Protein AF-A0A5C2RZF0-F1 (afdb_monomer)

Organism: NCBI:txid1328759

Nearest PDB structures (foldseek):
  8hmd-assembly1_C  TM=2.269E-01  e=1.317E-03  Tetrahymena thermophila
  3sf4-assembly2_B  TM=2.265E-01  e=1.702E-01  Homo sapiens
  8fbj-assembly1_A  TM=2.595E-01  e=7.513E-01  synthetic construct
  8hmc-assembly1_C  TM=1.759E-01  e=1.523E-01  Tetrahymena thermophila
  8qpb-assembly1_N  TM=2.636E-01  e=1.972E+00  Homo sapiens

Sequence (614 aa):
MQRTLLTRQPSINCSYVSIEPVIGDVVRSSSIQDAERCIQTAFHWLGKNLRNDREFRRIEKQLENAFCGNRSPTTTIHRTTTDPEALKGGIFVTYCIMSPVSLLNERLHDDAWLTRLKTLLESPKSRSQTCEALLWVTRLDGCDTGHALNRMRSILSKLPDDDCGLRAIIQATSHLILSSPEGTLEHPLGSDGFRIAYETIEGALVRDPPRLSLLPDIFQCLRLTLWAARDGGEEYEGLMMEILPALLAFTRSRLVSIRSLAVTALLSLAPAHGPFDGCKIAQAERTVPSCSVNDELPRCLPASAKVWRNLVDSPFATFLAGVPTNEAYRGVMAQLYLGALTNWRSLAFALVELIDPVGVETQGMEMNDIYYNEDYPTLDEITNELVNALEKTRDPEAASILRLRAALAKGRIVDALAQAREAARKYPACAFAQCVLSLFPDHAEGLKAAQQGLASVKSPYLRQWLIGRFVVHAGARGLSLFSGIGINKCKDPAADLTLLESAVERAQALLRKIRDDGGCRRLREQSLFWYILLNVALHGSCFPSSATDFLVEYEPSLSPDGETPGDCWLRRTPYNEREILDTLKFAKVEWPRVVDRIDKSMVASEKMQKNDAR

Mean predicted aligned error: 12.53 Å

Secondary structure (DSSP, 8-state):
--------------TT--HHHHHHHHHT-SSHHHHHHHHHHHHGGG-S-GGG-HHHHHHHHHHHHHHT--S-S-TTGGGS---HHHHHHHHHHHHHHHS-HHHHHHHHT-HHHHHHHHHHHHSHHHHHHHHHHHHHHTTSTT---HHHHHHHHHHHTT---SHHHHHHHHHHHHHHHHHSPTT-SS-GGGSHHHHHHHHHHHHHHHHSPPPGGGHHHHHHHHHHHHHHHHHTGGGGHHHHHHHHHHHHHHTT-SSHHHHHHHHHHHGGGS---STTTHHHHHHHTTTS----TTSSTTTSSSTTTTS----S--THHHHTTS--S-HHHHHHHHHHTSTTS--HHHHHHHHHHHH--SS-------GGG----TTSPPHHHHHHHHHHHHHHTT-HHHHHHHHHHHHHHTT-HHHHHHHHHHHHHH-TT-HHHHHHHTTSS-HHHHHHHHHHHHHH---HHHHHHHHHHHHHHHHHHHHHHHHSS-TT--S-HHHHHHHHHHHHHHHHHHHHHHHHTT--HHHHHHHHHHHHHHHHHHHTT---HHHHHHHHHH-GGG--SS--TTTTTGGGSSS-HHHHHHHHHH----HHHHHHHHHHHHHHHHHHHHHHT-

Structure (mmCIF, N/CA/C/O backbone):
data_AF-A0A5C2RZF0-F1
#
_entry.id   AF-A0A5C2RZF0-F1
#
loop_
_atom_site.group_PDB
_atom_site.id
_atom_site.type_symbol
_atom_site.label_atom_id
_atom_site.label_alt_id
_atom_site.label_comp_id
_atom_site.label_asym_id
_atom_site.label_entity_id
_atom_site.label_seq_id
_atom_site.pdbx_PDB_ins_code
_atom_site.Cartn_x
_atom_site.Cartn_y
_atom_site.Cartn_z
_atom_site.occupancy
_atom_site.B_iso_or_equiv
_atom_site.auth_seq_id
_atom_site.auth_comp_id
_atom_site.auth_asym_id
_atom_site.auth_atom_id
_atom_site.pdbx_PDB_model_num
ATOM 1 N N . MET A 1 1 ? -32.475 6.350 -16.261 1.00 37.88 1 MET A N 1
ATOM 2 C CA . MET A 1 1 ? -31.842 5.522 -17.312 1.00 37.88 1 MET A CA 1
ATOM 3 C C . MET A 1 1 ? -32.439 5.895 -18.666 1.00 37.88 1 MET A C 1
ATOM 5 O O . MET A 1 1 ? -33.446 5.328 -19.060 1.00 37.88 1 MET A O 1
ATOM 9 N N . GLN A 1 2 ? -31.855 6.876 -19.356 1.00 30.86 2 GLN A N 1
ATOM 10 C CA . GLN A 1 2 ? -32.158 7.173 -20.759 1.00 30.86 2 GLN A CA 1
ATOM 11 C C . GLN A 1 2 ? -30.998 6.616 -21.592 1.00 30.86 2 GLN A C 1
ATOM 13 O O . GLN A 1 2 ? -29.877 7.102 -21.485 1.00 30.86 2 GLN A O 1
ATOM 18 N N . ARG A 1 3 ? -31.243 5.546 -22.359 1.00 34.53 3 ARG A N 1
ATOM 19 C CA . ARG A 1 3 ? -30.317 5.082 -23.400 1.00 34.53 3 ARG A CA 1
ATOM 20 C C . ARG A 1 3 ? -30.444 6.049 -24.569 1.00 34.53 3 ARG A C 1
ATOM 22 O O . ARG A 1 3 ? -31.407 5.975 -25.326 1.00 34.53 3 ARG A O 1
ATOM 29 N N . THR A 1 4 ? -29.497 6.969 -24.687 1.00 41.06 4 TH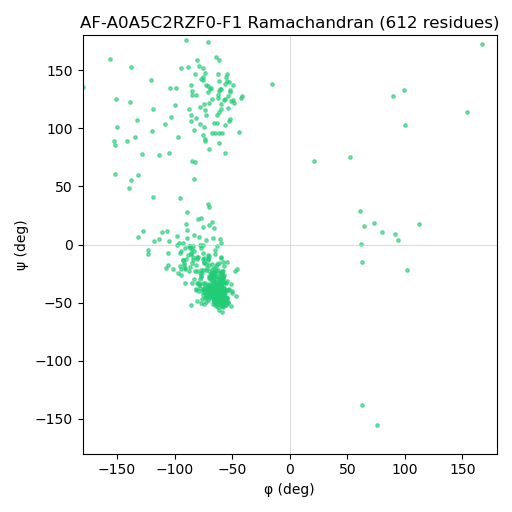R A N 1
ATOM 30 C CA . THR A 1 4 ? -29.345 7.819 -25.865 1.00 41.06 4 THR A CA 1
ATOM 31 C C . THR A 1 4 ? -29.099 6.909 -27.068 1.00 41.06 4 THR A C 1
ATOM 33 O O . THR A 1 4 ? -28.130 6.150 -27.094 1.00 41.06 4 THR A O 1
ATOM 36 N N . LEU A 1 5 ? -30.024 6.925 -28.029 1.00 39.88 5 LEU A N 1
ATOM 37 C CA . LEU A 1 5 ? -29.925 6.197 -29.291 1.00 39.88 5 LEU A CA 1
ATOM 38 C C . LEU A 1 5 ? -28.744 6.765 -30.089 1.00 39.88 5 LEU A C 1
ATOM 40 O O . LEU A 1 5 ? -28.883 7.774 -30.775 1.00 39.88 5 LEU A O 1
ATOM 44 N N . LEU A 1 6 ? -27.576 6.128 -29.979 1.00 38.38 6 LEU A N 1
ATOM 45 C CA . LEU A 1 6 ? -26.470 6.346 -30.906 1.00 38.38 6 LEU A CA 1
ATOM 46 C C . LEU A 1 6 ? -26.954 5.942 -32.303 1.00 38.38 6 LEU A C 1
ATOM 48 O O . LEU A 1 6 ? -27.273 4.780 -32.559 1.00 38.38 6 LEU A O 1
ATOM 52 N N . THR A 1 7 ? -27.057 6.928 -33.190 1.00 42.66 7 THR A N 1
ATOM 53 C CA . THR A 1 7 ? -27.338 6.752 -34.616 1.00 42.66 7 THR A CA 1
ATOM 54 C C . THR A 1 7 ? -26.403 5.696 -35.199 1.00 42.66 7 THR A C 1
ATOM 56 O O . THR A 1 7 ? -25.184 5.834 -35.091 1.00 42.66 7 THR A O 1
ATOM 59 N N . ARG A 1 8 ? -26.969 4.646 -35.816 1.00 40.91 8 ARG A N 1
ATOM 60 C CA . ARG A 1 8 ? -26.218 3.637 -36.579 1.00 40.91 8 ARG A CA 1
ATOM 61 C C . ARG A 1 8 ? -25.338 4.358 -37.603 1.00 40.91 8 ARG A C 1
ATOM 63 O O . ARG A 1 8 ? -25.860 4.914 -38.566 1.00 40.91 8 ARG A O 1
ATOM 70 N N . GLN A 1 9 ? -24.026 4.370 -37.374 1.00 44.44 9 GLN A N 1
ATOM 71 C CA . GLN A 1 9 ? -23.072 4.832 -38.375 1.00 44.44 9 GLN A CA 1
ATOM 72 C C . GLN A 1 9 ? -23.155 3.929 -39.619 1.00 44.44 9 GLN A C 1
ATOM 74 O O . GLN A 1 9 ? -23.457 2.737 -39.487 1.00 44.44 9 GLN A O 1
ATOM 79 N N . PRO A 1 10 ? -22.931 4.484 -40.825 1.00 44.97 10 PRO A N 1
ATOM 80 C CA . PRO A 1 10 ? -22.931 3.713 -42.063 1.00 44.97 10 PRO A CA 1
ATOM 81 C C . PRO A 1 10 ? -21.927 2.563 -41.963 1.00 44.97 10 PRO A C 1
ATOM 83 O O . PRO A 1 10 ? -20.873 2.708 -41.348 1.00 44.97 10 PRO A O 1
ATOM 86 N N . SER A 1 11 ? -22.261 1.418 -42.561 1.00 45.72 11 SER A N 1
ATOM 87 C CA . SER A 1 11 ? -21.392 0.244 -42.649 1.00 45.72 11 SER A CA 1
ATOM 88 C C . SER A 1 11 ? -20.119 0.595 -43.422 1.00 45.72 11 SER A C 1
ATOM 90 O O . SER A 1 11 ? -20.061 0.458 -44.645 1.00 45.72 11 SER A O 1
ATOM 92 N N . ILE A 1 12 ? -19.108 1.096 -42.715 1.00 50.56 12 ILE A N 1
ATOM 93 C CA . ILE A 1 12 ? -17.757 1.246 -43.241 1.00 50.56 12 ILE A CA 1
ATOM 94 C C . ILE A 1 12 ? -17.279 -0.168 -43.575 1.00 50.56 12 ILE A C 1
ATOM 96 O O . ILE A 1 12 ? -17.412 -1.092 -42.772 1.00 50.56 12 ILE A O 1
ATOM 100 N N . ASN A 1 13 ? -16.782 -0.352 -44.795 1.00 48.56 13 ASN A N 1
ATOM 101 C CA . ASN A 1 13 ? -16.206 -1.610 -45.248 1.00 48.56 13 ASN A CA 1
ATOM 102 C C . ASN A 1 13 ? -14.869 -1.810 -44.505 1.00 48.56 13 ASN A C 1
ATOM 104 O O . ASN A 1 13 ? -13.809 -1.414 -44.980 1.00 48.56 13 ASN A O 1
ATOM 108 N N . CYS A 1 14 ? -14.943 -2.317 -43.272 1.00 51.03 14 CYS A N 1
ATOM 109 C CA . CYS A 1 14 ? -13.859 -2.349 -42.283 1.00 51.03 14 CYS A CA 1
ATOM 110 C C . CYS A 1 14 ? -12.803 -3.441 -42.531 1.00 51.03 14 CYS A C 1
ATOM 112 O O . CYS A 1 14 ? -12.098 -3.831 -41.605 1.00 51.03 14 CYS A O 1
ATOM 114 N N . SER A 1 15 ? -12.648 -3.945 -43.758 1.00 54.34 15 SER A N 1
ATOM 115 C CA . SER A 1 15 ? -11.713 -5.040 -44.050 1.00 54.34 15 SER A CA 1
ATOM 116 C C . SER A 1 15 ? -10.226 -4.643 -44.017 1.00 54.34 15 SER A C 1
ATOM 118 O O . SER A 1 15 ? -9.387 -5.479 -44.340 1.00 54.34 15 SER A O 1
ATOM 120 N N . TYR A 1 16 ? -9.876 -3.398 -43.657 1.00 63.72 16 TYR A N 1
ATOM 121 C CA . TYR A 1 16 ? -8.496 -2.895 -43.686 1.00 63.72 16 TYR A CA 1
ATOM 122 C C . TYR A 1 16 ? -8.220 -1.792 -42.648 1.00 63.72 16 TYR A C 1
ATOM 124 O O . TYR A 1 16 ? -7.827 -0.682 -43.007 1.00 63.72 16 TYR A O 1
ATOM 132 N N . VAL A 1 17 ? -8.378 -2.066 -41.350 1.00 68.12 17 VAL A N 1
ATOM 133 C CA . VAL A 1 17 ? -7.649 -1.253 -40.359 1.00 68.12 17 VAL A CA 1
ATOM 134 C C . VAL A 1 17 ? -6.212 -1.767 -40.341 1.00 68.12 17 VAL A C 1
ATOM 136 O O . VAL A 1 17 ? -5.933 -2.851 -39.842 1.00 68.12 17 VAL A O 1
ATOM 139 N N . SER A 1 18 ? -5.304 -1.016 -40.964 1.00 80.38 18 SER A N 1
ATOM 140 C CA . SER A 1 18 ? -3.863 -1.267 -40.872 1.00 80.38 18 SER A CA 1
ATOM 141 C C . SER A 1 18 ? -3.440 -1.125 -39.409 1.00 80.38 18 SER A C 1
ATOM 143 O O . SER A 1 18 ? -3.824 -0.164 -38.742 1.00 80.38 18 SER A O 1
ATOM 145 N N . ILE A 1 19 ? -2.672 -2.089 -38.905 1.00 83.75 19 ILE A N 1
ATOM 146 C CA . ILE A 1 19 ? -2.194 -2.084 -37.519 1.00 83.75 19 ILE A CA 1
ATOM 147 C C . ILE A 1 19 ? -1.049 -1.094 -37.295 1.00 83.75 19 ILE A C 1
ATOM 149 O O . ILE A 1 19 ? -0.815 -0.628 -36.185 1.00 83.75 19 ILE A O 1
ATOM 153 N N . GLU A 1 20 ? -0.348 -0.731 -38.365 1.00 85.62 20 GLU A N 1
ATOM 154 C CA . GLU A 1 20 ? 0.811 0.150 -38.328 1.00 85.62 20 GLU A CA 1
ATOM 155 C C . GLU A 1 20 ? 0.512 1.544 -37.726 1.00 85.62 20 GLU A C 1
ATOM 157 O O . GLU A 1 20 ? 1.271 1.971 -36.853 1.00 85.62 20 GLU A O 1
ATOM 162 N N . PRO A 1 21 ? -0.584 2.245 -38.091 1.00 88.25 21 PRO A N 1
ATOM 163 C CA . PRO A 1 21 ? -1.024 3.455 -37.393 1.00 88.25 21 PRO A CA 1
ATOM 164 C C . PRO A 1 21 ? -1.261 3.257 -35.893 1.00 88.25 21 PRO A C 1
ATOM 166 O O . PRO A 1 21 ? -0.838 4.097 -35.104 1.00 88.25 21 PRO A O 1
ATOM 169 N N . VAL A 1 22 ? -1.877 2.136 -35.499 1.00 89.12 22 VAL A N 1
ATOM 170 C CA . VAL A 1 22 ? -2.188 1.835 -34.091 1.00 89.12 22 VAL A CA 1
ATOM 171 C C . VAL A 1 22 ? -0.904 1.666 -33.291 1.00 89.12 22 VAL A C 1
ATOM 173 O O . VAL A 1 22 ? -0.774 2.247 -32.221 1.00 89.12 22 VAL A O 1
ATOM 176 N N . ILE A 1 23 ? 0.079 0.942 -33.832 1.00 89.50 23 ILE A N 1
ATOM 177 C CA . ILE A 1 23 ? 1.397 0.810 -33.202 1.00 89.50 23 ILE A CA 1
ATOM 178 C C . ILE A 1 23 ? 2.054 2.192 -33.071 1.00 89.50 23 ILE A C 1
ATOM 180 O O . ILE A 1 23 ? 2.612 2.508 -32.026 1.00 89.50 23 ILE A O 1
ATOM 184 N N . GLY A 1 24 ? 1.957 3.049 -34.094 1.00 89.88 24 GLY A N 1
ATOM 185 C CA . GLY A 1 24 ? 2.444 4.429 -34.017 1.00 89.88 24 GLY A CA 1
ATOM 186 C C . GLY A 1 24 ? 1.785 5.245 -32.897 1.00 89.88 24 GLY A C 1
ATOM 187 O O . GLY A 1 24 ? 2.466 6.011 -32.216 1.00 89.88 24 GLY A O 1
ATOM 188 N N . ASP A 1 25 ? 0.484 5.063 -32.670 1.00 91.25 25 ASP A N 1
ATOM 189 C CA . ASP A 1 25 ? -0.253 5.696 -31.569 1.00 91.25 25 ASP A CA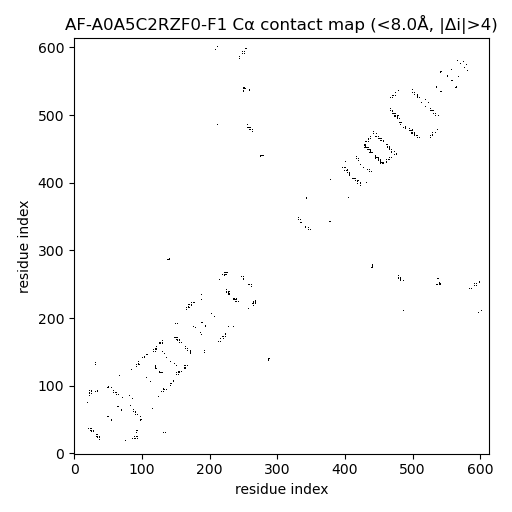 1
ATOM 190 C C . ASP A 1 25 ? 0.135 5.119 -30.202 1.00 91.25 25 ASP A C 1
ATOM 192 O O . ASP A 1 25 ? 0.327 5.872 -29.246 1.00 91.25 25 ASP A O 1
ATOM 196 N N . VAL A 1 26 ? 0.354 3.805 -30.118 1.00 91.81 26 VAL A N 1
ATOM 197 C CA . VAL A 1 26 ? 0.876 3.132 -28.921 1.00 91.81 26 VAL A CA 1
ATOM 198 C C . VAL A 1 26 ? 2.264 3.663 -28.563 1.00 91.81 26 VAL A C 1
ATOM 200 O O . VAL A 1 26 ? 2.503 3.999 -27.408 1.00 91.81 26 VAL A O 1
ATOM 203 N N . VAL A 1 27 ? 3.163 3.837 -29.539 1.00 92.81 27 VAL A N 1
ATOM 204 C CA . VAL A 1 27 ? 4.503 4.394 -29.278 1.00 92.81 27 VAL A CA 1
ATOM 205 C C . VAL A 1 27 ? 4.427 5.829 -28.747 1.00 92.81 27 VAL A C 1
ATOM 207 O O . VAL A 1 27 ? 5.256 6.227 -27.933 1.00 92.81 27 VAL A O 1
ATOM 210 N N . ARG A 1 28 ? 3.434 6.606 -29.197 1.00 93.00 28 ARG A N 1
ATOM 211 C CA . ARG A 1 28 ? 3.193 7.992 -28.762 1.00 93.00 28 ARG A CA 1
ATOM 212 C C . ARG A 1 28 ? 2.401 8.101 -27.458 1.00 93.00 28 ARG A C 1
ATOM 214 O O . ARG A 1 28 ? 2.218 9.212 -26.964 1.00 93.00 28 ARG A O 1
ATOM 221 N N . SER A 1 29 ? 1.915 6.987 -26.920 1.00 92.69 29 SER A N 1
ATOM 222 C CA . SER A 1 29 ? 1.108 6.979 -25.705 1.00 92.69 29 SER A CA 1
ATOM 223 C C . SER A 1 29 ? 1.963 7.303 -24.483 1.00 92.69 29 SER A C 1
ATOM 225 O O . SER A 1 29 ? 3.062 6.780 -24.318 1.00 92.69 29 SER A O 1
ATOM 227 N N . SER A 1 30 ? 1.439 8.161 -23.607 1.00 88.00 30 SER A N 1
ATOM 228 C CA . SER A 1 30 ? 2.091 8.554 -22.351 1.00 88.00 30 SER A CA 1
ATOM 229 C C . SER A 1 30 ? 2.057 7.478 -21.268 1.00 88.00 30 SER A C 1
ATOM 231 O O . SER A 1 30 ? 2.747 7.615 -20.261 1.00 88.00 30 SER A O 1
ATOM 233 N N . SER A 1 31 ? 1.216 6.457 -21.436 1.00 89.00 31 SER A N 1
ATOM 234 C CA . SER A 1 31 ? 1.029 5.370 -20.480 1.00 89.00 31 SER A CA 1
ATOM 235 C C . SER A 1 31 ? 0.494 4.116 -21.167 1.00 89.00 31 SER A C 1
ATOM 237 O O . SER A 1 31 ? -0.152 4.197 -22.218 1.00 89.00 31 SER A O 1
ATOM 239 N N . ILE A 1 32 ? 0.678 2.963 -20.523 1.00 88.88 32 ILE A N 1
ATOM 240 C CA . ILE A 1 32 ? 0.057 1.705 -20.953 1.00 88.88 32 ILE A CA 1
ATOM 241 C C . ILE A 1 32 ? -1.480 1.788 -21.027 1.00 88.88 32 ILE A C 1
ATOM 243 O O . ILE A 1 32 ? -2.075 1.177 -21.908 1.00 88.88 32 ILE A O 1
ATOM 247 N N . GLN A 1 33 ? -2.138 2.583 -20.171 1.00 89.56 33 GLN A N 1
ATOM 248 C CA . GLN A 1 33 ? -3.596 2.769 -20.216 1.00 89.56 33 GLN A CA 1
ATOM 249 C C . GLN A 1 33 ? -4.041 3.584 -21.436 1.00 89.56 33 GLN A C 1
ATOM 251 O O . GLN A 1 33 ? -5.115 3.341 -21.989 1.00 89.56 33 GLN A O 1
ATOM 256 N N . ASP A 1 34 ? -3.235 4.560 -21.858 1.00 90.44 34 ASP A N 1
ATOM 257 C CA . ASP A 1 34 ? -3.497 5.307 -23.089 1.00 90.44 34 ASP A CA 1
ATOM 258 C C . ASP A 1 34 ? -3.286 4.409 -24.313 1.00 90.44 34 ASP A C 1
ATOM 260 O O . ASP A 1 34 ? -4.140 4.392 -25.198 1.00 90.44 34 ASP A O 1
ATOM 264 N N . ALA A 1 35 ? -2.231 3.583 -24.307 1.00 90.44 35 ALA A N 1
ATOM 265 C CA . ALA A 1 35 ? -1.990 2.581 -25.342 1.00 90.44 35 ALA A CA 1
ATOM 266 C C . ALA A 1 35 ? -3.145 1.569 -25.435 1.00 90.44 35 ALA A C 1
ATOM 268 O O . ALA A 1 35 ? -3.647 1.294 -26.527 1.00 90.44 35 ALA A O 1
ATOM 269 N N . GLU A 1 36 ? -3.624 1.067 -24.295 1.00 89.75 36 GLU A N 1
ATOM 270 C CA . GLU A 1 36 ? -4.787 0.184 -24.220 1.00 89.75 36 GLU A CA 1
ATOM 271 C C . GLU A 1 36 ? -6.033 0.862 -24.794 1.00 89.75 36 GLU A C 1
ATOM 273 O O . GLU A 1 36 ? -6.725 0.270 -25.620 1.00 89.75 36 GLU A O 1
ATOM 278 N N . ARG A 1 37 ? -6.289 2.131 -24.450 1.00 89.75 37 ARG A N 1
ATOM 279 C CA . ARG A 1 37 ? -7.410 2.899 -25.010 1.00 89.75 37 ARG A CA 1
ATOM 280 C C . ARG A 1 37 ? -7.281 3.085 -26.523 1.00 89.75 37 ARG A C 1
ATOM 282 O O . ARG A 1 37 ? -8.290 2.979 -27.223 1.00 89.75 37 ARG A O 1
ATOM 289 N N . CYS A 1 38 ? -6.079 3.344 -27.041 1.00 89.19 38 CYS A N 1
ATOM 290 C CA . CYS A 1 38 ? -5.812 3.441 -28.479 1.00 89.19 38 CYS A CA 1
ATOM 291 C C . CYS A 1 38 ? -6.139 2.122 -29.193 1.00 89.19 38 CYS A C 1
ATOM 293 O O . CYS A 1 38 ? -6.887 2.124 -30.173 1.00 89.19 38 CYS A O 1
ATOM 295 N N . ILE A 1 39 ? -5.661 0.994 -28.660 1.00 87.88 39 ILE A N 1
ATOM 296 C CA . ILE A 1 39 ? -5.922 -0.348 -29.202 1.00 87.88 39 ILE A CA 1
ATOM 297 C C . ILE A 1 39 ? -7.417 -0.675 -29.122 1.00 87.88 39 ILE A C 1
ATOM 299 O O . ILE A 1 39 ? -8.020 -1.065 -30.121 1.00 87.88 39 ILE A O 1
ATOM 303 N N . GLN A 1 40 ? -8.051 -0.455 -27.970 1.00 87.00 40 GLN A N 1
ATOM 304 C CA . GLN A 1 40 ? -9.486 -0.669 -27.795 1.00 87.00 40 GLN A CA 1
ATOM 305 C C . GLN A 1 40 ? -10.294 0.189 -28.769 1.00 87.00 40 GLN A C 1
ATOM 307 O O . GLN A 1 40 ? -11.209 -0.321 -29.397 1.00 87.00 40 GLN A O 1
ATOM 312 N N . THR A 1 41 ? -9.946 1.460 -28.971 1.00 87.81 41 THR A N 1
ATOM 313 C CA . THR A 1 41 ? -10.650 2.337 -29.922 1.00 87.81 41 THR A CA 1
ATOM 314 C C . THR A 1 41 ? -10.510 1.828 -31.356 1.00 87.81 41 THR A C 1
ATOM 316 O O . THR A 1 41 ? -11.506 1.756 -32.081 1.00 87.81 41 THR A O 1
ATOM 319 N N . ALA A 1 42 ? -9.304 1.410 -31.749 1.00 85.19 42 ALA A N 1
ATOM 320 C CA . ALA A 1 42 ? -9.037 0.866 -33.076 1.00 85.19 42 ALA A CA 1
ATOM 321 C C . ALA A 1 42 ? -9.792 -0.450 -33.339 1.00 85.19 42 ALA A C 1
ATOM 323 O O . ALA A 1 42 ? -10.263 -0.676 -34.453 1.00 85.19 42 ALA A O 1
ATOM 324 N N . PHE A 1 43 ? -9.956 -1.287 -32.309 1.00 82.69 43 PHE A N 1
ATOM 325 C CA . PHE A 1 43 ? -10.490 -2.643 -32.443 1.00 82.69 43 PHE A CA 1
ATOM 326 C C . PHE A 1 43 ? -11.852 -2.885 -31.772 1.00 82.69 43 PHE A C 1
ATOM 328 O O . PHE A 1 43 ? -12.337 -4.015 -31.810 1.00 82.69 43 PHE A O 1
ATOM 335 N N . HIS A 1 44 ? -12.521 -1.872 -31.204 1.00 80.31 44 HIS A N 1
ATOM 336 C CA . HIS A 1 44 ? -13.790 -2.068 -30.476 1.00 80.31 44 HIS A CA 1
ATOM 337 C C . HIS A 1 44 ? -14.884 -2.721 -31.333 1.00 80.31 44 HIS A C 1
ATOM 339 O O . HIS A 1 44 ? -15.735 -3.442 -30.814 1.00 80.31 44 HIS A O 1
ATOM 345 N N . TRP A 1 45 ? -14.839 -2.512 -32.651 1.00 69.25 45 TRP A N 1
ATOM 346 C CA . TRP A 1 45 ? -15.766 -3.110 -33.609 1.00 69.25 45 TRP A CA 1
ATOM 347 C C . TRP A 1 45 ? -15.554 -4.613 -33.831 1.00 69.25 45 TRP A C 1
ATOM 349 O O . TRP A 1 45 ? -16.474 -5.276 -34.305 1.00 69.25 45 TRP A O 1
ATOM 359 N N . LEU A 1 46 ? -14.378 -5.169 -33.506 1.00 64.81 46 LEU A N 1
ATOM 360 C CA . LEU A 1 46 ? -14.080 -6.583 -33.768 1.00 64.81 46 LEU A CA 1
ATOM 361 C C . LEU A 1 46 ? -14.864 -7.539 -32.866 1.00 64.81 46 LEU A C 1
ATOM 363 O O . LEU A 1 46 ? -14.951 -8.718 -33.187 1.00 64.81 46 LEU A O 1
ATOM 367 N N . GLY A 1 47 ? -15.500 -7.048 -31.796 1.00 55.25 47 GLY A N 1
ATOM 368 C CA . GLY A 1 47 ? -16.670 -7.665 -31.160 1.00 55.25 47 GLY A CA 1
ATOM 369 C C . GLY A 1 47 ? -16.523 -9.060 -30.531 1.00 55.25 47 GLY A C 1
ATOM 370 O O . GLY A 1 47 ? -17.416 -9.425 -29.771 1.00 55.25 47 GLY A O 1
ATOM 371 N N . LYS A 1 48 ? -15.464 -9.841 -30.809 1.00 56.16 48 LYS A N 1
ATOM 372 C CA . LYS A 1 48 ? -15.081 -11.112 -30.165 1.00 56.16 48 LYS A CA 1
ATOM 373 C C . LYS A 1 48 ? -13.784 -11.696 -30.757 1.00 56.16 48 LYS A C 1
ATOM 375 O O . LYS A 1 48 ? -13.638 -11.832 -31.961 1.00 56.16 48 LYS A O 1
ATOM 380 N N . ASN A 1 49 ? -12.916 -12.142 -29.845 1.00 58.34 49 ASN A N 1
ATOM 381 C CA . ASN A 1 49 ? -11.791 -13.076 -30.003 1.00 58.34 49 ASN A CA 1
ATOM 382 C C . ASN A 1 49 ? -10.765 -12.769 -31.121 1.00 58.34 49 ASN A C 1
ATOM 384 O O . ASN A 1 49 ? -10.680 -13.478 -32.122 1.00 58.34 49 ASN A O 1
ATOM 388 N N . LEU A 1 50 ? -9.900 -11.776 -30.868 1.00 62.75 50 LEU A N 1
ATOM 389 C CA . LEU A 1 50 ? -8.755 -11.379 -31.713 1.00 62.75 50 LEU A CA 1
ATOM 390 C C . LEU A 1 50 ? -7.771 -12.526 -32.038 1.00 62.75 50 LEU A C 1
ATOM 392 O O . LEU A 1 50 ? -6.969 -12.408 -32.957 1.00 62.75 50 LEU A O 1
ATOM 396 N N . ARG A 1 51 ? -7.841 -13.658 -31.320 1.00 58.34 51 ARG A N 1
ATOM 397 C CA . ARG A 1 51 ? -6.927 -14.807 -31.457 1.00 58.34 51 ARG A CA 1
ATOM 398 C C . ARG A 1 51 ? -6.946 -15.471 -32.839 1.00 58.34 51 ARG A C 1
ATOM 400 O O . ARG A 1 51 ? -5.919 -15.966 -33.286 1.00 58.34 51 ARG A O 1
ATOM 407 N N . ASN A 1 52 ? -8.102 -15.501 -33.508 1.00 60.56 52 ASN A N 1
ATOM 408 C CA . ASN A 1 52 ? -8.231 -16.099 -34.846 1.00 60.56 52 ASN A CA 1
ATOM 409 C C . ASN A 1 52 ? -8.006 -15.082 -35.970 1.00 60.56 52 ASN A C 1
ATOM 411 O O . ASN A 1 52 ? -8.041 -15.443 -37.152 1.00 60.56 52 ASN A O 1
ATOM 415 N N . ASP A 1 53 ? -7.788 -13.820 -35.609 1.00 67.12 53 ASP A N 1
ATOM 416 C CA . ASP A 1 53 ? -7.649 -12.750 -36.570 1.00 67.12 53 ASP A CA 1
ATOM 417 C C . ASP A 1 53 ? -6.299 -12.861 -37.293 1.00 67.12 53 ASP A C 1
ATOM 419 O O . ASP A 1 53 ? -5.243 -13.134 -36.711 1.00 67.12 53 ASP A O 1
ATOM 423 N N . ARG A 1 54 ? -6.335 -12.658 -38.609 1.00 74.81 54 ARG A N 1
ATOM 424 C CA . ARG A 1 54 ? -5.145 -12.544 -39.456 1.00 74.81 54 ARG A CA 1
ATOM 425 C C . ARG A 1 54 ? -4.204 -11.458 -38.929 1.00 74.81 54 ARG A C 1
ATOM 427 O O . ARG A 1 54 ? -2.989 -11.608 -39.063 1.00 74.81 54 ARG A O 1
ATOM 434 N N . GLU A 1 55 ? -4.753 -10.414 -38.314 1.00 71.31 55 GLU A N 1
ATOM 435 C CA . GLU A 1 55 ? -3.977 -9.315 -37.748 1.00 71.31 55 GLU A CA 1
ATOM 436 C C . GLU A 1 55 ? -3.150 -9.742 -36.530 1.00 71.31 55 GLU A C 1
ATOM 438 O O . GLU A 1 55 ? -1.998 -9.332 -36.425 1.00 71.31 55 GLU A O 1
ATOM 443 N N . PHE A 1 56 ? -3.630 -10.654 -35.675 1.00 79.38 56 PHE A N 1
ATOM 444 C CA . PHE A 1 56 ? -2.818 -11.143 -34.552 1.00 79.38 56 PHE A CA 1
ATOM 445 C C . PHE A 1 56 ? -1.556 -11.876 -35.033 1.00 79.38 56 PHE A C 1
ATOM 447 O O . PHE A 1 56 ? -0.445 -11.570 -34.603 1.00 79.38 56 PHE A O 1
ATOM 454 N N . ARG A 1 57 ? -1.700 -12.766 -36.026 1.00 82.31 57 ARG A N 1
ATOM 455 C CA . ARG A 1 57 ? -0.554 -13.444 -36.667 1.00 82.31 57 ARG A CA 1
ATOM 456 C C . ARG A 1 57 ? 0.406 -12.465 -37.344 1.00 82.31 57 ARG A C 1
ATOM 458 O O . ARG A 1 57 ? 1.603 -12.731 -37.442 1.00 82.31 57 ARG A O 1
ATOM 465 N N . ARG A 1 58 ? -0.103 -11.328 -37.829 1.00 80.81 58 ARG A N 1
ATOM 466 C CA . ARG A 1 58 ? 0.727 -10.259 -38.393 1.00 80.81 58 ARG A CA 1
ATOM 467 C C . ARG A 1 58 ? 1.549 -9.563 -37.309 1.00 80.81 58 ARG A C 1
ATOM 469 O O . ARG A 1 58 ? 2.734 -9.348 -37.550 1.00 80.81 58 ARG A O 1
ATOM 476 N N . ILE A 1 59 ? 0.963 -9.266 -36.146 1.00 80.31 59 ILE A N 1
ATOM 477 C CA . ILE A 1 59 ? 1.681 -8.701 -34.987 1.00 80.31 59 ILE A CA 1
ATOM 478 C C . ILE A 1 59 ? 2.759 -9.663 -34.519 1.00 80.31 59 ILE A C 1
ATOM 480 O O . ILE A 1 59 ? 3.897 -9.249 -34.350 1.00 80.31 59 ILE A O 1
ATOM 484 N N . GLU A 1 60 ? 2.425 -10.943 -34.351 1.00 83.62 60 GLU A N 1
ATOM 485 C CA . GLU A 1 60 ? 3.380 -11.958 -33.904 1.00 83.62 60 GLU A CA 1
ATOM 486 C C . GLU A 1 60 ? 4.574 -12.040 -34.862 1.00 83.62 60 GLU A C 1
ATOM 488 O O . GLU A 1 60 ? 5.721 -11.921 -34.439 1.00 83.62 60 GLU A O 1
ATOM 493 N N . LYS A 1 61 ? 4.320 -12.083 -36.175 1.00 86.38 61 LYS A N 1
ATOM 494 C CA . LYS A 1 61 ? 5.384 -12.036 -37.185 1.00 86.38 61 LYS A CA 1
ATOM 495 C C . LYS A 1 61 ? 6.182 -10.726 -37.147 1.00 86.38 61 LYS A C 1
ATOM 497 O O . LYS A 1 61 ? 7.391 -10.732 -37.370 1.00 86.38 61 LYS A O 1
ATOM 502 N N . GLN A 1 62 ? 5.534 -9.582 -36.917 1.00 81.62 62 GLN A N 1
ATOM 503 C CA . GLN A 1 62 ? 6.223 -8.295 -36.761 1.00 81.62 62 GLN A CA 1
ATOM 504 C C . GLN A 1 62 ? 7.105 -8.278 -35.507 1.00 81.62 62 GLN A C 1
ATOM 506 O O . GLN A 1 62 ? 8.226 -7.777 -35.578 1.00 81.62 62 GLN A O 1
ATOM 511 N N . LEU A 1 63 ? 6.647 -8.875 -34.407 1.00 81.88 63 LEU A N 1
ATOM 512 C CA . LEU A 1 63 ? 7.400 -9.031 -33.168 1.00 81.88 63 LEU A CA 1
ATOM 513 C C . LEU A 1 63 ? 8.598 -9.972 -33.357 1.00 81.88 63 LEU A C 1
ATOM 515 O O . LEU A 1 63 ? 9.709 -9.637 -32.957 1.00 81.88 63 LEU A O 1
ATOM 519 N N . GLU A 1 64 ? 8.418 -11.104 -34.040 1.00 84.62 64 GLU A N 1
ATOM 520 C CA . GLU A 1 64 ? 9.515 -12.013 -34.396 1.00 84.62 64 GLU A CA 1
ATOM 521 C C . GLU A 1 64 ? 10.587 -11.314 -35.240 1.00 84.62 64 GLU A C 1
ATOM 523 O O . GLU A 1 64 ? 11.783 -11.465 -34.978 1.00 84.62 64 GLU A O 1
ATOM 528 N N . ASN A 1 65 ? 10.176 -10.496 -36.214 1.00 82.56 65 ASN A N 1
ATOM 529 C CA . ASN A 1 65 ? 11.109 -9.699 -37.010 1.00 82.56 65 ASN A CA 1
ATOM 530 C C . ASN A 1 65 ? 11.822 -8.640 -36.153 1.00 82.56 65 ASN A C 1
ATOM 532 O O . ASN A 1 65 ? 13.030 -8.455 -36.299 1.00 82.56 65 ASN A O 1
ATOM 536 N N . ALA A 1 66 ? 11.095 -7.975 -35.245 1.00 76.75 66 ALA A N 1
ATOM 537 C CA . ALA A 1 66 ? 11.652 -6.985 -34.325 1.00 76.75 66 ALA A CA 1
ATOM 538 C C . ALA A 1 66 ? 12.722 -7.595 -33.405 1.00 76.75 66 ALA A C 1
ATOM 540 O O . ALA A 1 66 ? 13.766 -6.975 -33.189 1.00 76.75 66 ALA A O 1
ATOM 541 N N . PHE A 1 67 ? 12.497 -8.821 -32.925 1.00 80.25 67 PHE A N 1
ATOM 542 C CA . PHE A 1 67 ? 13.450 -9.577 -32.114 1.00 80.25 67 PHE A CA 1
ATOM 543 C C . PHE A 1 67 ? 14.686 -10.041 -32.887 1.00 80.25 67 PHE A C 1
ATOM 545 O O . PHE A 1 67 ? 15.784 -10.050 -32.339 1.00 80.25 67 PHE A O 1
ATOM 552 N N . CYS A 1 68 ? 14.541 -10.427 -34.156 1.00 81.44 68 CYS A N 1
ATOM 553 C CA . CYS A 1 68 ? 15.662 -10.960 -34.933 1.00 81.44 68 CYS A CA 1
ATOM 554 C C . CYS A 1 68 ? 16.664 -9.891 -35.402 1.00 81.44 68 CYS A C 1
ATOM 556 O O . CYS A 1 68 ? 17.659 -10.251 -36.025 1.00 81.44 68 CYS A O 1
ATOM 558 N N . GLY A 1 69 ? 16.385 -8.592 -35.215 1.00 71.75 69 GLY A N 1
ATOM 559 C CA . GLY A 1 69 ? 17.215 -7.489 -35.736 1.00 71.75 69 GLY A CA 1
ATOM 560 C C . GLY A 1 69 ? 17.332 -7.449 -37.271 1.00 71.75 69 GLY A C 1
ATOM 561 O O . GLY A 1 69 ? 17.975 -6.569 -37.841 1.00 71.75 69 GLY A O 1
ATOM 562 N N . ASN A 1 70 ? 16.686 -8.391 -37.956 1.00 63.19 70 ASN A N 1
ATOM 563 C CA . ASN A 1 70 ? 16.812 -8.637 -39.376 1.00 63.19 70 ASN A CA 1
ATOM 564 C C . ASN A 1 70 ? 15.659 -7.930 -40.091 1.00 63.19 70 ASN A C 1
ATOM 566 O O . ASN A 1 70 ? 14.602 -8.521 -40.304 1.00 63.19 70 ASN A O 1
ATOM 570 N N . ARG A 1 71 ? 15.931 -6.687 -40.516 1.00 60.38 71 ARG A N 1
ATOM 571 C CA . ARG A 1 71 ? 15.114 -5.755 -41.331 1.00 60.38 71 ARG A CA 1
ATOM 572 C C . ARG A 1 71 ? 14.374 -4.686 -40.529 1.00 60.38 71 ARG A C 1
ATOM 574 O O . ARG A 1 71 ? 13.661 -4.979 -39.574 1.00 60.38 71 ARG A O 1
ATOM 581 N N . SER A 1 72 ? 14.479 -3.443 -41.016 1.00 57.75 72 SER A N 1
ATOM 582 C CA . SER A 1 72 ? 13.562 -2.371 -40.634 1.00 57.75 72 SER A CA 1
ATOM 583 C C . SER A 1 72 ? 12.123 -2.851 -40.836 1.00 57.75 72 SER A C 1
ATOM 585 O O . SER A 1 72 ? 11.825 -3.427 -41.892 1.00 57.75 72 SER A O 1
ATOM 587 N N . PRO A 1 73 ? 11.238 -2.641 -39.849 1.00 57.47 73 PRO A N 1
ATOM 588 C CA . PRO A 1 73 ? 9.832 -2.993 -39.964 1.00 57.47 73 PRO A CA 1
ATOM 589 C C . PRO A 1 73 ? 9.282 -2.375 -41.254 1.00 57.47 73 PRO A C 1
ATOM 591 O O . PRO A 1 73 ? 9.587 -1.229 -41.568 1.00 57.47 73 PRO A O 1
ATOM 594 N N . THR A 1 74 ? 8.591 -3.207 -42.039 1.00 58.00 74 THR A N 1
ATOM 595 C CA . THR A 1 74 ? 8.111 -3.013 -43.425 1.00 58.00 74 THR A CA 1
ATOM 596 C C . THR A 1 74 ? 8.102 -1.578 -43.961 1.00 58.00 74 THR A C 1
ATOM 598 O O . THR A 1 74 ? 7.602 -0.669 -43.308 1.00 58.00 74 THR A O 1
ATOM 601 N N . THR A 1 75 ? 8.515 -1.404 -45.223 1.00 57.94 75 THR A N 1
ATOM 602 C CA . THR A 1 75 ? 8.604 -0.127 -45.965 1.00 57.94 75 THR A CA 1
ATOM 603 C C . THR A 1 75 ? 7.389 0.807 -45.866 1.00 57.94 75 THR A C 1
ATOM 605 O O . THR A 1 75 ? 7.527 2.009 -46.074 1.00 57.94 75 THR A O 1
ATOM 608 N N . THR A 1 76 ? 6.209 0.302 -45.514 1.00 59.44 76 THR A N 1
ATOM 609 C CA . THR A 1 76 ? 5.001 1.084 -45.223 1.00 59.44 76 THR A CA 1
ATOM 610 C C . THR A 1 76 ? 5.091 1.944 -43.955 1.00 59.44 76 THR A C 1
ATOM 612 O O . THR A 1 76 ? 4.464 3.001 -43.909 1.00 59.44 76 THR A O 1
ATOM 615 N N . ILE A 1 77 ? 5.889 1.556 -42.954 1.00 59.31 77 ILE A N 1
ATOM 616 C CA . ILE A 1 77 ? 6.053 2.299 -41.689 1.00 59.31 77 ILE A CA 1
ATOM 617 C C . ILE A 1 77 ? 7.033 3.477 -41.845 1.00 59.31 77 ILE A C 1
ATOM 619 O O . ILE A 1 77 ? 7.033 4.398 -41.035 1.00 59.31 77 ILE A O 1
ATOM 623 N N . HIS A 1 78 ? 7.786 3.555 -42.951 1.00 53.91 78 HIS A N 1
ATOM 624 C CA . HIS A 1 78 ? 8.690 4.682 -43.234 1.00 53.91 78 HIS A CA 1
ATOM 625 C C . HIS A 1 78 ? 8.007 6.055 -43.327 1.00 53.91 78 HIS A C 1
ATOM 627 O O . HIS A 1 78 ? 8.696 7.070 -43.359 1.00 53.91 78 HIS A O 1
ATOM 633 N N . ARG A 1 79 ? 6.670 6.118 -43.363 1.00 61.12 79 ARG A N 1
ATOM 634 C CA . ARG A 1 79 ? 5.945 7.393 -43.290 1.00 61.12 79 ARG A CA 1
ATOM 635 C C . ARG A 1 79 ? 5.784 7.931 -41.871 1.00 61.12 79 ARG A C 1
ATOM 637 O O . ARG A 1 79 ? 5.490 9.112 -41.721 1.00 61.12 79 ARG A O 1
ATOM 644 N N . THR A 1 80 ? 5.963 7.108 -40.841 1.00 66.19 80 THR A N 1
ATOM 645 C CA . THR A 1 80 ? 5.971 7.600 -39.463 1.00 66.19 80 THR A CA 1
ATOM 646 C C . THR A 1 80 ? 7.374 8.081 -39.122 1.00 66.19 80 THR A C 1
ATOM 648 O O . THR A 1 80 ? 8.336 7.340 -39.293 1.00 66.19 80 THR A O 1
ATOM 651 N N . THR A 1 81 ? 7.500 9.302 -38.607 1.00 81.12 81 THR A N 1
ATOM 652 C CA . THR A 1 81 ? 8.758 9.891 -38.108 1.00 81.12 81 THR A CA 1
ATOM 653 C C . THR A 1 81 ? 9.248 9.242 -36.805 1.00 81.12 81 THR A C 1
ATOM 655 O O . THR A 1 81 ? 10.036 9.832 -36.070 1.00 81.12 81 THR A O 1
ATOM 658 N N . THR A 1 82 ? 8.729 8.061 -36.472 1.00 86.00 82 THR A N 1
ATOM 659 C CA . THR A 1 82 ? 8.941 7.377 -35.202 1.00 86.00 82 THR A CA 1
ATOM 660 C C . THR A 1 82 ? 10.220 6.558 -35.264 1.00 86.00 82 THR A C 1
ATOM 662 O O . THR A 1 82 ? 10.501 5.883 -36.254 1.00 86.00 82 THR A O 1
ATOM 665 N N . ASP A 1 83 ? 10.996 6.613 -34.189 1.00 90.31 83 ASP A N 1
ATOM 666 C CA . ASP A 1 83 ? 12.243 5.875 -34.072 1.00 90.31 83 ASP A CA 1
ATOM 667 C C . ASP A 1 83 ? 12.026 4.343 -34.176 1.00 90.31 83 ASP A C 1
ATOM 669 O O . ASP A 1 83 ? 11.132 3.811 -33.510 1.00 90.31 83 ASP A O 1
ATOM 673 N N . PRO A 1 84 ? 12.833 3.611 -34.973 1.00 89.31 84 PRO A N 1
ATOM 674 C CA . PRO A 1 84 ? 12.659 2.171 -35.168 1.00 89.31 84 PRO A CA 1
ATOM 675 C C . PRO A 1 84 ? 12.787 1.330 -33.896 1.00 89.31 84 PRO A C 1
ATOM 677 O O . PRO A 1 84 ? 12.138 0.292 -33.810 1.00 89.31 84 PRO A O 1
ATOM 680 N N . GLU A 1 85 ? 13.601 1.739 -32.916 1.00 90.25 85 GLU A N 1
ATOM 681 C CA . GLU A 1 85 ? 13.736 0.998 -31.656 1.00 90.25 85 GLU A CA 1
ATOM 682 C C . GLU A 1 85 ? 12.519 1.224 -30.759 1.00 90.25 85 GLU A C 1
ATOM 684 O O . GLU A 1 85 ? 11.957 0.260 -30.244 1.00 90.25 85 GLU A O 1
ATOM 689 N N . ALA A 1 86 ? 12.042 2.467 -30.647 1.00 90.38 86 ALA A N 1
ATOM 690 C CA . ALA A 1 86 ? 10.791 2.766 -29.943 1.00 90.38 86 ALA A CA 1
ATOM 691 C C . ALA A 1 86 ? 9.607 1.982 -30.540 1.00 90.38 86 ALA A C 1
ATOM 693 O O . ALA A 1 86 ? 8.767 1.444 -29.820 1.00 90.38 86 ALA A O 1
ATOM 694 N N . LEU A 1 87 ? 9.587 1.827 -31.866 1.00 90.62 87 LEU A N 1
ATOM 695 C CA . LEU A 1 87 ? 8.581 1.032 -32.559 1.00 90.62 87 LEU A CA 1
ATOM 696 C C . LEU A 1 87 ? 8.578 -0.443 -32.134 1.00 90.62 87 LEU A C 1
ATOM 698 O O . LEU A 1 87 ? 7.502 -1.030 -32.033 1.00 90.62 87 LEU A O 1
ATOM 702 N N . LYS A 1 88 ? 9.737 -1.042 -31.827 1.00 92.25 88 LYS A N 1
ATOM 703 C CA . LYS A 1 88 ? 9.787 -2.414 -31.290 1.00 92.25 88 LYS A CA 1
ATOM 704 C C . LYS A 1 88 ? 9.089 -2.513 -29.932 1.00 92.25 88 LYS A C 1
ATOM 706 O O . LYS A 1 88 ? 8.350 -3.469 -29.706 1.00 92.25 88 LYS A O 1
ATOM 711 N N . GLY A 1 89 ? 9.275 -1.510 -29.069 1.00 91.94 89 GLY A N 1
ATOM 712 C CA . GLY A 1 89 ? 8.556 -1.391 -27.796 1.00 91.94 89 GLY A CA 1
ATOM 713 C C . GLY A 1 89 ? 7.043 -1.304 -28.004 1.00 91.94 89 GLY A C 1
ATOM 714 O O . GLY A 1 89 ? 6.291 -2.062 -27.397 1.00 91.94 89 GLY A O 1
ATOM 715 N N . GLY A 1 90 ? 6.592 -0.470 -28.944 1.00 92.25 90 GLY A N 1
ATOM 716 C CA . GLY A 1 90 ? 5.172 -0.363 -29.290 1.00 92.25 90 GLY A CA 1
ATOM 717 C C . GLY A 1 90 ? 4.566 -1.646 -29.869 1.00 92.25 90 GLY A C 1
ATOM 718 O O . GLY A 1 90 ? 3.434 -1.997 -29.531 1.00 92.25 90 GLY A O 1
ATOM 719 N N . ILE A 1 91 ? 5.313 -2.382 -30.702 1.00 92.69 91 ILE A N 1
ATOM 720 C CA . ILE A 1 91 ? 4.894 -3.702 -31.208 1.00 92.69 91 ILE A CA 1
ATOM 721 C C . ILE A 1 91 ? 4.708 -4.670 -30.038 1.00 92.69 91 ILE A C 1
ATOM 723 O O . ILE A 1 91 ? 3.696 -5.365 -29.977 1.00 92.69 91 ILE A O 1
ATOM 727 N N . PHE A 1 92 ? 5.651 -4.689 -29.095 1.00 94.06 92 PHE A N 1
ATOM 728 C CA . PHE A 1 92 ? 5.576 -5.539 -27.911 1.00 94.06 92 PHE A CA 1
ATOM 729 C C . PHE A 1 92 ? 4.382 -5.194 -27.012 1.00 94.06 92 PHE A C 1
ATOM 731 O O . PHE A 1 92 ? 3.620 -6.085 -26.649 1.00 94.06 92 PHE A O 1
ATOM 738 N N . VAL A 1 93 ? 4.154 -3.909 -26.724 1.00 93.56 93 VAL A N 1
ATOM 739 C CA . VAL A 1 93 ? 2.974 -3.437 -25.977 1.00 93.56 93 VAL A CA 1
ATOM 740 C C . VAL A 1 93 ? 1.680 -3.887 -26.658 1.00 93.56 93 VAL A C 1
ATOM 742 O O . VAL A 1 93 ? 0.787 -4.436 -26.014 1.00 93.56 93 VAL A O 1
ATOM 745 N N . THR A 1 94 ? 1.596 -3.700 -27.978 1.00 92.06 94 THR A N 1
ATOM 746 C CA . THR A 1 94 ? 0.430 -4.105 -28.773 1.00 92.06 94 THR A CA 1
ATOM 747 C C . THR A 1 94 ? 0.221 -5.616 -28.701 1.00 92.06 94 THR A C 1
ATOM 749 O O . THR A 1 94 ? -0.902 -6.073 -28.488 1.00 92.06 94 THR A O 1
ATOM 752 N N . TYR A 1 95 ? 1.302 -6.395 -28.809 1.00 92.75 95 TYR A N 1
ATOM 753 C CA . TYR A 1 95 ? 1.270 -7.842 -28.628 1.00 92.75 95 TYR A CA 1
ATOM 754 C C . TYR A 1 95 ? 0.748 -8.217 -27.239 1.00 92.75 95 TYR A C 1
ATOM 756 O O . TYR A 1 95 ? -0.170 -9.025 -27.162 1.00 92.75 95 TYR A O 1
ATOM 764 N N . CYS A 1 96 ? 1.262 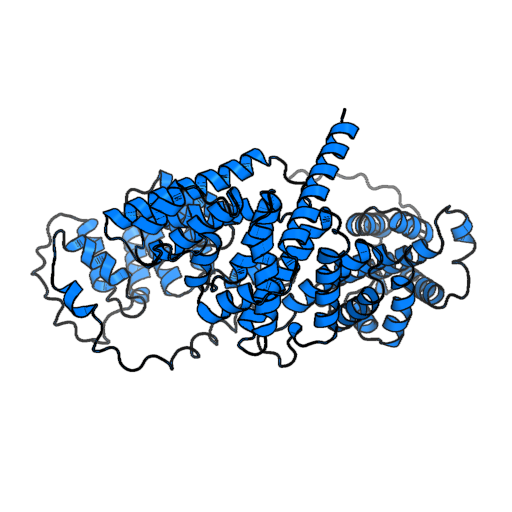-7.623 -26.158 1.00 91.44 96 CYS A N 1
ATOM 765 C CA . CYS A 1 96 ? 0.808 -7.906 -24.795 1.00 91.44 96 CYS A CA 1
ATOM 766 C C . CYS A 1 96 ? -0.686 -7.627 -24.610 1.00 91.44 96 CYS A C 1
ATOM 768 O O . CYS A 1 96 ? -1.403 -8.487 -24.110 1.00 91.44 96 CYS A O 1
ATOM 770 N N . ILE A 1 97 ? -1.169 -6.470 -25.066 1.00 89.94 97 ILE A N 1
ATOM 771 C CA . ILE A 1 97 ? -2.569 -6.060 -24.883 1.00 89.94 97 ILE A CA 1
ATOM 772 C C . ILE A 1 97 ? -3.530 -6.911 -25.723 1.00 89.94 97 ILE A C 1
ATOM 774 O O . ILE A 1 97 ? -4.639 -7.217 -25.287 1.00 89.94 97 ILE A O 1
ATOM 778 N N . MET A 1 98 ? -3.126 -7.301 -26.934 1.00 87.19 98 MET A N 1
ATOM 779 C CA . MET A 1 98 ? -3.975 -8.091 -27.833 1.00 87.19 98 MET A CA 1
ATOM 780 C C . MET A 1 98 ? -3.877 -9.601 -27.589 1.00 87.19 98 MET A C 1
ATOM 782 O O . MET A 1 98 ? -4.761 -10.349 -28.020 1.00 87.19 98 MET A O 1
ATOM 786 N N . SER A 1 99 ? -2.813 -10.063 -26.929 1.00 88.06 99 SER A N 1
ATOM 787 C CA . SER A 1 99 ? -2.593 -11.481 -26.671 1.00 88.06 99 SER A CA 1
ATOM 788 C C . SER A 1 99 ? -3.501 -11.998 -25.569 1.00 88.06 99 SER A C 1
ATOM 790 O O . SER A 1 99 ? -3.746 -11.329 -24.567 1.00 88.06 99 SER A O 1
ATOM 792 N N . PRO A 1 100 ? -3.965 -13.244 -25.689 1.00 86.75 100 PRO A N 1
ATOM 793 C CA . PRO A 1 100 ? -4.639 -13.873 -24.578 1.00 86.75 100 PRO A CA 1
ATOM 794 C C . PRO A 1 100 ? -3.691 -14.282 -23.458 1.00 86.75 100 PRO A C 1
ATOM 796 O O . PRO A 1 100 ? -2.597 -14.771 -23.731 1.00 86.75 100 PRO A O 1
ATOM 799 N N . VAL A 1 101 ? -4.180 -14.231 -22.216 1.00 87.00 101 VAL A N 1
ATOM 800 C CA . VAL A 1 101 ? -3.424 -14.632 -21.014 1.00 87.00 101 VAL A CA 1
ATOM 801 C C . VAL A 1 101 ? -2.790 -16.020 -21.156 1.00 87.00 101 VAL A C 1
ATOM 803 O O . VAL A 1 101 ? -1.623 -16.190 -20.837 1.00 87.00 101 VAL A O 1
ATOM 806 N N . SER A 1 102 ? -3.502 -17.001 -21.723 1.00 86.31 102 SER A N 1
ATOM 807 C CA . SER A 1 102 ? -2.960 -18.355 -21.922 1.00 86.31 102 SER A CA 1
ATOM 808 C C . SER A 1 102 ? -1.719 -18.390 -22.824 1.00 86.31 102 SER A C 1
ATOM 810 O O . SER A 1 102 ? -0.792 -19.142 -22.551 1.00 86.31 102 SER A O 1
ATOM 812 N N . LEU A 1 103 ? -1.694 -17.574 -23.885 1.00 87.50 103 LEU A N 1
ATOM 813 C CA . LEU A 1 103 ? -0.545 -17.483 -24.791 1.00 87.50 103 LEU A CA 1
ATOM 814 C C . LEU A 1 103 ? 0.572 -16.641 -24.176 1.00 87.50 103 LEU A C 1
ATOM 816 O O . LEU A 1 103 ? 1.741 -16.963 -24.347 1.00 87.50 103 LEU A O 1
ATOM 820 N N . LEU A 1 104 ? 0.221 -15.569 -23.458 1.00 89.12 104 LEU A N 1
ATOM 821 C CA . LEU A 1 104 ? 1.201 -14.793 -22.703 1.00 89.12 104 LEU A CA 1
ATOM 822 C C . LEU A 1 104 ? 1.925 -15.687 -21.703 1.00 89.12 104 LEU A C 1
ATOM 824 O O . LEU A 1 104 ? 3.145 -15.693 -21.709 1.00 89.12 104 LEU A O 1
ATOM 828 N N . ASN A 1 105 ? 1.201 -16.511 -20.946 1.00 87.50 105 ASN A N 1
ATOM 829 C CA . ASN A 1 105 ? 1.801 -17.499 -20.054 1.00 87.50 105 ASN A CA 1
ATOM 830 C C . ASN A 1 105 ? 2.759 -18.424 -20.795 1.00 87.50 105 ASN A C 1
ATOM 832 O O . ASN A 1 105 ? 3.912 -18.527 -20.394 1.00 87.50 105 ASN A O 1
ATOM 836 N N . GLU A 1 106 ? 2.326 -19.042 -21.897 1.00 90.38 106 GLU A N 1
ATOM 837 C CA . GLU A 1 106 ? 3.190 -19.921 -22.694 1.00 90.38 106 GLU A CA 1
ATOM 838 C C . GLU A 1 106 ? 4.488 -19.213 -23.116 1.00 90.38 106 GLU A C 1
ATOM 840 O O . GLU A 1 106 ? 5.577 -19.752 -22.935 1.00 90.38 106 GLU A O 1
ATOM 845 N N . ARG A 1 107 ? 4.397 -17.968 -23.602 1.00 90.12 107 ARG A N 1
ATOM 846 C CA . ARG A 1 107 ? 5.574 -17.187 -24.012 1.00 90.12 107 ARG A CA 1
ATOM 847 C C . ARG A 1 107 ? 6.447 -16.734 -22.847 1.00 90.12 107 ARG A C 1
ATOM 849 O O . ARG A 1 107 ? 7.664 -16.703 -22.990 1.00 90.12 107 ARG A O 1
ATOM 856 N N . LEU A 1 108 ? 5.858 -16.386 -21.707 1.00 88.81 108 LEU A N 1
ATOM 857 C CA . LEU A 1 108 ? 6.600 -15.978 -20.512 1.00 88.81 108 LEU A CA 1
ATOM 858 C C . LEU A 1 108 ? 7.353 -17.148 -19.863 1.00 88.81 108 LEU A C 1
ATOM 860 O O . LEU A 1 108 ? 8.284 -16.896 -19.105 1.00 88.81 108 LEU A O 1
ATOM 864 N N . HIS A 1 109 ? 6.994 -18.392 -20.195 1.00 88.75 109 HIS A N 1
ATOM 865 C CA . HIS A 1 109 ? 7.714 -19.610 -19.803 1.00 88.75 109 HIS A CA 1
ATOM 866 C C . HIS A 1 109 ? 8.705 -20.105 -20.871 1.00 88.75 109 HIS A C 1
ATOM 868 O O . HIS A 1 109 ? 9.480 -21.022 -20.612 1.00 88.75 109 HIS A O 1
ATOM 874 N N . ASP A 1 110 ? 8.709 -19.509 -22.065 1.00 91.69 110 ASP A N 1
ATOM 875 C CA . ASP A 1 110 ? 9.637 -19.853 -23.141 1.00 91.69 110 ASP A CA 1
ATOM 876 C C . ASP A 1 110 ? 10.956 -19.072 -22.978 1.00 91.69 110 ASP A C 1
ATOM 878 O O . ASP A 1 110 ? 11.048 -17.873 -23.259 1.00 91.69 110 ASP A O 1
ATOM 882 N N . ASP A 1 111 ? 12.016 -19.763 -22.553 1.00 89.56 111 ASP A N 1
ATOM 883 C CA . ASP A 1 111 ? 13.348 -19.173 -22.366 1.00 89.56 111 ASP A CA 1
ATOM 884 C C . ASP A 1 111 ? 13.929 -18.559 -23.649 1.00 89.56 111 ASP A C 1
ATOM 886 O O . ASP A 1 111 ? 14.666 -17.563 -23.593 1.00 89.56 111 ASP A O 1
ATOM 890 N N . ALA A 1 112 ? 13.602 -19.111 -24.823 1.00 90.56 112 ALA A N 1
ATOM 891 C CA . ALA A 1 112 ? 14.040 -18.548 -26.094 1.00 90.56 112 ALA A CA 1
ATOM 892 C C . ALA A 1 112 ? 13.325 -17.220 -26.365 1.00 90.56 112 ALA A C 1
ATOM 894 O O . ALA A 1 112 ? 13.947 -16.266 -26.843 1.00 90.56 112 ALA A O 1
ATOM 895 N N . TRP A 1 113 ? 12.043 -17.129 -26.011 1.00 89.31 113 TRP A N 1
ATOM 896 C CA . TRP A 1 113 ? 11.276 -15.891 -26.087 1.00 89.31 113 TRP A CA 1
ATOM 897 C C . TRP A 1 113 ? 11.793 -14.843 -25.092 1.00 89.31 113 TRP A C 1
ATOM 899 O O . TRP A 1 113 ? 12.061 -13.707 -25.487 1.00 89.31 113 TRP A O 1
ATOM 909 N N . LEU A 1 114 ? 12.056 -15.219 -23.837 1.00 88.81 114 LEU A N 1
ATOM 910 C CA . LEU A 1 114 ? 12.629 -14.313 -22.831 1.00 88.81 114 LEU A CA 1
ATOM 911 C C . LEU A 1 114 ? 14.033 -13.820 -23.207 1.00 88.81 114 LEU A C 1
ATOM 913 O O . LEU A 1 114 ? 14.409 -12.679 -22.929 1.00 88.81 114 LEU A O 1
ATOM 917 N N . THR A 1 115 ? 14.821 -14.666 -23.868 1.00 89.00 115 THR A N 1
ATOM 918 C CA . THR A 1 115 ? 16.134 -14.281 -24.400 1.00 89.00 115 THR A CA 1
ATOM 919 C C . THR A 1 115 ? 16.004 -13.243 -25.513 1.00 89.00 115 THR A C 1
ATOM 921 O O . THR A 1 115 ? 16.848 -12.358 -25.613 1.00 89.00 115 THR A O 1
ATOM 924 N N . ARG A 1 116 ? 14.936 -13.287 -26.315 1.00 89.56 116 ARG A N 1
ATOM 925 C CA . ARG A 1 116 ? 14.645 -12.243 -27.307 1.00 89.56 116 ARG A CA 1
ATOM 926 C C . ARG A 1 116 ? 14.124 -10.966 -26.653 1.00 89.56 116 ARG A C 1
ATOM 928 O O . ARG A 1 116 ? 14.546 -9.879 -27.024 1.00 89.56 116 ARG A O 1
ATOM 935 N N . LEU A 1 117 ? 13.279 -11.080 -25.630 1.00 90.00 117 LEU A N 1
ATOM 936 C CA . LEU A 1 117 ? 12.799 -9.936 -24.849 1.00 90.00 117 LEU A CA 1
ATOM 937 C C . LEU A 1 117 ? 13.954 -9.107 -24.263 1.00 90.00 117 LEU A C 1
ATOM 939 O O . LEU A 1 117 ? 13.869 -7.880 -24.203 1.00 90.00 117 LEU A O 1
ATOM 943 N N . LYS A 1 118 ? 15.064 -9.765 -23.905 1.00 90.69 118 LYS A N 1
ATOM 944 C CA . LYS A 1 118 ? 16.292 -9.108 -23.445 1.00 90.69 118 LYS A CA 1
ATOM 945 C C . LYS A 1 118 ? 16.755 -7.992 -24.388 1.00 90.69 118 LYS A C 1
ATOM 947 O O . LYS A 1 118 ? 17.120 -6.934 -23.894 1.00 90.69 118 LYS A O 1
ATOM 952 N N . THR A 1 119 ? 16.664 -8.159 -25.710 1.00 91.50 119 THR A N 1
ATOM 953 C CA . THR A 1 119 ? 17.107 -7.117 -26.655 1.00 91.50 119 THR A CA 1
ATOM 954 C C . THR A 1 119 ? 16.241 -5.857 -26.581 1.00 91.50 119 THR A C 1
ATOM 956 O O . THR A 1 119 ? 16.735 -4.752 -26.792 1.00 91.50 119 THR A O 1
ATOM 959 N N . LEU A 1 120 ? 14.945 -6.004 -26.268 1.00 92.06 120 LEU A N 1
ATOM 960 C CA . LEU A 1 120 ? 14.038 -4.868 -26.071 1.00 92.06 120 LEU A CA 1
ATOM 961 C C . LEU A 1 120 ? 14.298 -4.148 -24.746 1.00 92.06 120 LEU A C 1
ATOM 963 O O . LEU A 1 120 ? 14.172 -2.926 -24.682 1.00 92.06 120 LEU A O 1
ATOM 967 N N . LEU A 1 121 ? 14.667 -4.896 -23.704 1.00 91.56 121 LEU A N 1
ATOM 968 C CA . LEU A 1 121 ? 15.029 -4.346 -22.397 1.00 91.56 121 LEU A CA 1
ATOM 969 C C . LEU A 1 121 ? 16.410 -3.670 -22.418 1.00 91.56 121 LEU A C 1
ATOM 971 O O . LEU A 1 121 ? 16.618 -2.674 -21.731 1.00 91.56 121 LEU A O 1
ATOM 975 N N . GLU A 1 122 ? 17.347 -4.166 -23.226 1.00 91.19 122 GLU A N 1
ATOM 976 C CA . GLU A 1 122 ? 18.675 -3.566 -23.386 1.00 91.19 122 GLU A CA 1
ATOM 977 C C . GLU A 1 122 ? 18.609 -2.202 -24.083 1.00 91.19 122 GLU A C 1
ATOM 979 O O . GLU A 1 122 ? 19.304 -1.272 -23.670 1.00 91.19 122 GLU A O 1
ATOM 984 N N . SER A 1 123 ? 17.730 -2.049 -25.079 1.00 91.00 123 SER A N 1
ATOM 985 C CA . SER A 1 123 ? 17.557 -0.802 -25.831 1.00 91.00 123 SER A CA 1
ATOM 986 C C . SER A 1 123 ? 16.835 0.276 -25.002 1.00 91.00 123 SER A C 1
ATOM 988 O O . SER A 1 123 ? 15.648 0.118 -24.704 1.00 91.00 123 SER A O 1
ATOM 990 N N . PRO A 1 124 ? 17.477 1.420 -24.678 1.00 90.94 124 PRO A N 1
ATOM 991 C CA . PRO A 1 124 ? 16.868 2.472 -23.852 1.00 90.94 124 PRO A CA 1
ATOM 992 C C . PRO A 1 124 ? 15.561 3.032 -24.430 1.00 90.94 124 PRO A C 1
ATOM 994 O O . PRO A 1 124 ? 14.683 3.470 -23.692 1.00 90.94 124 PRO A O 1
ATOM 997 N N . LYS A 1 125 ? 15.411 3.001 -25.761 1.00 90.75 125 LYS A N 1
ATOM 998 C CA . LYS A 1 125 ? 14.246 3.559 -26.461 1.00 90.75 125 LYS A CA 1
ATOM 999 C C . LYS A 1 125 ? 13.002 2.669 -26.377 1.00 90.75 125 LYS A C 1
ATOM 1001 O O . LYS A 1 125 ? 11.896 3.194 -26.421 1.00 90.75 125 LYS A O 1
ATOM 1006 N N . SER A 1 126 ? 13.167 1.350 -26.246 1.00 92.31 126 SER A N 1
ATOM 1007 C CA . SER A 1 126 ? 12.059 0.397 -26.058 1.00 92.31 126 SER A CA 1
ATOM 1008 C C . SER A 1 126 ? 11.886 -0.060 -24.613 1.00 92.31 126 SER A C 1
ATOM 1010 O O . SER A 1 126 ? 10.800 -0.523 -24.262 1.00 92.31 126 SER A O 1
ATOM 1012 N N . ARG A 1 127 ? 12.927 0.060 -23.776 1.00 92.25 127 ARG A N 1
ATOM 1013 C CA . ARG A 1 127 ? 12.963 -0.454 -22.400 1.00 92.25 127 ARG A CA 1
ATOM 1014 C C . ARG A 1 127 ? 11.757 -0.014 -21.585 1.00 92.25 127 ARG A C 1
ATOM 1016 O O . ARG A 1 127 ? 11.058 -0.868 -21.060 1.00 92.25 127 ARG A O 1
ATOM 1023 N N . SER A 1 128 ? 11.479 1.289 -21.530 1.00 90.38 128 SER A N 1
ATOM 1024 C CA . SER A 1 128 ? 10.382 1.839 -20.721 1.00 90.38 128 SER A CA 1
ATOM 1025 C C . SER A 1 128 ? 9.022 1.214 -21.071 1.00 90.38 128 SER A C 1
ATOM 1027 O O . SER A 1 128 ? 8.373 0.627 -20.208 1.00 90.38 128 SER A O 1
ATOM 1029 N N . GLN A 1 129 ? 8.648 1.210 -22.354 1.00 90.69 129 GLN A N 1
ATOM 1030 C CA . GLN A 1 129 ? 7.400 0.598 -22.834 1.00 90.69 129 GLN A CA 1
ATOM 1031 C C . GLN A 1 129 ? 7.355 -0.915 -22.608 1.00 90.69 129 GLN A C 1
ATOM 1033 O O . GLN A 1 129 ? 6.312 -1.467 -22.266 1.00 90.69 129 GLN A O 1
ATOM 1038 N N . THR A 1 130 ? 8.495 -1.586 -22.774 1.00 92.75 130 THR A N 1
ATOM 1039 C CA . THR A 1 130 ? 8.614 -3.031 -22.552 1.00 92.75 130 THR A CA 1
ATOM 1040 C C . THR A 1 130 ? 8.404 -3.372 -21.077 1.00 92.75 130 THR A C 1
ATOM 1042 O O . THR A 1 130 ? 7.637 -4.278 -20.760 1.00 92.75 130 THR A O 1
ATOM 1045 N N . CYS A 1 131 ? 9.024 -2.615 -20.170 1.00 91.94 131 CYS A N 1
ATOM 1046 C CA . CYS A 1 131 ? 8.833 -2.750 -18.731 1.00 91.94 131 CYS A CA 1
ATOM 1047 C C . CYS A 1 131 ? 7.379 -2.490 -18.322 1.00 91.94 131 CYS A C 1
ATOM 1049 O O . CYS A 1 131 ? 6.810 -3.284 -17.580 1.00 91.94 131 CYS A O 1
ATOM 1051 N N . GLU A 1 132 ? 6.762 -1.412 -18.819 1.00 90.50 132 GLU A N 1
ATOM 1052 C CA . GLU A 1 132 ? 5.355 -1.108 -18.527 1.00 90.50 132 GLU A CA 1
ATOM 1053 C C . GLU A 1 132 ? 4.414 -2.211 -19.015 1.00 90.50 132 GLU A C 1
ATOM 1055 O O . GLU A 1 132 ? 3.503 -2.599 -18.285 1.00 90.50 132 GLU A O 1
ATOM 1060 N N . ALA A 1 133 ? 4.651 -2.757 -20.211 1.00 92.06 133 ALA A N 1
ATOM 1061 C CA . ALA A 1 133 ? 3.878 -3.879 -20.728 1.00 92.06 133 ALA A CA 1
ATOM 1062 C C . ALA A 1 133 ? 4.034 -5.131 -19.857 1.00 92.06 133 ALA A C 1
ATOM 1064 O O . ALA A 1 133 ? 3.032 -5.751 -19.515 1.00 92.06 133 ALA A O 1
ATOM 1065 N N . LEU A 1 134 ? 5.253 -5.486 -19.441 1.00 91.25 134 LEU A N 1
ATOM 1066 C CA . LEU A 1 134 ? 5.482 -6.643 -18.566 1.00 91.25 134 LEU A CA 1
ATOM 1067 C C . LEU A 1 134 ? 4.795 -6.476 -17.207 1.00 91.25 134 LEU A C 1
ATOM 1069 O O . LEU A 1 134 ? 4.104 -7.384 -16.759 1.00 91.25 134 LEU A O 1
ATOM 1073 N N . LEU A 1 135 ? 4.920 -5.300 -16.590 1.00 88.88 135 LEU A N 1
ATOM 1074 C CA . LEU A 1 135 ? 4.246 -4.959 -15.331 1.00 88.88 135 LEU A CA 1
ATOM 1075 C C . LEU A 1 135 ? 2.720 -4.889 -15.462 1.00 88.88 135 LEU A C 1
ATOM 1077 O O . LEU A 1 135 ? 1.996 -5.069 -14.487 1.00 88.88 135 LEU A O 1
ATOM 1081 N N . TRP A 1 136 ? 2.209 -4.585 -16.653 1.00 90.75 136 TRP A N 1
ATOM 1082 C CA . TRP A 1 136 ? 0.783 -4.672 -16.937 1.00 90.75 136 TRP A CA 1
ATOM 1083 C C . TRP A 1 136 ? 0.337 -6.132 -17.053 1.00 90.75 136 TRP A C 1
ATOM 1085 O O . TRP A 1 136 ? -0.667 -6.500 -16.446 1.00 90.75 136 TRP A O 1
ATOM 1095 N N . VAL A 1 137 ? 1.113 -6.982 -17.736 1.00 89.19 137 VAL A N 1
ATOM 1096 C CA . VAL A 1 137 ? 0.825 -8.421 -17.854 1.00 89.19 137 VAL A CA 1
ATOM 1097 C C . VAL A 1 137 ? 0.782 -9.099 -16.479 1.00 89.19 137 VAL A C 1
ATOM 1099 O O . VAL A 1 137 ? -0.059 -9.963 -16.255 1.00 89.19 137 VAL A O 1
ATOM 1102 N N . THR A 1 138 ? 1.596 -8.657 -15.517 1.00 83.94 138 THR A N 1
ATOM 1103 C CA . THR A 1 138 ? 1.607 -9.213 -14.147 1.00 83.94 138 THR A CA 1
ATOM 1104 C C . THR A 1 138 ? 0.370 -8.876 -13.327 1.00 83.94 138 THR A C 1
ATOM 1106 O O . THR A 1 138 ? 0.185 -9.419 -12.243 1.00 83.94 138 THR A O 1
ATOM 1109 N N . ARG A 1 139 ? -0.477 -7.970 -13.820 1.00 84.56 139 ARG A N 1
ATOM 1110 C CA . ARG A 1 139 ? -1.766 -7.627 -13.210 1.00 84.56 139 ARG A CA 1
ATOM 1111 C C . ARG A 1 139 ? -2.930 -8.359 -13.872 1.00 84.56 139 ARG A C 1
ATOM 1113 O O . ARG A 1 139 ? -4.066 -8.127 -13.478 1.00 84.56 139 ARG A O 1
ATOM 1120 N N . LEU A 1 140 ? -2.672 -9.187 -14.887 1.00 85.12 140 LEU A N 1
ATOM 1121 C CA . LEU A 1 140 ? -3.712 -9.969 -15.539 1.00 85.12 140 LEU A CA 1
ATOM 1122 C C . LEU A 1 140 ? -4.030 -11.228 -14.735 1.00 85.12 140 LEU A C 1
ATOM 1124 O O . LEU A 1 140 ? -3.158 -12.046 -14.438 1.00 85.12 140 LEU A O 1
ATOM 1128 N N . ASP A 1 141 ? -5.317 -11.407 -14.473 1.00 80.62 141 ASP A N 1
ATOM 1129 C CA . ASP A 1 141 ? -5.910 -12.596 -13.874 1.00 80.62 141 ASP A CA 1
ATOM 1130 C C . ASP A 1 141 ? -5.444 -13.891 -14.556 1.00 80.62 141 ASP A C 1
ATOM 1132 O O . ASP A 1 141 ? -5.665 -14.099 -15.752 1.00 80.62 141 ASP A O 1
ATOM 1136 N N . GLY A 1 142 ? -4.834 -14.792 -13.779 1.00 82.44 142 GLY A N 1
ATOM 1137 C CA . GLY A 1 142 ? -4.380 -16.105 -14.250 1.00 82.44 142 GLY A CA 1
ATOM 1138 C C . GLY A 1 142 ? -3.047 -16.094 -15.001 1.00 82.44 142 GLY A C 1
ATOM 1139 O O . GLY A 1 142 ? -2.700 -17.103 -15.619 1.00 82.44 142 GLY A O 1
ATOM 1140 N N . CYS A 1 143 ? -2.306 -14.982 -14.978 1.00 82.31 143 CYS A N 1
ATOM 1141 C CA . CYS A 1 143 ? -0.971 -14.917 -15.556 1.00 82.31 143 CYS A CA 1
ATOM 1142 C C . CYS A 1 143 ? 0.094 -15.352 -14.533 1.00 82.31 143 CYS A C 1
ATOM 1144 O O . CYS A 1 143 ? 0.282 -14.675 -13.523 1.00 82.31 143 CYS A O 1
ATOM 1146 N N . ASP A 1 144 ? 0.813 -16.449 -14.791 1.00 83.62 144 ASP A N 1
ATOM 1147 C CA . ASP A 1 144 ? 1.983 -16.816 -13.983 1.00 83.62 144 ASP A CA 1
ATOM 1148 C C . ASP A 1 144 ? 3.196 -16.041 -14.503 1.00 83.62 144 ASP A C 1
ATOM 1150 O O . ASP A 1 144 ? 3.788 -16.353 -15.538 1.00 83.62 144 ASP A O 1
ATOM 1154 N N . THR A 1 145 ? 3.501 -14.947 -13.811 1.00 81.81 145 THR A N 1
ATOM 1155 C CA . THR A 1 145 ? 4.528 -13.988 -14.226 1.00 81.81 145 THR A CA 1
ATOM 1156 C C . THR A 1 145 ? 5.810 -14.083 -13.413 1.00 81.81 145 THR A C 1
ATOM 1158 O O . THR A 1 145 ? 6.740 -13.317 -13.675 1.00 81.81 145 THR A O 1
ATOM 1161 N N . GLY A 1 146 ? 5.910 -15.038 -12.480 1.00 84.19 146 GLY A N 1
ATOM 1162 C CA . GLY A 1 146 ? 7.070 -15.174 -11.598 1.00 84.19 146 GLY A CA 1
ATOM 1163 C C . GLY A 1 146 ? 8.381 -15.311 -12.378 1.00 84.19 146 GLY A C 1
ATOM 1164 O O . GLY A 1 146 ? 9.330 -14.557 -12.145 1.00 84.19 146 GLY A O 1
ATOM 1165 N N . HIS A 1 147 ? 8.412 -16.200 -13.378 1.00 83.19 147 HIS A N 1
ATOM 1166 C CA . HIS A 1 147 ? 9.596 -16.425 -14.224 1.00 83.19 147 HIS A CA 1
ATOM 1167 C C . HIS A 1 147 ? 10.002 -15.172 -15.012 1.00 83.19 147 HIS A C 1
ATOM 1169 O O . HIS A 1 147 ? 11.160 -14.746 -14.990 1.00 83.19 147 HIS A O 1
ATOM 1175 N N . ALA A 1 148 ? 9.033 -14.515 -15.650 1.00 81.31 148 ALA A N 1
ATOM 1176 C CA . ALA A 1 148 ? 9.282 -13.317 -16.443 1.00 81.31 148 ALA A CA 1
ATOM 1177 C C . ALA A 1 148 ? 9.728 -12.119 -15.595 1.00 81.31 148 ALA A C 1
ATOM 1179 O O . ALA A 1 148 ? 10.656 -11.410 -15.987 1.00 81.31 148 ALA A O 1
ATOM 1180 N N . LEU A 1 149 ? 9.123 -11.907 -14.421 1.00 85.31 149 LEU A N 1
ATOM 1181 C CA . LEU A 1 149 ? 9.534 -10.863 -13.480 1.00 85.31 149 LEU A CA 1
ATOM 1182 C C . LEU A 1 149 ? 10.945 -11.116 -12.952 1.00 85.31 149 LEU A C 1
ATOM 1184 O O . LEU A 1 149 ? 11.756 -10.191 -12.918 1.00 85.31 149 LEU A O 1
ATOM 1188 N N . ASN A 1 150 ? 11.269 -12.365 -12.606 1.00 84.50 150 ASN A N 1
ATOM 1189 C CA . ASN A 1 150 ? 12.616 -12.754 -12.194 1.00 84.50 150 ASN A CA 1
ATOM 1190 C C . ASN A 1 150 ? 13.644 -12.473 -13.293 1.00 84.50 150 ASN A C 1
ATOM 1192 O O . ASN A 1 150 ? 14.717 -11.919 -13.024 1.00 84.50 150 ASN A O 1
ATOM 1196 N N . ARG A 1 151 ? 13.306 -12.792 -14.546 1.00 83.38 151 ARG A N 1
ATOM 1197 C CA . ARG A 1 151 ? 14.179 -12.538 -15.691 1.00 83.38 151 ARG A CA 1
ATOM 1198 C C . ARG A 1 151 ? 14.336 -11.048 -15.983 1.00 83.38 151 ARG A C 1
ATOM 1200 O O . ARG A 1 151 ? 15.464 -10.595 -16.171 1.00 83.38 151 ARG A O 1
ATOM 1207 N N . MET A 1 152 ? 13.241 -10.289 -15.975 1.00 85.75 152 MET A N 1
ATOM 1208 C CA . MET A 1 152 ? 13.249 -8.833 -16.139 1.00 85.75 152 MET A CA 1
ATOM 1209 C C . MET A 1 152 ? 14.121 -8.178 -15.065 1.00 85.75 152 MET A C 1
ATOM 1211 O O . MET A 1 152 ? 15.017 -7.406 -15.394 1.00 85.75 152 MET A O 1
ATOM 1215 N N . ARG A 1 153 ? 13.932 -8.561 -13.797 1.00 84.88 153 ARG A N 1
ATOM 1216 C CA . ARG A 1 153 ? 14.741 -8.116 -12.655 1.00 84.88 153 ARG A CA 1
ATOM 1217 C C . ARG A 1 153 ? 16.232 -8.393 -12.863 1.00 84.88 153 ARG A C 1
ATOM 1219 O O . ARG A 1 153 ? 17.038 -7.490 -12.682 1.00 84.88 153 ARG A O 1
ATOM 1226 N N . SER A 1 154 ? 16.592 -9.604 -13.301 1.00 86.44 154 SER A N 1
ATOM 1227 C CA . SER A 1 154 ? 17.984 -10.011 -13.563 1.00 86.44 154 SER A CA 1
ATOM 1228 C C . SER A 1 154 ? 18.650 -9.252 -14.721 1.00 86.44 154 SER A C 1
ATOM 1230 O O . SER A 1 154 ? 19.864 -9.038 -14.709 1.00 86.44 154 SER A O 1
ATOM 1232 N N . ILE A 1 155 ? 17.880 -8.869 -15.744 1.00 85.19 155 ILE A N 1
ATOM 1233 C CA . ILE A 1 155 ? 18.384 -8.094 -16.885 1.00 85.19 155 ILE A CA 1
ATOM 1234 C C . ILE A 1 155 ? 18.544 -6.624 -16.492 1.00 85.19 155 ILE A C 1
ATOM 1236 O O . ILE A 1 155 ? 19.606 -6.045 -16.712 1.00 85.19 155 ILE A O 1
ATOM 1240 N N . LEU A 1 156 ? 17.504 -6.031 -15.903 1.00 86.81 156 LEU A N 1
ATOM 1241 C CA . LEU A 1 156 ? 17.469 -4.603 -15.590 1.00 86.81 156 LEU A CA 1
ATOM 1242 C C . LEU A 1 156 ? 18.447 -4.215 -14.487 1.00 86.81 156 LEU A C 1
ATOM 1244 O O . LEU A 1 156 ? 18.990 -3.118 -14.525 1.00 86.81 156 LEU A O 1
ATOM 1248 N N . SER A 1 157 ? 18.733 -5.102 -13.537 1.00 82.88 157 SER A N 1
ATOM 1249 C CA . SER A 1 157 ? 19.734 -4.824 -12.505 1.00 82.88 157 SER A CA 1
ATOM 1250 C C . SER A 1 157 ? 21.154 -4.659 -13.045 1.00 82.88 157 SER A C 1
ATOM 1252 O O . SER A 1 157 ? 21.987 -4.018 -12.413 1.00 82.88 157 SER A O 1
ATOM 1254 N N . LYS A 1 158 ? 21.434 -5.199 -14.236 1.00 86.00 158 LYS A N 1
ATOM 1255 C CA . LYS A 1 158 ? 22.705 -4.988 -14.943 1.00 86.00 158 LYS A CA 1
ATOM 1256 C C . LYS A 1 158 ? 22.722 -3.689 -15.748 1.00 86.00 158 LYS A C 1
ATOM 1258 O O . LYS A 1 158 ? 23.775 -3.324 -16.257 1.00 86.00 158 LYS A O 1
ATOM 1263 N N . LEU A 1 159 ? 21.568 -3.035 -15.893 1.00 86.19 159 LEU A N 1
ATOM 1264 C CA . LEU A 1 159 ? 21.345 -1.846 -16.716 1.00 86.19 159 LEU A CA 1
ATOM 1265 C C . LEU A 1 159 ? 20.461 -0.818 -15.980 1.00 86.19 159 LEU A C 1
ATOM 1267 O O . LEU A 1 159 ? 19.418 -0.425 -16.514 1.00 86.19 159 LEU A O 1
ATOM 1271 N N . PRO A 1 160 ? 20.832 -0.368 -14.765 1.00 72.56 160 PRO A N 1
ATOM 1272 C CA . PRO A 1 160 ? 20.012 0.542 -13.963 1.00 72.56 160 PRO A CA 1
ATOM 1273 C C . PRO A 1 160 ? 20.042 1.997 -14.466 1.00 72.56 160 PRO A C 1
ATOM 1275 O O . PRO A 1 160 ? 19.659 2.905 -13.736 1.00 72.56 160 PRO A O 1
ATOM 1278 N N . ASP A 1 161 ? 20.511 2.230 -15.694 1.00 76.94 161 ASP A N 1
ATOM 1279 C CA . ASP A 1 161 ? 20.928 3.541 -16.207 1.00 76.94 161 ASP A CA 1
ATOM 1280 C C . ASP A 1 161 ? 19.792 4.577 -16.321 1.00 76.94 161 ASP A C 1
ATOM 1282 O O . ASP A 1 161 ? 20.050 5.743 -16.621 1.00 76.94 161 ASP A O 1
ATOM 1286 N N . ASP A 1 162 ? 18.533 4.180 -16.114 1.00 82.88 162 ASP A N 1
ATOM 1287 C CA . ASP A 1 162 ? 17.380 5.071 -16.150 1.00 82.88 162 ASP A CA 1
ATOM 1288 C C . ASP A 1 162 ? 16.351 4.810 -15.036 1.00 82.88 162 ASP A C 1
ATOM 1290 O O . ASP A 1 162 ? 16.147 3.693 -14.557 1.00 82.88 162 ASP A O 1
ATOM 1294 N N . ASP A 1 163 ? 15.622 5.868 -14.660 1.00 88.00 163 ASP A N 1
ATOM 1295 C CA . ASP A 1 163 ? 14.539 5.805 -13.668 1.00 88.00 163 ASP A CA 1
ATOM 1296 C C . ASP A 1 163 ? 13.441 4.796 -14.048 1.00 88.00 163 ASP A C 1
ATOM 1298 O O . ASP A 1 163 ? 12.749 4.266 -13.178 1.00 88.00 163 ASP A O 1
ATOM 1302 N N . CYS A 1 164 ? 13.266 4.528 -15.348 1.00 87.81 164 CYS A N 1
ATOM 1303 C CA . CYS A 1 164 ? 12.307 3.540 -15.837 1.00 87.81 164 CYS A CA 1
ATOM 1304 C C . CYS A 1 164 ? 12.753 2.113 -15.499 1.00 87.81 164 CYS A C 1
ATOM 1306 O O . CYS A 1 164 ? 11.942 1.334 -14.996 1.00 87.81 164 CYS A O 1
ATOM 1308 N N . GLY A 1 165 ? 14.028 1.778 -15.733 1.00 89.81 165 GLY A N 1
ATOM 1309 C CA . GLY A 1 165 ? 14.610 0.501 -15.332 1.00 89.81 165 GLY A CA 1
ATOM 1310 C C . GLY A 1 165 ? 14.509 0.293 -13.824 1.00 89.81 165 GLY A C 1
ATOM 1311 O O . GLY A 1 165 ? 13.990 -0.733 -13.384 1.00 89.81 165 GLY A O 1
ATOM 1312 N N . LEU A 1 166 ? 14.891 1.300 -13.031 1.00 92.06 166 LEU A N 1
ATOM 1313 C CA . LEU A 1 166 ? 14.790 1.235 -11.572 1.00 92.06 166 LEU A CA 1
ATOM 1314 C C . LEU A 1 166 ? 13.339 1.040 -11.099 1.00 92.06 166 LEU A C 1
ATOM 1316 O O . LEU A 1 166 ? 13.075 0.133 -10.309 1.00 92.06 166 LEU A O 1
ATOM 1320 N N . ARG A 1 167 ? 12.376 1.816 -11.620 1.00 92.12 167 ARG A N 1
ATOM 1321 C CA . ARG A 1 167 ? 10.944 1.629 -11.311 1.00 92.12 167 ARG A CA 1
ATOM 1322 C C . ARG A 1 167 ? 10.482 0.207 -11.610 1.00 92.12 167 ARG A C 1
ATOM 1324 O O . ARG A 1 167 ? 9.771 -0.389 -10.805 1.00 92.12 167 ARG A O 1
ATOM 1331 N N . ALA A 1 168 ? 10.875 -0.331 -12.759 1.00 90.50 168 ALA A N 1
ATOM 1332 C CA . ALA A 1 168 ? 10.483 -1.668 -13.169 1.00 90.50 168 ALA A CA 1
ATOM 1333 C C . ALA A 1 168 ? 11.066 -2.751 -12.254 1.00 90.50 168 ALA A C 1
ATOM 1335 O O . ALA A 1 168 ? 10.343 -3.673 -11.886 1.00 90.50 168 ALA A O 1
ATOM 1336 N N . ILE A 1 169 ? 12.322 -2.608 -11.812 1.00 92.19 169 ILE A N 1
ATOM 1337 C CA . ILE A 1 169 ? 12.938 -3.490 -10.805 1.00 92.19 169 ILE A CA 1
ATOM 1338 C C . ILE A 1 169 ? 12.154 -3.441 -9.489 1.00 92.19 169 ILE A C 1
ATOM 1340 O O . ILE A 1 169 ? 11.824 -4.490 -8.934 1.00 92.19 169 ILE A O 1
ATOM 1344 N N . ILE A 1 170 ? 11.829 -2.241 -9.004 1.00 92.88 170 ILE A N 1
ATOM 1345 C CA . ILE A 1 170 ? 11.096 -2.031 -7.748 1.00 92.88 170 ILE A CA 1
ATOM 1346 C C . ILE A 1 170 ? 9.709 -2.683 -7.812 1.00 92.88 170 ILE A C 1
ATOM 1348 O O . ILE A 1 170 ? 9.324 -3.431 -6.910 1.00 92.88 170 ILE A O 1
ATOM 1352 N N . GLN A 1 171 ? 8.962 -2.432 -8.889 1.00 90.81 171 GLN A N 1
ATOM 1353 C CA . GLN A 1 171 ? 7.611 -2.965 -9.055 1.00 90.81 171 GLN A CA 1
ATOM 1354 C C . GLN A 1 171 ? 7.621 -4.480 -9.280 1.00 90.81 171 GLN A C 1
ATOM 1356 O O . GLN A 1 171 ? 6.809 -5.177 -8.678 1.00 90.81 171 GLN A O 1
ATOM 1361 N N . ALA A 1 172 ? 8.568 -5.008 -10.060 1.00 89.81 172 ALA A N 1
ATOM 1362 C CA . ALA A 1 172 ? 8.751 -6.448 -10.228 1.00 89.81 172 ALA A CA 1
ATOM 1363 C C . ALA A 1 172 ? 9.052 -7.143 -8.903 1.00 89.81 172 ALA A C 1
ATOM 1365 O O . ALA A 1 172 ? 8.442 -8.155 -8.582 1.00 89.81 172 ALA A O 1
ATOM 1366 N N . THR A 1 173 ? 9.968 -6.576 -8.118 1.00 90.44 173 THR A N 1
ATOM 1367 C CA . THR A 1 173 ? 10.343 -7.114 -6.807 1.00 90.44 173 THR A CA 1
ATOM 1368 C C . THR A 1 173 ? 9.153 -7.096 -5.854 1.00 90.44 173 THR A C 1
ATOM 1370 O O . THR A 1 173 ? 8.860 -8.105 -5.222 1.00 90.44 173 THR A O 1
ATOM 1373 N N . SER A 1 174 ? 8.410 -5.988 -5.825 1.00 89.94 174 SER A N 1
ATOM 1374 C CA . SER A 1 174 ? 7.179 -5.861 -5.039 1.00 89.94 174 SER A CA 1
ATOM 1375 C C . SER A 1 174 ? 6.132 -6.908 -5.435 1.00 89.94 174 SER A C 1
ATOM 1377 O O . SER A 1 174 ? 5.556 -7.558 -4.568 1.00 89.94 174 SER A O 1
ATOM 1379 N N . HIS A 1 175 ? 5.909 -7.107 -6.738 1.00 87.56 175 HIS A N 1
ATOM 1380 C CA . HIS A 1 175 ? 4.975 -8.114 -7.246 1.00 87.56 175 HIS A CA 1
ATOM 1381 C C . HIS A 1 175 ? 5.422 -9.542 -6.920 1.00 87.56 175 HIS A C 1
ATOM 1383 O O . HIS A 1 175 ? 4.583 -10.351 -6.541 1.00 87.56 175 HIS A O 1
ATOM 1389 N N . LEU A 1 176 ? 6.717 -9.850 -7.019 1.00 88.38 176 LEU A N 1
ATOM 1390 C CA . LEU A 1 176 ? 7.259 -11.164 -6.662 1.00 88.38 176 LEU A CA 1
ATOM 1391 C C . LEU A 1 176 ? 7.080 -11.478 -5.174 1.00 88.38 176 LEU A C 1
ATOM 1393 O O . LEU A 1 176 ? 6.720 -12.600 -4.842 1.00 88.38 176 LEU A O 1
ATOM 1397 N N . ILE A 1 177 ? 7.285 -10.492 -4.293 1.00 88.31 177 ILE A N 1
ATOM 1398 C CA . ILE A 1 177 ? 7.027 -10.648 -2.854 1.00 88.31 177 ILE A CA 1
ATOM 1399 C C . ILE A 1 177 ? 5.547 -10.957 -2.609 1.00 88.31 177 ILE A C 1
ATOM 1401 O O . ILE A 1 177 ? 5.231 -11.899 -1.894 1.00 88.31 177 ILE A O 1
ATOM 1405 N N . LEU A 1 178 ? 4.648 -10.196 -3.237 1.00 84.94 178 LEU A N 1
ATOM 1406 C CA . LEU A 1 178 ? 3.201 -10.363 -3.070 1.00 84.94 178 LEU A CA 1
ATOM 1407 C C . LEU A 1 178 ? 2.649 -11.650 -3.697 1.00 84.94 178 LEU A C 1
ATOM 1409 O O . LEU A 1 178 ? 1.640 -12.162 -3.235 1.00 84.94 178 LEU A O 1
ATOM 1413 N N . SER A 1 179 ? 3.281 -12.158 -4.756 1.00 84.12 179 SER A N 1
ATOM 1414 C CA . SER A 1 179 ? 2.830 -13.373 -5.452 1.00 84.12 179 SER A CA 1
ATOM 1415 C C . SER A 1 179 ? 3.373 -14.655 -4.818 1.00 84.12 179 SER A C 1
ATOM 1417 O O . SER A 1 179 ? 2.994 -15.744 -5.244 1.00 84.12 179 SER A O 1
ATOM 1419 N N . SER A 1 180 ? 4.280 -14.546 -3.843 1.00 82.88 180 SER A N 1
ATOM 1420 C CA . SER A 1 180 ? 4.822 -15.704 -3.139 1.00 82.88 180 SER A CA 1
ATOM 1421 C C . SER A 1 180 ? 3.739 -16.317 -2.253 1.00 82.88 180 SER A C 1
ATOM 1423 O O . SER A 1 180 ? 3.241 -15.625 -1.364 1.00 82.88 180 SER A O 1
ATOM 1425 N N . PRO A 1 181 ? 3.382 -17.599 -2.438 1.00 74.31 181 PRO A N 1
ATOM 1426 C CA . PRO A 1 181 ? 2.460 -18.266 -1.533 1.00 74.31 181 PRO A CA 1
ATOM 1427 C C . PRO A 1 181 ? 3.054 -18.312 -0.121 1.00 74.31 181 PRO A C 1
ATOM 1429 O O . PRO A 1 181 ? 4.252 -18.558 0.052 1.00 74.31 181 PRO A O 1
ATOM 1432 N N . GLU A 1 182 ? 2.220 -18.107 0.897 1.00 69.69 182 GLU A N 1
ATOM 1433 C CA . GLU A 1 182 ? 2.632 -18.313 2.286 1.00 69.69 182 GLU A CA 1
ATOM 1434 C C . GLU A 1 182 ? 3.061 -19.785 2.471 1.00 69.69 182 GLU A C 1
ATOM 1436 O O . GLU A 1 182 ? 2.291 -20.711 2.215 1.00 69.69 182 GLU A O 1
ATOM 1441 N N . GLY A 1 183 ? 4.312 -20.019 2.886 1.00 59.19 183 GLY A N 1
ATOM 1442 C CA . GLY A 1 183 ? 4.817 -21.356 3.231 1.00 59.19 183 GLY A CA 1
ATOM 1443 C C . GLY A 1 183 ? 5.477 -22.173 2.109 1.00 59.19 183 GLY A C 1
ATOM 1444 O O . GLY A 1 183 ? 5.774 -23.349 2.330 1.00 59.19 183 GLY A O 1
ATOM 1445 N N . THR A 1 184 ? 5.748 -21.609 0.927 1.00 66.31 184 THR A N 1
ATOM 1446 C CA . THR A 1 184 ? 6.598 -22.291 -0.071 1.00 66.31 184 THR A CA 1
ATOM 1447 C C . THR A 1 184 ? 8.085 -22.212 0.279 1.00 66.31 184 THR A C 1
ATOM 1449 O O . THR A 1 184 ? 8.566 -21.176 0.727 1.00 66.31 184 THR A O 1
ATOM 1452 N N . LEU A 1 185 ? 8.819 -23.302 0.011 1.00 53.50 185 LEU A N 1
ATOM 1453 C CA . LEU A 1 185 ? 10.260 -23.457 0.280 1.00 53.50 185 LEU A CA 1
ATOM 1454 C C . LEU A 1 185 ? 11.159 -22.430 -0.435 1.00 53.50 185 LEU A C 1
ATOM 1456 O O . LEU A 1 185 ? 12.267 -22.183 0.025 1.00 53.50 185 LEU A O 1
ATOM 1460 N N . GLU A 1 186 ? 10.709 -21.833 -1.541 1.00 74.81 186 GLU A N 1
ATOM 1461 C CA . GLU A 1 186 ? 11.469 -20.819 -2.281 1.00 74.81 186 GLU A CA 1
ATOM 1462 C C . GLU A 1 186 ? 10.891 -19.428 -2.026 1.00 74.81 186 GLU A C 1
ATOM 1464 O O . GLU A 1 186 ? 10.142 -18.874 -2.831 1.00 74.81 186 GLU A O 1
ATOM 1469 N N . HIS A 1 187 ? 11.224 -18.858 -0.872 1.00 80.62 187 HIS A N 1
ATOM 1470 C CA . HIS A 1 187 ? 10.824 -17.494 -0.564 1.00 80.62 187 HIS A CA 1
ATOM 1471 C C . HIS A 1 187 ? 11.586 -16.509 -1.477 1.00 80.62 187 HIS A C 1
ATOM 1473 O O . HIS A 1 187 ? 12.812 -16.607 -1.615 1.00 80.62 187 HIS A O 1
ATOM 1479 N N . PRO A 1 188 ? 10.919 -15.513 -2.093 1.00 84.56 188 PRO A N 1
ATOM 1480 C CA . PRO A 1 188 ? 11.538 -14.622 -3.076 1.00 84.56 188 PRO A CA 1
ATOM 1481 C C . PRO A 1 188 ? 12.724 -13.841 -2.506 1.00 84.56 188 PRO A C 1
ATOM 1483 O O . PRO A 1 188 ? 13.630 -13.485 -3.264 1.00 84.56 188 PRO A O 1
ATOM 1486 N N . LEU A 1 189 ? 12.742 -13.603 -1.191 1.00 88.62 189 LEU A N 1
ATOM 1487 C CA . LEU A 1 189 ? 13.819 -12.894 -0.498 1.00 88.62 189 LEU A CA 1
ATOM 1488 C C . LEU A 1 189 ? 15.148 -13.662 -0.482 1.00 88.62 189 LEU A C 1
ATOM 1490 O O . LEU A 1 189 ? 16.200 -13.030 -0.429 1.00 88.62 189 LEU A O 1
ATOM 1494 N N . GLY A 1 190 ? 15.114 -14.996 -0.564 1.00 88.12 190 GLY A N 1
ATOM 1495 C CA . GLY A 1 190 ? 16.315 -15.836 -0.612 1.00 88.12 190 GLY A CA 1
ATOM 1496 C C . GLY A 1 190 ? 16.967 -15.903 -1.997 1.00 88.12 190 GLY A C 1
ATOM 1497 O O . GLY A 1 190 ? 18.078 -16.403 -2.137 1.00 88.12 190 GLY A O 1
ATOM 1498 N N . SER A 1 191 ? 16.299 -15.396 -3.040 1.00 89.44 191 SER A N 1
ATOM 1499 C CA . SER A 1 191 ? 16.807 -15.482 -4.413 1.00 89.44 191 SER A CA 1
ATOM 1500 C C . SER A 1 191 ? 17.950 -14.495 -4.691 1.00 89.44 191 SER A C 1
ATOM 1502 O O . SER A 1 191 ? 17.868 -13.318 -4.334 1.00 89.44 191 SER A O 1
ATOM 1504 N N . ASP A 1 192 ? 18.961 -14.920 -5.458 1.00 87.62 192 ASP A N 1
ATOM 1505 C CA . ASP A 1 192 ? 20.038 -14.035 -5.946 1.00 87.62 192 ASP A CA 1
ATOM 1506 C C . ASP A 1 192 ? 19.484 -12.800 -6.668 1.00 87.62 192 ASP A C 1
ATOM 1508 O O . ASP A 1 192 ? 19.977 -11.681 -6.524 1.00 87.62 192 ASP A O 1
ATOM 1512 N N . GLY A 1 193 ? 18.403 -12.986 -7.432 1.00 84.56 193 GLY A N 1
ATOM 1513 C CA . GLY A 1 193 ? 17.745 -11.887 -8.128 1.00 84.56 193 GLY A CA 1
ATOM 1514 C C . GLY A 1 193 ? 17.163 -10.840 -7.175 1.00 84.56 193 GLY A C 1
ATOM 1515 O O . GLY A 1 193 ? 17.128 -9.664 -7.533 1.00 84.56 193 GLY A O 1
ATOM 1516 N N . PHE A 1 194 ? 16.712 -11.239 -5.979 1.00 89.69 194 PHE A N 1
ATOM 1517 C CA . PHE A 1 194 ? 16.226 -10.302 -4.969 1.00 89.69 194 PHE A CA 1
ATOM 1518 C C . PHE A 1 194 ? 17.383 -9.507 -4.382 1.00 89.69 194 PHE A C 1
ATOM 1520 O O . PHE A 1 194 ? 17.302 -8.281 -4.353 1.00 89.69 194 PHE A O 1
ATOM 1527 N N . ARG A 1 195 ? 18.475 -10.182 -4.001 1.00 91.88 195 ARG A N 1
ATOM 1528 C CA . ARG A 1 195 ? 19.680 -9.524 -3.477 1.00 91.88 195 ARG A CA 1
ATOM 1529 C C . ARG A 1 195 ? 20.194 -8.462 -4.446 1.00 91.88 195 ARG A C 1
ATOM 1531 O O . ARG A 1 195 ? 20.354 -7.310 -4.063 1.00 91.88 195 ARG A O 1
ATOM 1538 N N . ILE A 1 196 ? 20.328 -8.822 -5.720 1.00 88.75 196 ILE A N 1
ATOM 1539 C CA . ILE A 1 196 ? 20.769 -7.904 -6.772 1.00 88.75 196 ILE A CA 1
ATOM 1540 C C . ILE A 1 196 ? 19.798 -6.715 -6.933 1.00 88.75 196 ILE A C 1
ATOM 1542 O O . ILE A 1 196 ? 20.227 -5.575 -7.121 1.00 88.75 196 ILE A O 1
ATOM 1546 N N . ALA A 1 197 ? 18.483 -6.949 -6.876 1.00 88.50 197 ALA A N 1
ATOM 1547 C CA . ALA A 1 197 ? 17.493 -5.875 -6.966 1.00 88.50 197 ALA A CA 1
ATOM 1548 C C . ALA A 1 197 ? 17.553 -4.933 -5.760 1.00 88.50 197 ALA A C 1
ATOM 1550 O O . ALA A 1 197 ? 17.511 -3.717 -5.936 1.00 88.50 197 ALA A O 1
ATOM 1551 N N . TYR A 1 198 ? 17.694 -5.484 -4.556 1.00 92.25 198 TYR A N 1
ATOM 1552 C CA . TYR A 1 198 ? 17.856 -4.714 -3.331 1.00 92.25 198 TYR A CA 1
ATOM 1553 C C . TYR A 1 198 ? 19.128 -3.859 -3.372 1.00 92.25 198 TYR A C 1
ATOM 1555 O O . TYR A 1 198 ? 19.040 -2.652 -3.174 1.00 92.25 198 TYR A O 1
ATOM 1563 N N . GLU A 1 199 ? 20.269 -4.434 -3.759 1.00 91.88 199 GLU A N 1
ATOM 1564 C CA . GLU A 1 199 ? 21.533 -3.706 -3.954 1.00 91.88 199 GLU A CA 1
ATOM 1565 C C . GLU A 1 199 ? 21.416 -2.608 -5.019 1.00 91.88 199 GLU A C 1
ATOM 1567 O O . GLU A 1 199 ? 22.026 -1.546 -4.899 1.00 91.88 199 GLU A O 1
ATOM 1572 N N . THR A 1 200 ? 20.607 -2.827 -6.061 1.00 91.31 200 THR A N 1
ATOM 1573 C CA . THR A 1 200 ? 20.334 -1.806 -7.083 1.00 91.31 200 THR A CA 1
ATOM 1574 C C . THR A 1 200 ? 19.516 -0.647 -6.503 1.00 91.31 200 THR A C 1
ATOM 1576 O O . THR A 1 200 ? 19.833 0.516 -6.752 1.00 91.31 200 THR A O 1
ATOM 1579 N N . ILE A 1 201 ? 18.483 -0.944 -5.706 1.00 91.81 201 ILE A N 1
ATOM 1580 C CA . ILE A 1 201 ? 17.638 0.061 -5.039 1.00 91.81 201 ILE A CA 1
ATOM 1581 C C . ILE A 1 201 ? 18.448 0.843 -3.999 1.00 91.81 201 ILE A C 1
ATOM 1583 O O . ILE A 1 201 ? 18.390 2.072 -3.963 1.00 91.81 201 ILE A O 1
ATOM 1587 N N . GLU A 1 202 ? 19.231 0.146 -3.179 1.00 92.12 202 GLU A N 1
ATOM 1588 C CA . GLU A 1 202 ? 20.140 0.750 -2.210 1.00 92.12 202 GLU A CA 1
ATOM 1589 C C . GLU A 1 202 ? 21.194 1.606 -2.918 1.00 92.12 202 GLU A C 1
ATOM 1591 O O . GLU A 1 202 ? 21.391 2.768 -2.565 1.00 92.12 202 GLU A O 1
ATOM 1596 N N . GLY A 1 203 ? 21.820 1.075 -3.969 1.00 91.38 203 GLY A N 1
ATOM 1597 C CA . GLY A 1 203 ? 22.795 1.785 -4.788 1.00 91.38 203 GLY A CA 1
ATOM 1598 C C . GLY A 1 203 ? 22.229 3.069 -5.387 1.00 91.38 203 GLY A C 1
ATOM 1599 O O . GLY A 1 203 ? 22.915 4.091 -5.361 1.00 91.38 203 GLY A O 1
ATOM 1600 N N . ALA A 1 204 ? 20.974 3.048 -5.847 1.00 90.94 204 ALA A N 1
ATOM 1601 C CA . ALA A 1 204 ? 20.270 4.241 -6.299 1.00 90.94 204 ALA A CA 1
ATOM 1602 C C . ALA A 1 204 ? 20.070 5.243 -5.153 1.00 90.94 204 ALA A C 1
ATOM 1604 O O . ALA A 1 204 ? 20.430 6.403 -5.289 1.00 90.94 204 ALA A O 1
ATOM 1605 N N . LEU A 1 205 ? 19.590 4.823 -3.980 1.00 91.31 205 LEU A N 1
ATOM 1606 C CA . LEU A 1 205 ? 19.457 5.735 -2.835 1.00 91.31 205 LEU A CA 1
ATOM 1607 C C . LEU A 1 205 ? 20.805 6.346 -2.411 1.00 91.31 205 LEU A C 1
ATOM 1609 O O . LEU A 1 205 ? 20.873 7.529 -2.072 1.00 91.31 205 LEU A O 1
ATOM 1613 N N . VAL A 1 206 ? 21.879 5.555 -2.432 1.00 90.50 206 VAL A N 1
ATOM 1614 C CA . VAL A 1 206 ? 23.193 5.964 -1.930 1.00 90.50 206 VAL A CA 1
ATOM 1615 C C . VAL A 1 206 ? 23.960 6.822 -2.935 1.00 90.50 206 VAL A C 1
ATOM 1617 O O . VAL A 1 206 ? 24.496 7.856 -2.536 1.00 90.50 206 VAL A O 1
ATOM 1620 N N . ARG A 1 207 ? 24.058 6.425 -4.205 1.00 87.25 207 ARG A N 1
ATOM 1621 C CA . ARG A 1 207 ? 24.970 7.061 -5.174 1.00 87.25 207 ARG A CA 1
ATOM 1622 C C . ARG A 1 207 ? 24.350 8.285 -5.836 1.00 87.25 207 ARG A C 1
ATOM 1624 O O . ARG A 1 207 ? 24.936 9.362 -5.753 1.00 87.25 207 ARG A O 1
ATOM 1631 N N . ASP A 1 208 ? 23.153 8.131 -6.396 1.00 81.81 208 ASP A N 1
ATOM 1632 C CA . ASP A 1 208 ? 22.484 9.149 -7.204 1.00 81.81 208 ASP A CA 1
ATOM 1633 C C . ASP A 1 208 ? 21.034 9.303 -6.742 1.00 81.81 208 ASP A C 1
ATOM 1635 O O . ASP A 1 208 ? 20.229 8.418 -7.021 1.00 81.81 208 ASP A O 1
ATOM 1639 N N . PRO A 1 209 ? 20.666 10.397 -6.042 1.00 81.75 209 PRO A N 1
ATOM 1640 C CA . PRO A 1 209 ? 19.342 10.513 -5.442 1.00 81.75 209 PRO A CA 1
ATOM 1641 C C . PRO A 1 209 ? 18.274 10.274 -6.519 1.00 81.75 209 PRO A C 1
ATOM 1643 O O . PRO A 1 209 ? 18.221 11.044 -7.486 1.00 81.75 209 PRO A O 1
ATOM 1646 N N . PRO A 1 210 ? 17.445 9.219 -6.381 1.00 85.50 210 PRO A N 1
ATOM 1647 C CA . PRO A 1 210 ? 16.504 8.842 -7.422 1.00 85.50 210 PRO A CA 1
ATOM 1648 C C . PRO A 1 210 ? 15.527 9.986 -7.661 1.00 85.50 210 PRO A C 1
ATOM 1650 O O . PRO A 1 210 ? 15.304 10.830 -6.780 1.00 85.50 210 PRO A O 1
ATOM 1653 N N . ARG A 1 211 ? 14.888 10.010 -8.839 1.00 87.75 211 ARG A N 1
ATOM 1654 C CA . ARG A 1 211 ? 13.809 10.974 -9.056 1.00 87.75 211 ARG A CA 1
ATOM 1655 C C . ARG A 1 211 ? 12.793 10.866 -7.933 1.00 87.75 211 ARG A C 1
ATOM 1657 O O . ARG A 1 211 ? 12.396 9.783 -7.513 1.00 87.75 211 ARG A O 1
ATOM 1664 N N . LEU A 1 212 ? 12.309 12.020 -7.500 1.00 84.31 212 LEU A N 1
ATOM 1665 C CA . LEU A 1 212 ? 11.372 12.139 -6.383 1.00 84.31 212 LEU A CA 1
ATOM 1666 C C . LEU A 1 212 ? 10.088 11.330 -6.611 1.00 84.31 212 LEU A C 1
ATOM 1668 O O . LEU A 1 212 ? 9.458 10.858 -5.670 1.00 84.31 212 LEU A O 1
ATOM 1672 N N . SER A 1 213 ? 9.725 11.124 -7.879 1.00 86.62 213 SER A N 1
ATOM 1673 C CA . SER A 1 213 ? 8.595 10.295 -8.291 1.00 86.62 213 SER A CA 1
ATOM 1674 C C . SER A 1 213 ? 8.800 8.790 -8.087 1.00 86.62 213 SER A C 1
ATOM 1676 O O . SER A 1 213 ? 7.826 8.055 -8.219 1.00 86.62 213 SER A O 1
ATOM 1678 N N . LEU A 1 214 ? 10.017 8.327 -7.785 1.00 90.81 214 LEU A N 1
ATOM 1679 C CA . LEU A 1 214 ? 10.333 6.930 -7.476 1.00 90.81 214 LEU A CA 1
ATOM 1680 C C . LEU A 1 214 ? 10.333 6.625 -5.980 1.00 90.81 214 LEU A C 1
ATOM 1682 O O . LEU A 1 214 ? 10.175 5.465 -5.616 1.00 90.81 214 LEU A O 1
ATOM 1686 N N . LEU A 1 215 ? 10.490 7.628 -5.108 1.00 92.38 215 LEU A N 1
ATOM 1687 C CA . LEU A 1 215 ? 10.548 7.390 -3.662 1.00 92.38 215 LEU A CA 1
ATOM 1688 C C . LEU A 1 215 ? 9.330 6.600 -3.149 1.00 92.38 215 LEU A C 1
ATOM 1690 O O . LEU A 1 215 ? 9.549 5.615 -2.451 1.00 92.38 215 LEU A O 1
ATOM 1694 N N . PRO A 1 216 ? 8.071 6.914 -3.521 1.00 91.00 216 PRO A N 1
ATOM 1695 C CA . PRO A 1 216 ? 6.931 6.114 -3.071 1.00 91.00 216 PRO A CA 1
ATOM 1696 C C . PRO A 1 216 ? 7.031 4.635 -3.469 1.00 91.00 216 PRO A C 1
ATOM 1698 O O . PRO A 1 216 ? 6.751 3.770 -2.642 1.00 91.00 216 PRO A O 1
ATOM 1701 N N . ASP A 1 217 ? 7.484 4.344 -4.695 1.00 90.94 217 ASP A N 1
ATOM 1702 C CA . ASP A 1 217 ? 7.682 2.972 -5.174 1.00 90.94 217 ASP A CA 1
ATOM 1703 C C . ASP A 1 217 ? 8.790 2.273 -4.358 1.00 90.94 217 ASP A C 1
ATOM 1705 O O . ASP A 1 217 ? 8.614 1.137 -3.916 1.00 90.94 217 ASP A O 1
ATOM 1709 N N . ILE A 1 218 ? 9.913 2.959 -4.102 1.00 94.19 218 ILE A N 1
ATOM 1710 C CA . ILE A 1 218 ? 11.034 2.433 -3.302 1.00 94.19 218 ILE A CA 1
ATOM 1711 C C . ILE A 1 218 ? 10.570 2.080 -1.888 1.00 94.19 218 ILE A C 1
ATOM 1713 O O . ILE A 1 218 ? 10.772 0.955 -1.439 1.00 94.19 218 ILE A O 1
ATOM 1717 N N . PHE A 1 219 ? 9.918 3.013 -1.191 1.00 93.50 219 PHE A N 1
ATOM 1718 C CA . PHE A 1 219 ? 9.429 2.775 0.169 1.00 93.50 219 PHE A CA 1
ATOM 1719 C C . PHE A 1 219 ? 8.359 1.688 0.209 1.00 93.50 219 PHE A C 1
ATOM 1721 O O . PHE A 1 219 ? 8.326 0.911 1.160 1.00 93.50 219 PHE A O 1
ATOM 1728 N N . GLN A 1 220 ? 7.519 1.586 -0.823 1.00 90.25 220 GLN A N 1
ATOM 1729 C CA . GLN A 1 220 ? 6.569 0.488 -0.949 1.00 90.25 220 GLN A CA 1
ATOM 1730 C C . GLN A 1 220 ? 7.280 -0.863 -1.080 1.00 90.25 220 GLN A C 1
ATOM 1732 O O . GLN A 1 220 ? 6.875 -1.820 -0.423 1.00 90.25 220 GLN A O 1
ATOM 1737 N N . CYS A 1 221 ? 8.349 -0.948 -1.871 1.00 92.88 221 CYS A N 1
ATOM 1738 C CA . CYS A 1 221 ? 9.143 -2.168 -1.976 1.00 92.88 221 CYS A CA 1
ATOM 1739 C C . CYS A 1 221 ? 9.842 -2.497 -0.654 1.00 92.88 221 CYS A C 1
ATOM 1741 O O . CYS A 1 221 ? 9.719 -3.621 -0.187 1.00 92.88 221 CYS A O 1
ATOM 1743 N N . LEU A 1 222 ? 10.493 -1.524 -0.002 1.00 93.19 222 LEU A N 1
ATOM 1744 C CA . LEU A 1 222 ? 11.121 -1.719 1.313 1.00 93.19 222 LEU A CA 1
ATOM 1745 C C . LEU A 1 222 ? 10.108 -2.190 2.363 1.00 93.19 222 LEU A C 1
ATOM 1747 O O . LEU A 1 222 ? 10.404 -3.081 3.151 1.00 93.19 222 LEU A O 1
ATOM 1751 N N . ARG A 1 223 ? 8.892 -1.633 2.338 1.00 89.50 223 ARG A N 1
ATOM 1752 C CA . ARG A 1 223 ? 7.776 -2.038 3.197 1.00 89.50 223 ARG A CA 1
ATOM 1753 C C . ARG A 1 223 ? 7.387 -3.501 2.995 1.00 89.50 223 ARG A C 1
ATOM 1755 O O . ARG A 1 223 ? 7.196 -4.216 3.974 1.00 89.50 223 ARG A O 1
ATOM 1762 N N . LEU A 1 224 ? 7.230 -3.926 1.741 1.00 88.19 224 LEU A N 1
ATOM 1763 C CA . LEU A 1 224 ? 6.876 -5.307 1.397 1.00 88.19 224 LEU A CA 1
ATOM 1764 C C . LEU A 1 224 ? 8.005 -6.273 1.743 1.00 88.19 224 LEU A C 1
ATOM 1766 O O . LEU A 1 224 ? 7.743 -7.333 2.297 1.00 88.19 224 LEU A O 1
ATOM 1770 N N . THR A 1 225 ? 9.250 -5.881 1.482 1.00 91.00 225 THR A N 1
ATOM 1771 C CA . THR A 1 225 ? 10.425 -6.657 1.871 1.00 91.00 225 THR A CA 1
ATOM 1772 C C . THR A 1 225 ? 10.480 -6.848 3.380 1.00 91.00 225 THR A C 1
ATOM 1774 O O . THR A 1 225 ? 10.685 -7.962 3.839 1.00 91.00 225 THR A O 1
ATOM 1777 N N . LEU A 1 226 ? 10.271 -5.782 4.155 1.00 86.00 226 LEU A N 1
ATOM 1778 C CA . LEU A 1 226 ? 10.301 -5.835 5.613 1.00 86.00 226 LEU A CA 1
ATOM 1779 C C . LEU A 1 226 ? 9.180 -6.717 6.176 1.00 86.00 226 LEU A C 1
ATOM 1781 O O . LEU A 1 226 ? 9.413 -7.498 7.092 1.00 86.00 226 LEU A O 1
ATOM 1785 N N . TRP A 1 227 ? 7.981 -6.609 5.599 1.00 85.19 227 TRP A N 1
ATOM 1786 C CA . TRP A 1 227 ? 6.851 -7.477 5.925 1.00 85.19 227 TRP A CA 1
ATOM 1787 C C . TRP A 1 227 ? 7.181 -8.954 5.667 1.00 85.19 227 TRP A C 1
ATOM 1789 O O . TRP A 1 227 ? 7.074 -9.772 6.576 1.00 85.19 227 TRP A O 1
ATOM 1799 N N . ALA A 1 228 ? 7.655 -9.276 4.463 1.00 87.12 228 ALA A N 1
ATOM 1800 C CA . ALA A 1 228 ? 7.980 -10.643 4.080 1.00 87.12 228 ALA A CA 1
ATOM 1801 C C . ALA A 1 228 ? 9.184 -11.204 4.860 1.00 87.12 228 ALA A C 1
ATOM 1803 O O . ALA A 1 228 ? 9.207 -12.382 5.194 1.00 87.12 228 ALA A O 1
ATOM 1804 N N . ALA A 1 229 ? 10.172 -10.369 5.195 1.00 87.44 229 ALA A N 1
ATOM 1805 C CA . ALA A 1 229 ? 11.327 -10.777 5.990 1.00 87.44 229 ALA A CA 1
ATOM 1806 C C . ALA A 1 229 ? 10.922 -11.117 7.430 1.00 87.44 229 ALA A C 1
ATOM 1808 O O . ALA A 1 229 ? 11.379 -12.115 7.974 1.00 87.44 229 ALA A O 1
ATOM 1809 N N . ARG A 1 230 ? 10.013 -10.335 8.027 1.00 83.12 230 ARG A N 1
ATOM 1810 C CA . ARG A 1 230 ? 9.443 -10.659 9.339 1.00 83.12 230 ARG A CA 1
ATOM 1811 C C . ARG A 1 230 ? 8.703 -11.990 9.312 1.00 83.12 230 ARG A C 1
ATOM 1813 O O . ARG A 1 230 ? 8.894 -12.808 10.208 1.00 83.12 230 ARG A O 1
ATOM 1820 N N . ASP A 1 231 ? 7.829 -12.172 8.328 1.00 80.94 231 ASP A N 1
ATOM 1821 C CA . ASP A 1 231 ? 6.961 -13.348 8.269 1.00 80.94 231 ASP A CA 1
ATOM 1822 C C . ASP A 1 231 ? 7.762 -14.618 7.891 1.00 80.94 231 ASP A C 1
ATOM 1824 O O . ASP A 1 231 ? 7.376 -15.722 8.269 1.00 80.94 231 ASP A O 1
ATOM 1828 N N . GLY A 1 232 ? 8.928 -14.463 7.250 1.00 83.50 232 GLY A N 1
ATOM 1829 C CA . GLY A 1 232 ? 9.880 -15.540 6.960 1.00 83.50 232 GLY A CA 1
ATOM 1830 C C . GLY A 1 232 ? 10.753 -16.005 8.142 1.00 83.50 232 GLY A C 1
ATOM 1831 O O . GLY A 1 232 ? 11.511 -16.960 7.986 1.00 83.50 232 GLY A O 1
ATOM 1832 N N . GLY A 1 233 ? 10.654 -15.382 9.323 1.00 84.06 233 GLY A N 1
ATOM 1833 C CA . GLY A 1 233 ? 11.347 -15.821 10.545 1.00 84.06 233 GLY A CA 1
ATOM 1834 C C . GLY A 1 233 ? 12.851 -15.503 10.599 1.00 84.06 233 GLY A C 1
ATOM 1835 O O . GLY A 1 233 ? 13.324 -14.555 9.974 1.00 84.06 233 GLY A O 1
ATOM 1836 N N . GLU A 1 234 ? 13.606 -16.289 11.379 1.00 84.25 234 GLU A N 1
ATOM 1837 C CA . GLU A 1 234 ? 15.038 -16.058 11.674 1.00 84.25 234 GLU A CA 1
ATOM 1838 C C . GLU A 1 234 ? 15.929 -16.047 10.414 1.00 84.25 234 GLU A C 1
ATOM 1840 O O . GLU A 1 234 ? 16.943 -15.352 10.380 1.00 84.25 234 GLU A O 1
ATOM 1845 N N . GLU A 1 235 ? 15.540 -16.753 9.342 1.00 87.25 235 GLU A N 1
ATOM 1846 C CA . GLU A 1 235 ? 16.309 -16.819 8.085 1.00 87.25 235 GLU A CA 1
ATOM 1847 C C . GLU A 1 235 ? 16.526 -15.432 7.451 1.00 87.25 235 GLU A C 1
ATOM 1849 O O . GLU A 1 235 ? 17.581 -15.164 6.872 1.00 87.25 235 GLU A O 1
ATOM 1854 N N . TYR A 1 236 ? 15.553 -14.527 7.593 1.00 87.81 236 TYR A N 1
ATOM 1855 C CA . TYR A 1 236 ? 15.584 -13.195 6.980 1.00 87.81 236 TYR A CA 1
ATOM 1856 C C . TYR A 1 236 ? 15.855 -12.070 7.982 1.00 87.81 236 TYR A C 1
ATOM 1858 O O . TYR A 1 236 ? 15.741 -10.892 7.628 1.00 87.81 236 TYR A O 1
ATOM 1866 N N . GLU A 1 237 ? 16.269 -12.399 9.208 1.00 85.25 237 GLU A N 1
ATOM 1867 C CA . GLU A 1 237 ? 16.606 -11.403 10.226 1.00 85.25 237 GLU A CA 1
ATOM 1868 C C . GLU A 1 237 ? 17.714 -10.461 9.749 1.00 85.25 237 GLU A C 1
ATOM 1870 O O . GLU A 1 237 ? 17.563 -9.242 9.831 1.00 85.25 237 GLU A O 1
ATOM 1875 N N . GLY A 1 238 ? 18.758 -10.997 9.109 1.00 87.38 238 GLY A N 1
ATOM 1876 C CA . GLY A 1 238 ? 19.831 -10.185 8.527 1.00 87.38 238 GLY A CA 1
ATOM 1877 C C . GLY A 1 238 ? 19.324 -9.133 7.532 1.00 87.38 238 GLY A C 1
ATOM 1878 O O . GLY A 1 238 ? 19.769 -7.989 7.564 1.00 87.38 238 GLY A O 1
ATOM 1879 N N . LEU A 1 239 ? 18.331 -9.473 6.703 1.00 87.56 239 LEU A N 1
ATOM 1880 C CA . LEU A 1 239 ? 17.743 -8.534 5.744 1.00 87.56 239 LEU A CA 1
ATOM 1881 C C . LEU A 1 239 ? 16.899 -7.453 6.436 1.00 87.56 239 LEU A C 1
ATOM 1883 O O . LEU A 1 239 ? 16.954 -6.286 6.046 1.00 87.56 239 LEU A O 1
ATOM 1887 N N . MET A 1 240 ? 16.145 -7.804 7.485 1.00 85.00 240 MET A N 1
ATOM 1888 C CA . MET A 1 240 ? 15.458 -6.798 8.307 1.00 85.00 240 MET A CA 1
ATOM 1889 C C . MET A 1 240 ? 16.463 -5.813 8.908 1.00 85.00 240 MET A C 1
ATOM 1891 O O . MET A 1 240 ? 16.248 -4.600 8.854 1.00 85.00 240 MET A O 1
ATOM 1895 N N . MET A 1 241 ? 17.582 -6.331 9.417 1.00 83.75 241 MET A N 1
ATOM 1896 C CA . MET A 1 241 ? 18.656 -5.541 10.012 1.00 83.75 241 MET A CA 1
ATOM 1897 C C . MET A 1 241 ? 19.385 -4.637 9.007 1.00 83.75 241 MET A C 1
ATOM 1899 O O . MET A 1 241 ? 19.906 -3.595 9.402 1.00 83.75 241 MET A O 1
ATOM 1903 N N . GLU A 1 242 ? 19.378 -4.970 7.715 1.00 87.50 242 GLU A N 1
ATOM 1904 C CA . GLU A 1 242 ? 19.872 -4.095 6.642 1.00 87.50 242 GLU A CA 1
ATOM 1905 C C . GLU A 1 242 ? 18.891 -2.942 6.331 1.00 87.50 242 GLU A C 1
ATOM 1907 O O . GLU A 1 242 ? 19.310 -1.798 6.135 1.00 87.50 242 GLU A O 1
ATOM 1912 N N . ILE A 1 243 ? 17.581 -3.213 6.318 1.00 87.56 243 ILE A N 1
ATOM 1913 C CA . ILE A 1 243 ? 16.537 -2.257 5.894 1.00 87.56 243 ILE A CA 1
ATOM 1914 C C . ILE A 1 243 ? 16.159 -1.273 7.003 1.00 87.56 243 ILE A C 1
ATOM 1916 O O . ILE A 1 243 ? 15.918 -0.087 6.746 1.00 87.56 243 ILE A O 1
ATOM 1920 N N . LEU A 1 244 ? 16.087 -1.756 8.244 1.00 83.81 244 LEU A N 1
ATOM 1921 C CA . LEU A 1 244 ? 15.670 -0.977 9.409 1.00 83.81 244 LEU A CA 1
ATOM 1922 C C . LEU A 1 244 ? 16.481 0.320 9.584 1.00 83.81 244 LEU A C 1
ATOM 1924 O O . LEU A 1 244 ? 15.857 1.381 9.685 1.00 83.81 244 LEU A O 1
ATOM 1928 N N . PRO A 1 245 ? 17.832 0.304 9.558 1.00 83.56 245 PRO A N 1
ATOM 1929 C CA . PRO A 1 245 ? 18.635 1.519 9.670 1.00 83.56 245 PRO A CA 1
ATOM 1930 C C . PRO A 1 245 ? 18.331 2.549 8.580 1.00 83.56 245 PRO A C 1
ATOM 1932 O O . PRO A 1 245 ? 18.295 3.748 8.865 1.00 83.56 245 PRO A O 1
ATOM 1935 N N . ALA A 1 246 ? 18.076 2.097 7.347 1.00 87.38 246 ALA A N 1
ATOM 1936 C CA . ALA A 1 246 ? 17.731 2.978 6.239 1.00 87.38 246 ALA A CA 1
ATOM 1937 C C . ALA A 1 246 ? 16.401 3.693 6.511 1.00 87.38 246 ALA A C 1
ATOM 1939 O O . ALA A 1 246 ? 16.338 4.925 6.503 1.00 87.38 246 ALA A O 1
ATOM 1940 N N . LEU A 1 247 ? 15.344 2.935 6.826 1.00 86.94 247 LEU A N 1
ATOM 1941 C CA . LEU A 1 247 ? 14.022 3.491 7.129 1.00 86.94 247 LEU A CA 1
ATOM 1942 C C . LEU A 1 247 ? 14.064 4.436 8.335 1.00 86.94 247 LEU A C 1
ATOM 1944 O O . LEU A 1 247 ? 13.507 5.532 8.272 1.00 86.94 247 LEU A O 1
ATOM 1948 N N . LEU A 1 248 ? 14.775 4.057 9.400 1.00 83.44 248 LEU A N 1
ATOM 1949 C CA . LEU A 1 248 ? 14.976 4.887 10.588 1.00 83.44 248 LEU A CA 1
ATOM 1950 C C . LEU A 1 248 ? 15.693 6.194 10.255 1.00 83.44 248 LEU A C 1
ATOM 1952 O O . LEU A 1 248 ? 15.276 7.255 10.714 1.00 83.44 248 LEU A O 1
ATOM 1956 N N . ALA A 1 249 ? 16.721 6.167 9.410 1.00 84.88 249 ALA A N 1
ATOM 1957 C CA . ALA A 1 249 ? 17.361 7.393 8.953 1.00 84.88 249 ALA A CA 1
ATOM 1958 C C . ALA A 1 249 ? 16.379 8.291 8.185 1.00 84.88 249 ALA A C 1
ATOM 1960 O O . ALA A 1 249 ? 16.331 9.495 8.435 1.00 84.88 249 ALA A O 1
ATOM 1961 N N . PHE A 1 250 ? 15.540 7.723 7.313 1.00 89.19 250 PHE A N 1
ATOM 1962 C CA . PHE A 1 250 ? 14.523 8.482 6.580 1.00 89.19 250 PHE A CA 1
ATOM 1963 C C . PHE A 1 250 ? 13.428 9.079 7.470 1.00 89.19 250 PHE A C 1
ATOM 1965 O O . PHE A 1 250 ? 12.871 10.120 7.117 1.00 89.19 250 PHE A O 1
ATOM 1972 N N . THR A 1 251 ? 13.178 8.526 8.662 1.00 85.31 251 THR A N 1
ATOM 1973 C CA . THR A 1 251 ? 12.320 9.197 9.659 1.00 85.31 251 THR A CA 1
ATOM 1974 C C . THR A 1 251 ? 12.893 10.535 10.144 1.00 85.31 251 THR A C 1
ATOM 1976 O O . THR A 1 251 ? 12.157 11.366 10.671 1.00 85.31 251 THR A O 1
ATOM 1979 N N . ARG A 1 252 ? 14.190 10.790 9.923 1.00 86.69 252 ARG A N 1
ATOM 1980 C CA . ARG A 1 252 ? 14.874 12.049 10.257 1.00 86.69 252 ARG A CA 1
ATOM 1981 C C . ARG A 1 252 ? 14.904 13.054 9.102 1.00 86.69 252 ARG A C 1
ATOM 1983 O O . ARG A 1 252 ? 15.471 14.132 9.267 1.00 86.69 252 ARG A O 1
ATOM 1990 N N . SER A 1 253 ? 14.302 12.732 7.952 1.00 91.62 253 SER A N 1
ATOM 1991 C CA . SER A 1 253 ? 14.151 13.681 6.840 1.00 91.62 253 SER A CA 1
ATOM 1992 C C . SER A 1 253 ? 13.473 14.967 7.313 1.00 91.62 253 SER A C 1
ATOM 1994 O O . SER A 1 253 ? 12.609 14.946 8.188 1.00 91.62 253 SER A O 1
ATOM 1996 N N . ARG A 1 254 ? 13.829 16.108 6.724 1.00 91.88 254 ARG A N 1
ATOM 1997 C CA . ARG A 1 254 ? 13.190 17.413 6.964 1.00 91.88 254 ARG A CA 1
ATOM 1998 C C . ARG A 1 254 ? 11.803 17.499 6.333 1.00 91.88 254 ARG A C 1
ATOM 2000 O O . ARG A 1 254 ? 11.024 18.376 6.701 1.00 91.88 254 ARG A O 1
ATOM 2007 N N . LEU A 1 255 ? 11.491 16.594 5.410 1.00 91.25 255 LEU A N 1
ATOM 2008 C CA . LEU A 1 255 ? 10.272 16.596 4.618 1.00 91.25 255 LEU A CA 1
ATOM 2009 C C . LEU A 1 255 ? 9.261 15.615 5.203 1.00 91.25 255 LEU A C 1
ATOM 2011 O O . LEU A 1 255 ? 9.497 14.409 5.265 1.00 91.25 255 LEU A O 1
ATOM 2015 N N . VAL A 1 256 ? 8.097 16.141 5.592 1.00 91.00 256 VAL A N 1
ATOM 2016 C CA . VAL A 1 256 ? 7.001 15.354 6.181 1.00 91.00 256 VAL A CA 1
ATOM 2017 C C . VAL A 1 256 ? 6.560 14.197 5.280 1.00 91.00 256 VAL A C 1
ATOM 2019 O O . VAL A 1 256 ? 6.223 13.127 5.780 1.00 91.00 256 VAL A O 1
ATOM 2022 N N . SER A 1 257 ? 6.632 14.366 3.957 1.00 90.44 257 SER A N 1
ATOM 2023 C CA . SER A 1 257 ? 6.278 13.332 2.984 1.00 90.44 257 SER A CA 1
ATOM 2024 C C . SER A 1 257 ? 7.208 12.122 3.045 1.00 90.44 257 SER A C 1
ATOM 2026 O O . SER A 1 257 ? 6.734 10.991 3.116 1.00 90.44 257 SER A O 1
ATOM 2028 N N . ILE A 1 258 ? 8.523 12.342 3.097 1.00 92.50 258 ILE A N 1
ATOM 2029 C CA . ILE A 1 258 ? 9.519 11.266 3.200 1.00 92.50 258 ILE A CA 1
ATOM 2030 C C . ILE A 1 258 ? 9.422 10.575 4.559 1.00 92.50 258 ILE A C 1
ATOM 2032 O O . ILE A 1 258 ? 9.411 9.346 4.622 1.00 92.50 258 ILE A O 1
ATOM 2036 N N . ARG A 1 259 ? 9.274 11.346 5.644 1.00 91.62 259 ARG A N 1
ATOM 2037 C CA . ARG A 1 259 ? 9.052 10.767 6.977 1.00 91.62 259 ARG A CA 1
ATOM 2038 C C . ARG A 1 259 ? 7.800 9.897 7.008 1.00 91.62 259 ARG A C 1
ATOM 2040 O O . ARG A 1 259 ? 7.829 8.806 7.565 1.00 91.62 259 ARG A O 1
ATOM 2047 N N . SER A 1 260 ? 6.722 10.342 6.367 1.00 91.25 260 SER A N 1
ATOM 2048 C CA . SER A 1 260 ? 5.470 9.587 6.287 1.00 91.25 260 SER A CA 1
ATOM 2049 C C . SER A 1 260 ? 5.616 8.296 5.481 1.00 91.25 260 SER A C 1
ATOM 2051 O O . SER A 1 260 ? 5.077 7.269 5.891 1.00 91.25 260 SER A O 1
ATOM 2053 N N . LEU A 1 261 ? 6.385 8.300 4.384 1.00 91.12 261 LEU A N 1
ATOM 2054 C CA . LEU A 1 261 ? 6.735 7.082 3.642 1.00 91.12 261 LEU A CA 1
ATOM 2055 C C . LEU A 1 261 ? 7.521 6.094 4.517 1.00 91.12 261 LEU A C 1
ATOM 2057 O O . LEU A 1 261 ? 7.178 4.913 4.567 1.00 91.12 261 LEU A O 1
ATOM 2061 N N . ALA A 1 262 ? 8.522 6.584 5.254 1.00 90.31 262 ALA A N 1
ATOM 2062 C CA . ALA A 1 262 ? 9.319 5.770 6.168 1.00 90.31 262 ALA A CA 1
ATOM 2063 C C . ALA A 1 262 ? 8.467 5.168 7.291 1.00 90.31 262 ALA A C 1
ATOM 2065 O O . ALA A 1 262 ? 8.497 3.960 7.507 1.00 90.31 262 ALA A O 1
ATOM 2066 N N . VAL A 1 263 ? 7.641 5.982 7.953 1.00 87.94 263 VAL A N 1
ATOM 2067 C CA . VAL A 1 263 ? 6.714 5.523 8.998 1.00 87.94 263 VAL A CA 1
ATOM 2068 C C . VAL A 1 263 ? 5.703 4.520 8.437 1.00 87.94 263 VAL A C 1
ATOM 2070 O O . VAL A 1 263 ? 5.425 3.513 9.080 1.00 87.94 263 VAL A O 1
ATOM 2073 N N . THR A 1 264 ? 5.200 4.728 7.216 1.00 87.62 264 THR A N 1
ATOM 2074 C CA . THR A 1 264 ? 4.314 3.763 6.541 1.00 87.62 264 THR A CA 1
ATOM 2075 C C . THR A 1 264 ? 5.007 2.427 6.293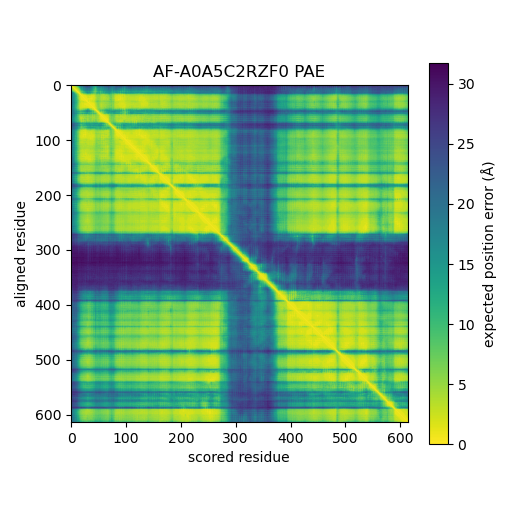 1.00 87.62 264 THR A C 1
ATOM 2077 O O . THR A 1 264 ? 4.378 1.380 6.436 1.00 87.62 264 THR A O 1
ATOM 2080 N N . ALA A 1 265 ? 6.291 2.443 5.933 1.00 86.25 265 ALA A N 1
ATOM 2081 C CA . ALA A 1 265 ? 7.072 1.225 5.770 1.00 86.25 265 ALA A CA 1
ATOM 2082 C C . ALA A 1 265 ? 7.304 0.511 7.109 1.00 86.25 265 ALA A C 1
ATOM 2084 O O . ALA A 1 265 ? 7.095 -0.694 7.206 1.00 86.25 265 ALA A O 1
ATOM 2085 N N . LEU A 1 266 ? 7.645 1.261 8.161 1.00 83.00 266 LEU A N 1
ATOM 2086 C CA . LEU A 1 266 ? 7.858 0.729 9.510 1.00 83.00 266 LEU A CA 1
ATOM 2087 C C . LEU A 1 266 ? 6.576 0.177 10.146 1.00 83.00 266 LEU A C 1
ATOM 2089 O O . LEU A 1 266 ? 6.639 -0.770 10.925 1.00 83.00 266 LEU A O 1
ATOM 2093 N N . LEU A 1 267 ? 5.402 0.703 9.780 1.00 79.88 267 LEU A N 1
ATOM 2094 C CA . LEU A 1 267 ? 4.113 0.155 10.210 1.00 79.88 267 LEU A CA 1
ATOM 2095 C C . LEU A 1 267 ? 3.915 -1.310 9.798 1.00 79.88 267 LEU A C 1
ATOM 2097 O O . LEU A 1 267 ? 3.152 -2.006 10.461 1.00 79.88 267 LEU A O 1
ATOM 2101 N N . SER A 1 268 ? 4.612 -1.804 8.769 1.00 69.69 268 SER A N 1
ATOM 2102 C CA . SER A 1 268 ? 4.573 -3.227 8.411 1.00 69.69 268 SER A CA 1
ATOM 2103 C C . SER A 1 268 ? 5.210 -4.147 9.450 1.00 69.69 268 SER A C 1
ATOM 2105 O O . SER A 1 268 ? 4.933 -5.341 9.426 1.00 69.69 268 SER A O 1
ATOM 2107 N N . LEU A 1 269 ? 6.018 -3.622 10.377 1.00 68.25 269 LEU A N 1
ATOM 2108 C CA . LEU A 1 269 ? 6.545 -4.393 11.507 1.00 68.25 269 LEU A CA 1
ATOM 2109 C C . LEU A 1 269 ? 5.501 -4.622 12.588 1.00 68.25 269 LEU A C 1
ATOM 2111 O O . LEU A 1 269 ? 5.621 -5.590 13.339 1.00 68.25 269 LEU A O 1
ATOM 2115 N N . ALA A 1 270 ? 4.482 -3.758 12.674 1.00 65.06 270 ALA A N 1
ATOM 2116 C CA . ALA A 1 270 ? 3.413 -3.934 13.641 1.00 65.06 270 ALA A CA 1
ATOM 2117 C C . ALA A 1 270 ? 2.781 -5.313 13.399 1.00 65.06 270 ALA A C 1
ATOM 2119 O O . ALA A 1 270 ? 2.390 -5.596 12.258 1.00 65.06 270 ALA A O 1
ATOM 2120 N N . PRO A 1 271 ? 2.717 -6.191 14.419 1.00 54.06 271 PRO A N 1
ATOM 2121 C CA . PRO A 1 271 ? 2.069 -7.485 14.277 1.00 54.06 271 PRO A CA 1
ATOM 2122 C C . PRO A 1 271 ? 0.693 -7.271 13.651 1.00 54.06 271 PRO A C 1
ATOM 2124 O O . PRO A 1 271 ? -0.002 -6.321 14.018 1.00 54.06 271 PRO A O 1
ATOM 2127 N N . ALA A 1 272 ? 0.292 -8.108 12.692 1.00 52.56 272 ALA A N 1
ATOM 2128 C CA . ALA A 1 272 ? -1.075 -8.063 12.187 1.00 52.56 272 ALA A CA 1
ATOM 2129 C C . ALA A 1 272 ? -2.003 -8.379 13.373 1.00 52.56 272 ALA A C 1
ATOM 2131 O O . ALA A 1 272 ? -2.174 -9.530 13.763 1.00 52.56 272 ALA A O 1
ATOM 2132 N N . HIS A 1 273 ? -2.531 -7.348 14.036 1.00 42.19 273 HIS A N 1
ATOM 2133 C CA . HIS A 1 273 ? -3.097 -7.464 15.384 1.00 42.19 273 HIS A CA 1
ATOM 2134 C C . HIS A 1 273 ? -4.523 -8.038 15.394 1.00 42.19 273 HIS A C 1
ATOM 2136 O O . HIS A 1 273 ? -5.273 -7.860 16.355 1.00 42.19 273 HIS A O 1
ATOM 2142 N N . GLY A 1 274 ? -4.915 -8.765 14.351 1.00 43.59 274 GLY A N 1
ATOM 2143 C CA . GLY A 1 274 ? -6.154 -9.520 14.348 1.00 43.59 274 GLY A CA 1
ATOM 2144 C C . GLY A 1 274 ? -6.570 -10.030 12.971 1.00 43.59 274 GLY A C 1
ATOM 2145 O O . GLY A 1 274 ? -6.018 -9.612 11.952 1.00 43.59 274 GLY A O 1
ATOM 2146 N N . PRO A 1 275 ? -7.621 -10.868 12.929 1.00 36.66 275 PRO A N 1
ATOM 2147 C CA . PRO A 1 275 ? -8.160 -11.459 11.697 1.00 36.66 275 PRO A CA 1
ATOM 2148 C C . PRO A 1 275 ? -8.639 -10.421 10.662 1.00 36.66 275 PRO A C 1
ATOM 2150 O O . PRO A 1 275 ? -8.913 -10.757 9.515 1.00 36.66 275 PRO A O 1
ATOM 2153 N N . PHE A 1 276 ? -8.740 -9.146 11.049 1.00 42.28 276 PHE A N 1
ATOM 2154 C CA . PHE A 1 276 ? -9.184 -8.049 10.191 1.00 42.28 276 PHE A CA 1
ATOM 2155 C C . PHE A 1 276 ? -8.055 -7.397 9.374 1.00 42.28 276 PHE A C 1
ATOM 2157 O O . PHE A 1 276 ? -8.350 -6.798 8.340 1.00 42.28 276 PHE A O 1
ATOM 2164 N N . ASP A 1 277 ? -6.789 -7.504 9.801 1.00 41.62 277 ASP A N 1
ATOM 2165 C CA . ASP A 1 277 ? -5.656 -6.894 9.085 1.00 41.62 277 ASP A CA 1
ATOM 2166 C C . ASP A 1 277 ? -5.148 -7.774 7.929 1.00 41.62 277 ASP A C 1
ATOM 2168 O O . ASP A 1 277 ? -4.765 -7.226 6.899 1.00 41.62 277 ASP A O 1
ATOM 2172 N N . GLY A 1 278 ? -5.261 -9.109 8.017 1.00 44.59 278 GLY A N 1
ATOM 2173 C CA . GLY A 1 278 ? -4.961 -10.017 6.892 1.00 44.59 278 GLY A CA 1
ATOM 2174 C C . GLY A 1 278 ? -5.851 -9.764 5.664 1.00 44.59 278 GLY A C 1
ATOM 2175 O O . GLY A 1 278 ? -5.395 -9.806 4.525 1.00 44.59 278 GLY A O 1
ATOM 2176 N N . CYS A 1 279 ? -7.101 -9.340 5.888 1.00 42.16 279 CYS A N 1
ATOM 2177 C CA . CYS A 1 279 ? -8.008 -8.916 4.819 1.00 42.16 279 CYS A CA 1
ATOM 2178 C C . CYS A 1 279 ? -7.530 -7.666 4.048 1.00 42.16 279 CYS A C 1
ATOM 2180 O O . CYS A 1 279 ? -8.049 -7.423 2.962 1.00 42.16 279 CYS A O 1
ATOM 2182 N N . LYS A 1 280 ? -6.596 -6.845 4.566 1.00 45.91 280 LYS A N 1
ATOM 2183 C CA . LYS A 1 280 ? -6.081 -5.653 3.850 1.00 45.91 280 LYS A CA 1
ATOM 2184 C C . LYS A 1 280 ? -5.248 -6.019 2.639 1.00 45.91 280 LYS A C 1
ATOM 2186 O O . LYS A 1 280 ? -5.365 -5.346 1.620 1.00 45.91 280 LYS A O 1
ATOM 2191 N N . ILE A 1 281 ? -4.422 -7.050 2.777 1.00 46.84 281 ILE A N 1
ATOM 2192 C CA . ILE A 1 281 ? -3.575 -7.541 1.692 1.00 46.84 281 ILE A CA 1
ATOM 2193 C C . ILE A 1 281 ? -4.511 -8.111 0.616 1.00 46.84 281 ILE A C 1
ATOM 2195 O O . ILE A 1 281 ? -4.592 -7.546 -0.470 1.00 46.84 281 ILE A O 1
ATOM 2199 N N . ALA A 1 282 ? -5.430 -8.995 1.020 1.00 40.28 282 ALA A N 1
ATOM 2200 C CA . ALA A 1 282 ? -6.442 -9.589 0.142 1.00 40.28 282 ALA A CA 1
ATOM 2201 C C . ALA A 1 282 ? -7.460 -8.607 -0.498 1.00 40.28 282 ALA A C 1
ATOM 2203 O O . ALA A 1 282 ? -8.071 -8.911 -1.520 1.00 40.28 282 ALA A O 1
ATOM 2204 N N . GLN A 1 283 ? -7.730 -7.433 0.095 1.00 42.25 283 GLN A N 1
ATOM 2205 C CA . GLN A 1 283 ? -8.679 -6.445 -0.461 1.00 42.25 283 GLN A CA 1
ATOM 2206 C C . GLN A 1 283 ? -8.018 -5.332 -1.277 1.00 42.25 283 GLN A C 1
ATOM 2208 O O . GLN A 1 283 ? -8.682 -4.773 -2.156 1.00 42.25 283 GLN A O 1
ATOM 2213 N N . ALA A 1 284 ? -6.736 -5.026 -1.044 1.00 41.59 284 ALA A N 1
ATOM 2214 C CA . ALA A 1 284 ? -5.948 -4.202 -1.966 1.00 41.59 284 ALA A CA 1
ATOM 2215 C C . ALA A 1 284 ? -5.834 -4.859 -3.363 1.00 41.59 284 ALA A C 1
ATOM 2217 O O . ALA A 1 284 ? -5.558 -4.179 -4.348 1.00 41.59 284 ALA A O 1
ATOM 2218 N N . GLU A 1 285 ? -6.143 -6.155 -3.446 1.00 49.94 285 GLU A N 1
ATOM 2219 C CA . GLU A 1 285 ? -6.085 -7.041 -4.610 1.00 49.94 285 GLU A CA 1
ATOM 2220 C C . GLU A 1 285 ? -7.376 -7.115 -5.452 1.00 49.94 285 GLU A C 1
ATOM 2222 O O . GLU A 1 285 ? -7.516 -8.014 -6.273 1.00 49.94 285 GLU A O 1
ATOM 2227 N N . ARG A 1 286 ? -8.335 -6.180 -5.352 1.00 36.59 286 ARG A N 1
ATOM 2228 C CA . ARG A 1 286 ? -9.577 -6.226 -6.176 1.00 36.59 286 ARG A CA 1
ATOM 2229 C C . ARG A 1 286 ? -9.402 -6.004 -7.696 1.00 36.59 286 ARG A C 1
ATOM 2231 O O . ARG A 1 286 ? -10.379 -5.717 -8.385 1.00 36.59 286 ARG A O 1
ATOM 2238 N N . THR A 1 287 ? -8.197 -6.171 -8.233 1.00 32.88 287 THR A N 1
ATOM 2239 C CA . THR A 1 287 ? -7.950 -6.387 -9.671 1.00 32.88 287 THR A CA 1
ATOM 2240 C C . THR A 1 287 ? -7.449 -7.799 -9.995 1.00 32.88 287 THR A C 1
ATOM 2242 O O . THR A 1 287 ? -7.020 -8.000 -11.117 1.00 32.88 287 THR A O 1
ATOM 2245 N N . VAL A 1 288 ? -7.487 -8.738 -9.043 1.00 33.31 288 VAL A N 1
ATOM 2246 C CA . VAL A 1 288 ? -7.151 -10.166 -9.205 1.00 33.31 288 VAL A CA 1
ATOM 2247 C C . VAL A 1 288 ? -8.399 -10.985 -8.829 1.00 33.31 288 VAL A C 1
ATOM 2249 O O . VAL A 1 288 ? -9.138 -10.563 -7.927 1.00 33.31 288 VAL A O 1
ATOM 2252 N N . PRO A 1 289 ? -8.744 -12.098 -9.512 1.00 29.20 289 PRO A N 1
ATOM 2253 C CA . PRO A 1 289 ? -10.024 -12.743 -9.305 1.00 29.20 289 PRO A CA 1
ATOM 2254 C C . PRO A 1 289 ? -9.978 -13.502 -7.985 1.00 29.20 289 PRO A C 1
ATOM 2256 O O . PRO A 1 289 ? -8.933 -13.968 -7.540 1.00 29.20 289 PRO A O 1
ATOM 2259 N N . SER A 1 290 ? -11.146 -13.637 -7.371 1.00 28.95 290 SER A N 1
ATOM 2260 C CA . SER A 1 290 ? -11.376 -14.383 -6.140 1.00 28.95 290 SER A CA 1
ATOM 2261 C C . SER A 1 290 ? -10.668 -15.747 -6.131 1.00 28.95 290 SER A C 1
ATOM 2263 O O . SER A 1 290 ? -11.226 -16.732 -6.620 1.00 28.95 290 SER A O 1
ATOM 2265 N N . CYS A 1 291 ? -9.486 -15.825 -5.515 1.00 29.02 291 CYS A N 1
ATOM 2266 C CA . CYS A 1 291 ? -9.045 -17.061 -4.882 1.00 29.02 291 CYS A CA 1
ATOM 2267 C C . CYS A 1 291 ? -10.091 -17.403 -3.818 1.00 29.02 291 CYS A C 1
ATOM 2269 O O . CYS A 1 291 ? -10.587 -16.528 -3.108 1.00 29.02 291 CYS A O 1
ATOM 2271 N N . SER A 1 292 ? -10.514 -18.660 -3.776 1.00 31.50 292 SER A N 1
ATOM 2272 C CA . SER A 1 292 ? -11.575 -19.142 -2.896 1.00 31.50 292 SER A CA 1
ATOM 2273 C C . SER A 1 292 ? -11.253 -18.845 -1.427 1.00 31.50 292 SER A C 1
ATOM 2275 O O . SER A 1 292 ? -10.493 -19.569 -0.795 1.00 31.50 292 SER A O 1
ATOM 2277 N N . VAL A 1 293 ? -11.889 -17.813 -0.869 1.00 34.72 293 VAL A N 1
ATOM 2278 C CA . VAL A 1 293 ? -11.752 -17.339 0.526 1.00 34.72 293 VAL A CA 1
ATOM 2279 C C . VAL A 1 293 ? -12.274 -18.350 1.574 1.00 34.72 293 VAL A C 1
ATOM 2281 O O . VAL A 1 293 ? -12.453 -17.999 2.732 1.00 34.72 293 VAL A O 1
ATOM 2284 N N . ASN A 1 294 ? -12.520 -19.619 1.233 1.00 36.22 294 ASN A N 1
ATOM 2285 C CA . ASN A 1 294 ? -13.324 -20.501 2.089 1.00 36.22 294 ASN A CA 1
ATOM 2286 C C . ASN A 1 294 ? -12.671 -21.756 2.679 1.00 36.22 294 ASN A C 1
ATOM 2288 O O . ASN A 1 294 ? -13.371 -22.419 3.434 1.00 36.22 294 ASN A O 1
ATOM 2292 N N . ASP A 1 295 ? -11.377 -22.042 2.488 1.00 30.78 295 ASP A N 1
ATOM 2293 C CA . ASP A 1 295 ? -10.788 -23.268 3.079 1.00 30.78 295 ASP A CA 1
ATOM 2294 C C . ASP A 1 295 ? -9.576 -23.078 4.014 1.00 30.78 295 ASP A C 1
ATOM 2296 O O . ASP A 1 295 ? -9.147 -24.045 4.647 1.00 30.78 295 ASP A O 1
ATOM 2300 N N . GLU A 1 296 ? -9.045 -21.861 4.195 1.00 33.94 296 GLU A N 1
ATOM 2301 C CA . GLU A 1 296 ? -7.802 -21.666 4.976 1.00 33.94 296 G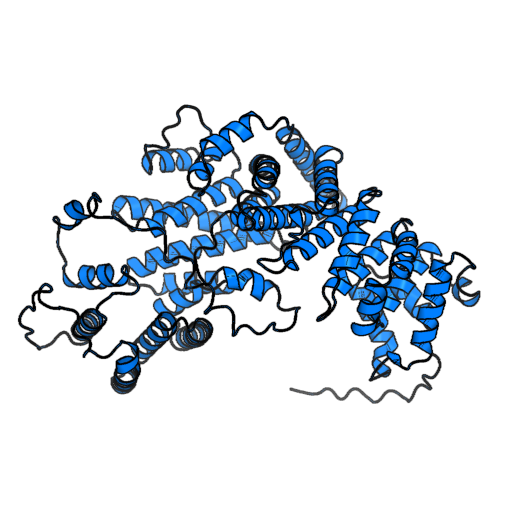LU A CA 1
ATOM 2302 C C . GLU A 1 296 ? -7.976 -21.021 6.358 1.00 33.94 296 GLU A C 1
ATOM 2304 O O . GLU A 1 296 ? -7.166 -21.270 7.253 1.00 33.94 296 GLU A O 1
ATOM 2309 N N . LEU A 1 297 ? -9.083 -20.317 6.620 1.00 31.66 297 LEU A N 1
ATOM 2310 C CA . LEU A 1 297 ? -9.378 -19.801 7.966 1.00 31.66 297 LEU A CA 1
ATOM 2311 C C . LEU A 1 297 ? -9.465 -20.896 9.061 1.00 31.66 297 LEU A C 1
ATOM 2313 O O . LEU A 1 297 ? -9.065 -20.625 10.195 1.00 31.66 297 LEU A O 1
ATOM 2317 N N . PRO A 1 298 ? -9.922 -22.137 8.776 1.00 31.42 298 PRO A N 1
ATOM 2318 C CA . PRO A 1 298 ? -9.924 -23.213 9.770 1.00 31.42 298 PRO A CA 1
ATOM 2319 C C . PRO A 1 298 ? -8.538 -23.815 10.062 1.00 31.42 298 PRO A C 1
ATOM 2321 O O . PRO A 1 298 ? -8.387 -24.507 11.068 1.00 31.42 298 PRO A O 1
ATOM 2324 N N . ARG A 1 299 ? -7.517 -23.580 9.220 1.00 35.09 299 ARG A N 1
ATOM 2325 C CA . ARG A 1 299 ? -6.184 -24.200 9.376 1.00 35.09 299 ARG A CA 1
ATOM 2326 C C . ARG A 1 299 ? -5.210 -23.372 10.214 1.00 35.09 299 ARG A C 1
ATOM 2328 O O . ARG A 1 299 ? -4.301 -23.949 10.802 1.00 35.09 299 ARG A O 1
ATOM 2335 N N . CYS A 1 300 ? -5.438 -22.067 10.361 1.00 28.41 300 CYS A N 1
ATOM 2336 C CA . CYS A 1 300 ? -4.581 -21.184 11.168 1.00 28.41 300 CYS A CA 1
ATOM 2337 C C . CYS A 1 300 ? -4.955 -21.130 12.662 1.00 28.41 300 CYS A C 1
ATOM 2339 O O . CYS A 1 300 ? -4.284 -20.465 13.447 1.00 28.41 300 CYS A O 1
ATOM 2341 N N . LEU A 1 301 ? -6.006 -21.841 13.083 1.00 32.03 301 LEU A N 1
ATOM 2342 C CA . LEU A 1 301 ? -6.466 -21.879 14.478 1.00 32.03 301 LEU A CA 1
ATOM 2343 C C . LEU A 1 301 ? -5.868 -22.996 15.366 1.00 32.03 301 LEU A C 1
ATOM 2345 O O . LEU A 1 301 ? -5.869 -22.795 16.580 1.00 32.03 301 LEU A O 1
ATOM 2349 N N . PRO A 1 302 ? -5.299 -24.120 14.869 1.00 31.45 302 PRO A N 1
ATOM 2350 C CA . PRO A 1 302 ? -4.703 -25.122 15.766 1.00 31.45 302 PRO A CA 1
ATOM 2351 C C . PRO A 1 302 ? -3.194 -24.967 16.036 1.00 31.45 302 PRO A C 1
ATOM 2353 O O . PRO A 1 302 ? -2.681 -25.612 16.950 1.00 31.45 302 PRO A O 1
ATOM 2356 N N . ALA A 1 303 ? -2.451 -24.145 15.284 1.00 28.98 303 ALA A N 1
ATOM 2357 C CA . ALA A 1 303 ? -0.981 -24.123 15.376 1.00 28.98 303 ALA A CA 1
ATOM 2358 C C . ALA A 1 303 ? -0.408 -23.302 16.555 1.00 28.98 303 ALA A C 1
ATOM 2360 O O . ALA A 1 303 ? 0.767 -23.438 16.881 1.00 28.98 303 ALA A O 1
ATOM 2361 N N . SER A 1 304 ? -1.221 -22.507 17.257 1.00 32.59 304 SER A N 1
ATOM 2362 C CA . SER A 1 304 ? -0.793 -21.695 18.413 1.00 32.59 304 SER A CA 1
ATOM 2363 C C . SER A 1 304 ? -1.083 -22.334 19.784 1.00 32.59 304 SER A C 1
ATOM 2365 O O . SER A 1 304 ? -0.828 -21.730 20.826 1.00 32.59 304 SER A O 1
ATOM 2367 N N . ALA A 1 305 ? -1.543 -23.588 19.826 1.00 32.34 305 ALA A N 1
ATOM 2368 C CA . ALA A 1 305 ? -1.975 -24.258 21.057 1.00 32.34 305 ALA A CA 1
ATOM 2369 C C . ALA A 1 305 ? -0.871 -25.021 21.831 1.00 32.34 305 ALA A C 1
ATOM 2371 O O . ALA A 1 305 ? -1.180 -25.990 22.528 1.00 32.34 305 ALA A O 1
ATOM 2372 N N . LYS A 1 306 ? 0.415 -24.635 21.747 1.00 30.33 306 LYS A N 1
ATOM 2373 C CA . LYS A 1 306 ? 1.491 -25.396 22.429 1.00 30.33 306 LYS A CA 1
ATOM 2374 C C . LYS A 1 306 ? 2.529 -24.651 23.272 1.00 30.33 306 LYS A C 1
ATOM 2376 O O . LYS A 1 306 ? 3.402 -25.325 23.809 1.00 30.33 306 LYS A O 1
ATOM 2381 N N . VAL A 1 307 ? 2.422 -23.342 23.513 1.00 36.31 307 VAL A N 1
ATOM 2382 C CA . VAL A 1 307 ? 3.417 -22.636 24.357 1.00 36.31 307 VAL A CA 1
ATOM 2383 C C . VAL A 1 307 ? 2.778 -21.759 25.430 1.00 36.31 307 VAL A C 1
ATOM 2385 O O . VAL A 1 307 ? 3.027 -20.573 25.456 1.00 36.31 307 VAL A O 1
ATOM 2388 N N . TRP A 1 308 ? 1.978 -22.328 26.338 1.00 29.75 308 TRP A N 1
ATOM 2389 C CA . TRP A 1 308 ? 1.694 -21.713 27.648 1.00 29.75 308 TRP A CA 1
ATOM 2390 C C . TRP A 1 308 ? 1.358 -22.819 28.656 1.00 29.75 308 TRP A C 1
ATOM 2392 O O . TRP A 1 308 ? 0.205 -23.218 28.800 1.00 29.75 308 TRP A O 1
ATOM 2402 N N . ARG A 1 309 ? 2.368 -23.368 29.338 1.00 29.84 309 ARG A N 1
ATOM 2403 C CA . ARG A 1 309 ? 2.153 -24.220 30.515 1.00 29.84 309 ARG A CA 1
ATOM 2404 C C . ARG A 1 309 ? 2.813 -23.561 31.717 1.00 29.84 309 ARG A C 1
ATOM 2406 O O . ARG A 1 309 ? 4.032 -23.446 31.748 1.00 29.84 309 ARG A O 1
ATOM 2413 N N . ASN A 1 310 ? 1.962 -23.210 32.682 1.00 30.81 310 ASN A N 1
ATOM 2414 C CA . ASN A 1 310 ? 2.221 -22.772 34.060 1.00 30.81 310 ASN A CA 1
ATOM 2415 C C . ASN A 1 310 ? 2.140 -21.253 34.274 1.00 30.81 310 ASN A C 1
ATOM 2417 O O . ASN A 1 310 ? 3.052 -20.501 33.954 1.00 30.81 310 ASN A O 1
ATOM 2421 N N . LEU A 1 311 ? 1.013 -20.822 34.853 1.00 34.62 311 LEU A N 1
ATOM 2422 C CA . LEU A 1 311 ? 0.678 -19.426 35.154 1.00 34.62 311 LEU A CA 1
ATOM 2423 C C . LEU A 1 311 ? -0.001 -19.334 36.535 1.00 34.62 311 LEU A C 1
ATOM 2425 O O . LEU A 1 311 ? -1.072 -18.754 36.676 1.00 34.62 311 LEU A O 1
ATOM 2429 N N . VAL A 1 312 ? 0.602 -19.967 37.549 1.00 30.67 312 VAL A N 1
ATOM 2430 C CA . VAL A 1 312 ? 0.084 -19.954 38.933 1.00 30.67 312 VAL A CA 1
ATOM 2431 C C . VAL A 1 312 ? 0.692 -18.823 39.781 1.00 30.67 312 VAL A C 1
ATOM 2433 O O . VAL A 1 312 ? 0.091 -18.438 40.772 1.00 30.67 312 VAL A O 1
ATOM 2436 N N . ASP A 1 313 ? 1.767 -18.163 39.333 1.00 32.94 313 ASP A N 1
ATOM 2437 C CA . ASP A 1 313 ? 2.448 -17.115 40.120 1.00 32.94 313 ASP A CA 1
ATOM 2438 C C . ASP A 1 313 ? 2.445 -15.730 39.446 1.00 32.94 313 ASP A C 1
ATOM 2440 O O . ASP A 1 313 ? 3.443 -15.010 39.443 1.00 32.94 313 ASP A O 1
ATOM 2444 N N . SER A 1 314 ? 1.324 -15.328 38.836 1.00 29.52 314 SER A N 1
ATOM 2445 C CA . SER A 1 314 ? 1.207 -13.972 38.285 1.00 29.52 314 SER A CA 1
ATOM 2446 C C . SER A 1 314 ? 0.771 -12.959 39.357 1.00 29.52 314 SER A C 1
ATOM 2448 O O . SER A 1 314 ? -0.255 -13.178 40.009 1.00 29.52 314 SER A O 1
ATOM 2450 N N . PRO A 1 315 ? 1.437 -11.789 39.476 1.00 30.17 315 PRO A N 1
ATOM 2451 C CA . PRO A 1 315 ? 1.029 -10.683 40.355 1.00 30.17 315 PRO A CA 1
ATOM 2452 C C . PRO A 1 315 ? -0.375 -10.101 40.065 1.00 30.17 315 PRO A C 1
ATOM 2454 O O . PRO A 1 315 ? -0.823 -9.178 40.743 1.00 30.17 315 PRO A O 1
ATOM 2457 N N . PHE A 1 316 ? -1.099 -10.650 39.084 1.00 33.47 316 PHE A N 1
ATOM 2458 C CA . PHE A 1 316 ? -2.488 -10.332 38.747 1.00 33.47 316 PHE A CA 1
ATOM 2459 C C . PHE A 1 316 ? -3.523 -10.812 39.785 1.00 33.47 316 PHE A C 1
ATOM 2461 O O . PHE A 1 316 ? -4.615 -10.251 39.845 1.00 33.47 316 PHE A O 1
ATOM 2468 N N . ALA A 1 317 ? -3.208 -11.817 40.614 1.00 29.61 317 ALA A N 1
ATOM 2469 C CA . ALA A 1 317 ? -4.167 -12.392 41.568 1.00 29.61 317 ALA A CA 1
ATOM 2470 C C . ALA A 1 317 ? -4.419 -11.499 42.802 1.00 29.61 317 ALA A C 1
ATOM 2472 O O . ALA A 1 317 ? -5.542 -11.419 43.294 1.00 29.61 317 ALA A O 1
ATOM 2473 N N . THR A 1 318 ? -3.409 -10.757 43.263 1.00 32.09 318 THR A N 1
ATOM 2474 C CA . THR A 1 318 ? -3.513 -9.879 44.446 1.00 32.09 318 THR A CA 1
ATOM 2475 C C . THR A 1 318 ? -4.147 -8.522 44.117 1.00 32.09 318 THR A C 1
ATOM 2477 O O . THR A 1 318 ? -4.730 -7.877 44.984 1.00 32.09 318 THR A O 1
ATOM 2480 N N . PHE A 1 319 ? -4.095 -8.097 42.851 1.00 32.72 319 PHE A N 1
ATOM 2481 C CA . PHE A 1 319 ? -4.675 -6.831 42.389 1.00 32.72 319 PHE A CA 1
ATOM 2482 C C . PHE A 1 319 ? -6.206 -6.892 42.221 1.00 32.72 319 PHE A C 1
ATOM 2484 O O . PHE A 1 319 ? -6.885 -5.883 42.389 1.00 32.72 319 PHE A O 1
ATOM 2491 N N . LEU A 1 320 ? -6.774 -8.076 41.958 1.00 27.88 320 LEU A N 1
ATOM 2492 C CA . LEU A 1 320 ? -8.228 -8.275 41.853 1.00 27.88 320 LEU A CA 1
ATOM 2493 C C . LEU A 1 320 ? -8.958 -8.276 43.212 1.00 27.88 320 LEU A C 1
ATOM 2495 O O . LEU A 1 320 ? -10.181 -8.168 43.235 1.00 27.88 320 LEU A O 1
ATOM 2499 N N . ALA A 1 321 ? -8.239 -8.359 44.336 1.00 27.77 321 ALA A N 1
ATOM 2500 C CA . ALA A 1 321 ? -8.830 -8.489 45.670 1.00 27.77 321 ALA A CA 1
ATOM 2501 C C . ALA A 1 321 ? -9.206 -7.154 46.349 1.00 27.77 321 ALA A C 1
ATOM 2503 O O . ALA A 1 321 ? -9.769 -7.165 47.442 1.00 27.77 321 ALA A O 1
ATOM 2504 N N . GLY A 1 322 ? -8.927 -5.998 45.740 1.00 32.25 322 GLY A N 1
ATOM 2505 C CA . GLY A 1 322 ? -9.192 -4.711 46.383 1.00 32.25 322 GLY A CA 1
ATOM 2506 C C . GLY A 1 322 ? -9.506 -3.588 45.406 1.00 32.25 322 GLY A C 1
ATOM 2507 O O . GLY A 1 322 ? -8.590 -3.001 44.845 1.00 32.25 322 GLY A O 1
ATOM 2508 N N . VAL A 1 323 ? -10.798 -3.262 45.261 1.00 25.33 323 VAL A N 1
ATOM 2509 C CA . VAL A 1 323 ? -11.395 -1.906 45.381 1.00 25.33 323 VAL A CA 1
ATOM 2510 C C . VAL A 1 323 ? -12.707 -1.783 44.547 1.00 25.33 323 VAL A C 1
ATOM 2512 O O . VAL A 1 323 ? -12.674 -1.798 43.310 1.00 25.33 323 VAL A O 1
ATOM 2515 N N . PRO A 1 324 ? -13.878 -1.601 45.201 1.00 34.72 324 PRO A N 1
ATOM 2516 C CA . PRO A 1 324 ? -15.192 -1.288 44.596 1.00 34.72 324 PRO A CA 1
ATOM 2517 C C . PRO A 1 324 ? -15.402 0.253 44.497 1.00 34.72 324 PRO A C 1
ATOM 2519 O O . PRO A 1 324 ? -14.511 0.995 44.891 1.00 34.72 324 PRO A O 1
ATOM 2522 N N . THR A 1 325 ? -16.443 0.889 43.934 1.00 39.38 325 THR A N 1
ATOM 2523 C CA . THR A 1 325 ? -17.882 0.617 43.701 1.00 39.38 325 THR A CA 1
ATOM 2524 C C . THR A 1 325 ? -18.312 1.385 42.422 1.00 39.38 325 THR A C 1
ATOM 2526 O O . THR A 1 325 ? -17.969 2.548 42.239 1.00 39.38 325 THR A O 1
ATOM 2529 N N . ASN A 1 326 ? -18.889 0.790 41.378 1.00 37.34 326 ASN A N 1
ATOM 2530 C CA . ASN A 1 326 ? -20.264 0.300 41.265 1.00 37.34 326 ASN A CA 1
ATOM 2531 C C . ASN A 1 326 ? -20.252 -1.064 40.535 1.00 37.34 326 ASN A C 1
ATOM 2533 O O . ASN A 1 326 ? -19.690 -1.183 39.441 1.00 37.34 326 ASN A O 1
ATOM 2537 N N . GLU A 1 327 ? -20.799 -2.091 41.184 1.00 38.91 327 GLU A N 1
ATOM 2538 C CA . GLU A 1 327 ? -20.571 -3.521 40.911 1.00 38.91 327 GLU A CA 1
ATOM 2539 C C . GLU A 1 327 ? -21.154 -4.024 39.581 1.00 38.91 327 GLU A C 1
ATOM 2541 O O . GLU A 1 327 ? -20.485 -4.764 38.857 1.00 38.91 327 GLU A O 1
ATOM 2546 N N . ALA A 1 328 ? -22.347 -3.571 39.190 1.00 35.88 328 ALA A N 1
ATOM 2547 C CA . ALA A 1 328 ? -23.063 -4.139 38.042 1.00 35.88 328 ALA A CA 1
ATOM 2548 C C . ALA A 1 328 ? -22.379 -3.851 36.687 1.00 35.88 328 ALA A C 1
ATOM 2550 O O . ALA A 1 328 ? -22.294 -4.706 35.806 1.00 35.88 328 ALA A O 1
ATOM 2551 N N . TYR A 1 329 ? -21.814 -2.652 36.526 1.00 35.16 329 TYR A N 1
ATOM 2552 C CA . TYR A 1 329 ? -21.180 -2.220 35.275 1.00 35.16 329 TYR A CA 1
ATOM 2553 C C . TYR A 1 329 ? -19.772 -2.814 35.081 1.00 35.16 329 TYR A C 1
ATOM 2555 O O . TYR A 1 329 ? -19.338 -3.046 33.950 1.00 35.16 329 TYR A O 1
ATOM 2563 N N . ARG A 1 330 ? -19.045 -3.097 36.174 1.00 37.16 330 ARG A N 1
ATOM 2564 C CA . ARG A 1 330 ? -17.706 -3.713 36.108 1.00 37.16 330 ARG A CA 1
ATOM 2565 C C . ARG A 1 330 ? -17.765 -5.220 35.874 1.00 37.16 330 ARG A C 1
ATOM 2567 O O . ARG A 1 330 ? -16.928 -5.711 35.121 1.00 37.16 330 ARG A O 1
ATOM 2574 N N . GLY A 1 331 ? -18.760 -5.929 36.416 1.00 40.59 331 GLY A N 1
ATOM 2575 C CA . GLY A 1 331 ? -18.954 -7.364 36.156 1.00 40.59 331 GLY A CA 1
ATOM 2576 C C . GLY A 1 331 ? -19.191 -7.664 34.672 1.00 40.59 331 GLY A C 1
ATOM 2577 O O . GLY A 1 331 ? -18.539 -8.531 34.090 1.00 40.59 331 GLY A O 1
ATOM 2578 N N . VAL A 1 332 ? -20.032 -6.853 34.025 1.00 36.50 332 VAL A N 1
ATOM 2579 C CA . VAL A 1 332 ? -20.334 -6.925 32.587 1.00 36.50 332 VAL A CA 1
ATOM 2580 C C . VAL A 1 332 ? -19.094 -6.713 31.715 1.00 36.50 332 VAL A C 1
ATOM 2582 O O . VAL A 1 332 ? -18.913 -7.414 30.720 1.00 36.50 332 VAL A O 1
ATOM 2585 N N . MET A 1 333 ? -18.223 -5.772 32.087 1.00 38.12 333 MET A N 1
ATOM 2586 C CA . MET A 1 333 ? -17.043 -5.418 31.293 1.00 38.12 333 MET A CA 1
ATOM 2587 C C . MET A 1 333 ? -15.838 -6.328 31.569 1.00 38.12 333 MET A C 1
ATOM 2589 O O . MET A 1 333 ? -15.102 -6.625 30.634 1.00 38.12 333 MET A O 1
ATOM 2593 N N . ALA A 1 334 ? -15.654 -6.826 32.796 1.00 39.12 334 ALA A N 1
ATOM 2594 C CA . ALA A 1 334 ? -14.599 -7.788 33.135 1.00 39.12 334 ALA A CA 1
ATOM 2595 C C . ALA A 1 334 ? -14.807 -9.149 32.438 1.00 39.12 334 ALA A C 1
ATOM 2597 O O . ALA A 1 334 ? -13.858 -9.733 31.921 1.00 39.12 334 ALA A O 1
ATOM 2598 N N . GLN A 1 335 ? -16.061 -9.598 32.328 1.00 38.78 335 GLN A N 1
ATOM 2599 C CA . GLN A 1 335 ? -16.474 -10.793 31.578 1.00 38.78 335 GLN A CA 1
ATOM 2600 C C . GLN A 1 335 ? -16.255 -10.617 30.053 1.00 38.78 335 GLN A C 1
ATOM 2602 O O . GLN A 1 335 ? -15.779 -11.525 29.370 1.00 38.78 335 GLN A O 1
ATOM 2607 N N . LEU A 1 336 ? -16.499 -9.410 29.524 1.00 37.28 336 LEU A N 1
ATOM 2608 C CA . LEU A 1 336 ? -16.307 -9.022 28.114 1.00 37.28 336 LEU A CA 1
ATOM 2609 C C . LEU A 1 336 ? -14.844 -9.113 27.625 1.00 37.28 336 LEU A C 1
ATOM 2611 O O . LEU A 1 336 ? -14.609 -9.195 26.420 1.00 37.28 336 LEU A O 1
ATOM 2615 N N . TYR A 1 337 ? -13.872 -9.076 28.544 1.00 39.62 337 TYR A N 1
ATOM 2616 C CA . TYR A 1 337 ? -12.434 -9.125 28.251 1.00 39.62 337 TYR A CA 1
ATOM 2617 C C . TYR A 1 337 ? -11.837 -10.548 28.223 1.00 39.62 337 TYR A C 1
ATOM 2619 O O . TYR A 1 337 ? -10.724 -10.715 27.725 1.00 39.62 337 TYR A O 1
ATOM 2627 N N . LEU A 1 338 ? -12.565 -11.572 28.691 1.00 37.03 338 LEU A N 1
ATOM 2628 C CA . LEU A 1 338 ? -12.120 -12.976 28.801 1.00 37.03 338 LEU A CA 1
ATOM 2629 C C . LEU A 1 338 ? -12.531 -13.856 27.601 1.00 37.03 338 LEU A C 1
ATOM 2631 O O . LEU A 1 338 ? -12.932 -15.006 27.766 1.00 37.03 338 LEU A O 1
ATOM 2635 N N . GLY A 1 339 ? -12.452 -13.316 26.381 1.00 35.94 339 GLY A N 1
ATOM 2636 C CA . GLY A 1 339 ? -12.887 -13.994 25.154 1.00 35.94 339 GLY A CA 1
ATOM 2637 C C . GLY A 1 339 ? -12.520 -15.489 25.081 1.00 35.94 339 GLY A C 1
ATOM 2638 O O . GLY A 1 339 ? -11.353 -15.844 25.226 1.00 35.94 339 GLY A O 1
ATOM 2639 N N . ALA A 1 340 ? -13.561 -16.292 24.806 1.00 31.72 340 ALA A N 1
ATOM 2640 C CA . ALA A 1 340 ? -13.689 -17.757 24.692 1.00 31.72 340 ALA A CA 1
ATOM 2641 C C . ALA A 1 340 ? -14.321 -18.509 25.887 1.00 31.72 340 ALA A C 1
ATOM 2643 O O . ALA A 1 340 ? -14.884 -19.573 25.651 1.00 31.72 340 ALA A O 1
ATOM 2644 N N . LEU A 1 341 ? -14.342 -17.970 27.116 1.00 34.78 341 LEU A N 1
ATOM 2645 C CA . LEU A 1 341 ? -14.900 -18.680 28.295 1.00 34.78 341 LEU A CA 1
ATOM 2646 C C . LEU A 1 341 ? -15.949 -17.886 29.101 1.00 34.78 341 LEU A C 1
ATOM 2648 O O . LEU A 1 341 ? -16.322 -18.267 30.207 1.00 34.78 341 LEU A O 1
ATOM 2652 N N . THR A 1 342 ? -16.444 -16.772 28.568 1.00 37.31 342 THR A N 1
ATOM 2653 C CA . THR A 1 342 ? -17.396 -15.903 29.266 1.00 37.31 342 THR A CA 1
ATOM 2654 C C . THR A 1 342 ? -18.792 -16.530 29.387 1.00 37.31 342 THR A C 1
ATOM 2656 O O . THR A 1 342 ? -19.373 -16.945 28.385 1.00 37.31 342 THR A O 1
ATOM 2659 N N . ASN A 1 343 ? -19.380 -16.526 30.591 1.00 44.22 343 ASN A N 1
ATOM 2660 C CA . ASN A 1 343 ? -20.766 -16.945 30.814 1.00 44.22 343 ASN A CA 1
ATOM 2661 C C . ASN A 1 343 ? -21.736 -15.873 30.279 1.00 44.22 343 ASN A C 1
ATOM 2663 O O . ASN A 1 343 ? -22.121 -14.929 30.972 1.00 44.22 343 ASN A O 1
ATOM 2667 N N . TRP A 1 344 ? -22.132 -16.021 29.014 1.00 43.28 344 TRP A N 1
ATOM 2668 C CA . TRP A 1 344 ? -23.024 -15.110 28.286 1.00 43.28 344 TRP A CA 1
ATOM 2669 C C . TRP A 1 344 ? -24.407 -14.921 28.942 1.00 43.28 344 TRP A C 1
ATOM 2671 O O . TRP A 1 344 ? -25.091 -13.939 28.649 1.00 43.28 344 TRP A O 1
ATOM 2681 N N . ARG A 1 345 ? -24.783 -15.801 29.883 1.00 39.41 345 ARG A N 1
ATOM 2682 C CA . ARG A 1 345 ? -26.010 -15.738 30.690 1.00 39.41 345 ARG A CA 1
ATOM 2683 C C . ARG A 1 345 ? -26.020 -14.534 31.635 1.00 39.41 345 ARG A C 1
ATOM 2685 O O . ARG A 1 345 ? -26.993 -13.789 31.653 1.00 39.41 345 ARG A O 1
ATOM 2692 N N . SER A 1 346 ? -24.927 -14.282 32.355 1.00 41.06 346 SER A N 1
ATOM 2693 C CA . SER A 1 346 ? -24.816 -13.142 33.282 1.00 41.06 346 SER A CA 1
ATOM 2694 C C . SER A 1 346 ? -24.831 -11.799 32.549 1.00 41.06 346 SER A C 1
ATOM 2696 O O . SER A 1 346 ? -25.358 -10.815 33.056 1.00 41.06 346 SER A O 1
ATOM 2698 N N . LEU A 1 347 ? -24.314 -11.767 31.316 1.00 41.88 347 LEU A N 1
ATOM 2699 C CA . LEU A 1 347 ? -24.384 -10.591 30.453 1.00 41.88 347 LEU A CA 1
ATOM 2700 C C . LEU A 1 347 ? -25.810 -10.340 29.940 1.00 41.88 347 LEU A C 1
ATOM 2702 O O . LEU A 1 347 ? -26.241 -9.193 29.886 1.00 41.88 347 LEU A O 1
ATOM 2706 N N . ALA A 1 348 ? -26.535 -11.395 29.561 1.00 40.22 348 ALA A N 1
ATOM 2707 C CA . ALA A 1 348 ? -27.919 -11.286 29.112 1.00 40.22 348 ALA A CA 1
ATOM 2708 C C . ALA A 1 348 ? -28.857 -10.833 30.247 1.00 40.22 348 ALA A C 1
ATOM 2710 O O . ALA A 1 348 ? -29.652 -9.924 30.031 1.00 40.22 348 ALA A O 1
ATOM 2711 N N . PHE A 1 349 ? -28.716 -11.376 31.464 1.00 41.09 349 PHE A N 1
ATOM 2712 C CA . PHE A 1 349 ? -29.504 -10.947 32.631 1.00 41.09 349 PHE A CA 1
ATOM 2713 C C . PHE A 1 349 ? -29.180 -9.515 33.081 1.00 41.09 349 PHE A C 1
ATOM 2715 O O . PHE A 1 349 ? -30.101 -8.734 33.297 1.00 41.09 349 PHE A O 1
ATOM 2722 N N . ALA A 1 350 ? -27.903 -9.119 33.096 1.00 42.53 350 ALA A N 1
ATOM 2723 C CA . ALA A 1 350 ? -27.515 -7.737 33.396 1.00 42.53 350 ALA A CA 1
ATOM 2724 C C . ALA A 1 350 ? -28.018 -6.728 32.344 1.00 42.53 350 ALA A C 1
ATOM 2726 O O . ALA A 1 350 ? -28.232 -5.561 32.657 1.00 42.53 350 ALA A O 1
ATOM 2727 N N . LEU A 1 351 ? -28.207 -7.157 31.089 1.00 40.34 351 LEU A N 1
ATOM 2728 C CA . LEU A 1 351 ? -28.817 -6.337 30.038 1.00 40.34 351 LEU A CA 1
ATOM 2729 C C . LEU A 1 351 ? -30.345 -6.262 30.175 1.00 40.34 351 LEU A C 1
ATOM 2731 O O . LEU A 1 351 ? -30.907 -5.211 29.894 1.00 40.34 351 LEU A O 1
ATOM 2735 N N . VAL A 1 352 ? -31.006 -7.330 30.634 1.00 40.06 352 VAL A N 1
ATOM 2736 C CA . VAL A 1 352 ? -32.452 -7.343 30.925 1.00 40.06 352 VAL A CA 1
ATOM 2737 C C . VAL A 1 352 ? -32.787 -6.444 32.124 1.00 40.06 352 VAL A C 1
ATOM 2739 O O . VAL A 1 352 ? -33.703 -5.635 32.017 1.00 40.06 352 VAL A O 1
ATOM 2742 N N . GLU A 1 353 ? -31.992 -6.476 33.199 1.00 39.53 353 GLU A N 1
ATOM 2743 C CA . GLU A 1 353 ? -32.128 -5.560 34.353 1.00 39.53 353 GLU A CA 1
ATOM 2744 C C . GLU A 1 353 ? -31.896 -4.081 33.986 1.00 39.53 353 GLU A C 1
ATOM 2746 O O . GLU A 1 353 ? -32.443 -3.177 34.614 1.00 39.53 353 GLU A O 1
ATOM 2751 N N . LEU A 1 354 ? -31.101 -3.813 32.944 1.00 37.97 354 LEU A N 1
ATOM 2752 C CA . LEU A 1 354 ? -30.846 -2.461 32.430 1.00 37.97 354 LEU A CA 1
ATOM 2753 C C . LEU A 1 354 ? -31.969 -1.931 31.526 1.00 37.97 354 LEU A C 1
ATOM 2755 O O . LEU A 1 354 ? -32.074 -0.719 31.337 1.00 37.97 354 LEU A O 1
ATOM 2759 N N . ILE A 1 355 ? -32.764 -2.831 30.942 1.00 38.12 355 ILE A N 1
ATOM 2760 C CA . ILE A 1 355 ? -33.857 -2.515 30.012 1.00 38.12 355 ILE A CA 1
ATOM 2761 C C . ILE A 1 355 ? -35.203 -2.420 30.754 1.00 38.12 355 ILE A C 1
ATOM 2763 O O . ILE A 1 355 ? -36.062 -1.655 30.314 1.00 38.12 355 ILE A O 1
ATOM 2767 N N . ASP A 1 356 ? -35.373 -3.104 31.894 1.00 37.94 356 ASP A N 1
ATOM 2768 C CA . ASP A 1 356 ? -36.580 -3.025 32.731 1.00 37.94 356 ASP A CA 1
ATOM 2769 C C . ASP A 1 356 ? -36.246 -2.873 34.236 1.00 37.94 356 ASP A C 1
ATOM 2771 O O . ASP A 1 356 ? -36.035 -3.865 34.936 1.00 37.94 356 ASP A O 1
ATOM 2775 N N . PRO A 1 357 ? -36.166 -1.634 34.767 1.00 37.44 357 PRO A N 1
ATOM 2776 C CA . PRO A 1 357 ? -35.708 -1.375 36.134 1.00 37.44 357 PRO A CA 1
ATOM 2777 C C . PRO A 1 357 ? -36.764 -1.641 37.225 1.00 37.44 357 PRO A C 1
ATOM 2779 O O . PRO A 1 357 ? -36.525 -1.304 38.387 1.00 37.44 357 PRO A O 1
ATOM 2782 N N . VAL A 1 358 ? -37.940 -2.193 36.898 1.00 35.41 358 VAL A N 1
ATOM 2783 C CA . VAL A 1 358 ? -39.052 -2.329 37.852 1.00 35.41 358 VAL A CA 1
ATOM 2784 C C . VAL A 1 358 ? -39.446 -3.795 38.058 1.00 35.41 358 VAL A C 1
ATOM 2786 O O . VAL A 1 358 ? -40.285 -4.336 37.348 1.00 35.41 358 VAL A O 1
ATOM 2789 N N . GLY A 1 359 ? -38.932 -4.401 39.137 1.00 37.53 359 GLY A N 1
ATOM 2790 C CA . GLY A 1 359 ? -39.752 -5.309 39.951 1.00 37.53 359 GLY A CA 1
ATOM 2791 C C . GLY A 1 359 ? -39.432 -6.806 39.985 1.00 37.53 359 GLY A C 1
ATOM 2792 O O . GLY A 1 359 ? -40.294 -7.557 40.434 1.00 37.53 359 GLY A O 1
ATOM 2793 N N . VAL A 1 360 ? -38.243 -7.271 39.591 1.00 37.91 360 VAL A N 1
ATOM 2794 C CA . VAL A 1 360 ? -37.843 -8.666 39.868 1.00 37.91 360 VAL A CA 1
ATOM 2795 C C . VAL A 1 360 ? -36.767 -8.683 40.953 1.00 37.91 360 VAL A C 1
ATOM 2797 O O . VAL A 1 360 ? -35.614 -8.363 40.694 1.00 37.91 360 VAL A O 1
ATOM 2800 N N . GLU A 1 361 ? -37.153 -9.038 42.182 1.00 37.75 361 GLU A N 1
ATOM 2801 C CA . GLU A 1 361 ? -36.213 -9.344 43.268 1.00 37.75 361 GLU A CA 1
ATOM 2802 C C . GLU A 1 361 ? -35.462 -10.642 42.936 1.00 37.75 361 GLU A C 1
ATOM 2804 O O . GLU A 1 361 ? -35.944 -11.750 43.175 1.00 37.75 361 GLU A O 1
ATOM 2809 N N . THR A 1 362 ? -34.272 -10.521 42.358 1.00 40.66 362 THR A N 1
ATOM 2810 C CA . THR A 1 362 ? -33.327 -11.627 42.212 1.00 40.66 362 THR A CA 1
ATOM 2811 C C . THR A 1 362 ? -32.494 -11.733 43.490 1.00 40.66 362 THR A C 1
ATOM 2813 O O . THR A 1 362 ? -31.696 -10.859 43.824 1.00 40.66 362 THR A O 1
ATOM 2816 N N . GLN A 1 363 ? -32.695 -12.817 44.248 1.00 37.78 363 GLN A N 1
ATOM 2817 C CA . GLN A 1 363 ? -31.792 -13.208 45.333 1.00 37.78 363 GLN A CA 1
ATOM 2818 C C . GLN A 1 363 ? -30.364 -13.296 44.779 1.00 37.78 363 GLN A C 1
ATOM 2820 O O . GLN A 1 363 ? -30.140 -13.956 43.763 1.00 37.78 363 GLN A O 1
ATOM 2825 N N . GLY A 1 364 ? -29.418 -12.616 45.431 1.00 36.94 364 GLY A N 1
ATOM 2826 C CA . GLY A 1 364 ? -28.016 -12.578 45.022 1.00 36.94 364 GLY A CA 1
ATOM 2827 C C . GLY A 1 364 ? -27.448 -13.986 44.850 1.00 36.94 364 GLY A C 1
ATOM 2828 O O . GLY A 1 364 ? -27.214 -14.689 45.827 1.00 36.94 364 GLY A O 1
ATOM 2829 N N . MET A 1 365 ? -27.251 -14.397 43.597 1.00 35.50 365 MET A N 1
ATOM 2830 C CA . MET A 1 365 ? -26.579 -15.645 43.248 1.00 35.50 365 MET A CA 1
ATOM 2831 C C . MET A 1 365 ? -25.069 -15.415 43.308 1.00 35.50 365 MET A C 1
ATOM 2833 O O . MET A 1 365 ? -24.503 -14.713 42.467 1.00 35.50 365 MET A O 1
ATOM 2837 N N . GLU A 1 366 ? -24.417 -15.997 44.314 1.00 39.44 366 GLU A N 1
ATOM 2838 C CA . GLU A 1 366 ? -22.961 -15.996 44.434 1.00 39.44 366 GLU A CA 1
ATOM 2839 C C . GLU A 1 366 ? -22.323 -16.726 43.236 1.00 39.44 366 GLU A C 1
ATOM 2841 O O . GLU A 1 366 ? -22.650 -17.868 42.919 1.00 39.44 366 GLU A O 1
ATOM 2846 N N . MET A 1 367 ? -21.389 -16.056 42.550 1.00 35.69 367 MET A N 1
ATOM 2847 C CA . MET A 1 367 ? -20.738 -16.531 41.315 1.00 35.69 367 MET A CA 1
ATOM 2848 C C . MET A 1 367 ? -19.860 -17.787 41.478 1.00 35.69 367 MET A C 1
ATOM 2850 O O . MET A 1 367 ? -19.353 -18.293 40.477 1.00 35.69 367 MET A O 1
ATOM 2854 N N . ASN A 1 368 ? -19.664 -18.294 42.697 1.00 40.56 368 ASN A N 1
ATOM 2855 C CA . ASN A 1 368 ? -18.743 -19.401 42.970 1.00 40.56 368 ASN A CA 1
ATOM 2856 C C . ASN A 1 368 ? -19.341 -20.800 42.724 1.00 40.56 368 ASN A C 1
ATOM 2858 O O . ASN A 1 368 ? -18.576 -21.754 42.616 1.00 40.56 368 ASN A O 1
ATOM 2862 N N . ASP A 1 369 ? -20.662 -20.925 42.552 1.00 38.34 369 ASP A N 1
ATOM 2863 C CA . ASP A 1 369 ? -21.333 -22.227 42.382 1.00 38.34 369 ASP A CA 1
ATOM 2864 C C . ASP A 1 369 ? -21.597 -22.629 40.918 1.00 38.34 369 ASP A C 1
ATOM 2866 O O . ASP A 1 369 ? -22.138 -23.703 40.647 1.00 38.34 369 ASP A O 1
ATOM 2870 N N . ILE A 1 370 ? -21.192 -21.814 39.936 1.00 42.25 370 ILE A N 1
ATOM 2871 C CA . ILE A 1 370 ? -21.376 -22.140 38.512 1.00 42.25 370 ILE A CA 1
ATOM 2872 C C . ILE A 1 370 ? -20.210 -23.012 38.035 1.00 42.25 370 ILE A C 1
ATOM 2874 O O . ILE A 1 370 ? -19.343 -22.589 37.270 1.00 42.25 370 ILE A O 1
ATOM 2878 N N . TYR A 1 371 ? -20.199 -24.263 38.494 1.00 42.06 371 TYR A N 1
ATOM 2879 C CA . TYR A 1 371 ? -19.525 -25.341 37.778 1.00 42.06 371 TYR A CA 1
ATOM 2880 C C . TYR A 1 371 ? -20.055 -25.393 36.334 1.00 42.06 371 TYR A C 1
ATOM 2882 O O . TYR A 1 371 ? -21.248 -25.190 36.099 1.00 42.06 371 TYR A O 1
ATOM 2890 N N . TYR A 1 372 ? -19.158 -25.650 35.377 1.00 42.56 372 TYR A N 1
ATOM 2891 C CA . TYR A 1 372 ? -19.433 -25.858 33.951 1.00 42.56 372 TYR A CA 1
ATOM 2892 C C . TYR A 1 372 ? -20.449 -26.995 33.730 1.00 42.56 372 TYR A C 1
ATOM 2894 O O . TYR A 1 372 ? -20.070 -28.113 33.396 1.00 42.56 372 TYR A O 1
ATOM 2902 N N . ASN A 1 373 ? -21.740 -26.737 33.925 1.00 44.50 373 ASN A N 1
ATOM 2903 C CA . ASN A 1 373 ? -22.782 -27.642 33.459 1.00 44.50 373 ASN A CA 1
ATOM 2904 C C . ASN A 1 373 ? -22.946 -27.422 31.952 1.00 44.50 373 ASN A C 1
ATOM 2906 O O . ASN A 1 373 ? -23.298 -26.321 31.522 1.00 44.50 373 ASN A O 1
ATOM 2910 N N . GLU A 1 374 ? -22.691 -28.472 31.168 1.00 52.56 374 GLU A N 1
ATOM 2911 C CA . GLU A 1 374 ? -22.803 -28.515 29.698 1.00 52.56 374 GLU A CA 1
ATOM 2912 C C . GLU A 1 374 ? -24.244 -28.288 29.178 1.00 52.56 374 GLU A C 1
ATOM 2914 O O . GLU A 1 374 ? -24.460 -28.217 27.974 1.00 52.56 374 GLU A O 1
ATOM 2919 N N . ASP A 1 375 ? -25.225 -28.108 30.068 1.00 55.31 375 ASP A N 1
ATOM 2920 C CA . ASP A 1 375 ? -26.659 -28.038 29.751 1.00 55.31 375 ASP A CA 1
ATOM 2921 C C . ASP A 1 375 ? -27.195 -26.630 29.425 1.00 55.31 375 ASP A C 1
ATOM 2923 O O . ASP A 1 375 ? -28.408 -26.443 29.286 1.00 55.31 375 ASP A O 1
ATOM 2927 N N . TYR A 1 376 ? -26.342 -25.604 29.336 1.00 48.09 376 TYR A N 1
ATOM 2928 C CA . TYR A 1 376 ? -26.812 -24.242 29.072 1.00 48.09 376 TYR A CA 1
ATOM 2929 C C . TYR A 1 376 ? -26.691 -23.829 27.606 1.00 48.09 376 TYR A C 1
ATOM 2931 O O . TYR A 1 376 ? -25.628 -23.999 27.008 1.00 48.09 376 TYR A O 1
ATOM 2939 N N . PRO A 1 377 ? -27.743 -23.198 27.048 1.00 53.31 377 PRO A N 1
ATOM 2940 C CA . PRO A 1 377 ? -27.745 -22.832 25.649 1.00 53.31 377 PRO A CA 1
ATOM 2941 C C . PRO A 1 377 ? -26.722 -21.735 25.364 1.00 53.31 377 PRO A C 1
ATOM 2943 O O . PRO A 1 377 ? -26.619 -20.739 26.092 1.00 53.31 377 PRO A O 1
ATOM 2946 N N . THR A 1 378 ? -25.957 -21.914 24.289 1.00 62.50 378 THR A N 1
ATOM 2947 C CA . THR A 1 378 ? -24.972 -20.925 23.840 1.00 62.50 378 THR A CA 1
ATOM 2948 C C . THR A 1 378 ? -25.655 -19.619 23.416 1.00 62.50 378 THR A C 1
ATOM 2950 O O . THR A 1 378 ? -26.847 -19.590 23.101 1.00 62.50 378 THR A O 1
ATOM 2953 N N . LEU A 1 379 ? -24.903 -18.506 23.355 1.00 58.66 379 LEU A N 1
ATOM 2954 C CA . LEU A 1 379 ? -25.427 -17.238 22.820 1.00 58.66 379 LEU A CA 1
ATOM 2955 C C . LEU A 1 379 ? -26.075 -17.455 21.443 1.00 58.66 379 LEU A C 1
ATOM 2957 O O . LEU A 1 379 ? -27.087 -16.832 21.146 1.00 58.66 379 LEU A O 1
ATOM 2961 N N . ASP A 1 380 ? -25.542 -18.371 20.636 1.00 61.50 380 ASP A N 1
ATOM 2962 C CA . ASP A 1 380 ? -26.089 -18.751 19.334 1.00 61.50 380 ASP A CA 1
ATOM 2963 C C . ASP A 1 380 ? -27.511 -19.297 19.398 1.00 61.50 380 ASP A C 1
ATOM 2965 O O . ASP A 1 380 ? -28.352 -18.909 18.584 1.00 61.50 380 ASP A O 1
ATOM 2969 N N . GLU A 1 381 ? -27.771 -20.161 20.373 1.00 64.12 381 GLU A N 1
ATOM 2970 C CA . GLU A 1 381 ? -29.057 -20.827 20.558 1.00 64.12 381 GLU A CA 1
ATOM 2971 C C . GLU A 1 381 ? -30.136 -19.841 21.009 1.00 64.12 381 GLU A C 1
ATOM 2973 O O . GLU A 1 381 ? -31.260 -19.895 20.514 1.00 64.12 381 GLU A O 1
ATOM 2978 N N . ILE A 1 382 ? -29.783 -18.876 21.866 1.00 68.94 382 ILE A N 1
ATOM 2979 C CA . ILE A 1 382 ? -30.739 -17.883 22.383 1.00 68.94 382 ILE A CA 1
ATOM 2980 C C . ILE A 1 382 ? -30.809 -16.592 21.556 1.00 68.94 382 ILE A C 1
ATOM 2982 O O . ILE A 1 382 ? -31.768 -15.832 21.694 1.00 68.94 382 ILE A O 1
ATOM 2986 N N . THR A 1 383 ? -29.831 -16.314 20.681 1.00 73.12 383 THR A N 1
ATOM 2987 C CA . THR A 1 383 ? -29.775 -15.051 19.914 1.00 73.12 383 THR A CA 1
ATOM 2988 C C . THR A 1 383 ? -31.041 -14.844 19.097 1.00 73.12 383 THR A C 1
ATOM 2990 O O . THR A 1 383 ? -31.582 -13.742 19.090 1.00 73.12 383 THR A O 1
ATOM 2993 N N . ASN A 1 384 ? -31.526 -15.878 18.408 1.00 73.81 384 ASN A N 1
ATOM 2994 C CA . ASN A 1 384 ? -32.703 -15.741 17.552 1.00 73.81 384 ASN A CA 1
ATOM 2995 C C . ASN A 1 384 ? -33.955 -15.402 18.368 1.00 73.81 384 ASN A C 1
ATOM 2997 O O . ASN A 1 384 ? -34.748 -14.567 17.942 1.00 73.81 384 ASN A O 1
ATOM 3001 N N . GLU A 1 385 ? -34.113 -15.992 19.553 1.00 72.81 385 GLU A N 1
ATOM 3002 C CA . GLU A 1 385 ? -35.241 -15.687 20.432 1.00 72.81 385 GLU A CA 1
ATOM 3003 C C . GLU A 1 385 ? -35.148 -14.280 21.023 1.00 72.81 385 GLU A C 1
ATOM 3005 O O . GLU A 1 385 ? -36.131 -13.543 20.978 1.00 72.81 385 GLU A O 1
ATOM 3010 N N . LEU A 1 386 ? -33.962 -13.859 21.477 1.00 71.62 386 LEU A N 1
ATOM 3011 C CA . LEU A 1 386 ? -33.727 -12.504 21.987 1.00 71.62 386 LEU A CA 1
ATOM 3012 C C . LEU A 1 386 ? -33.943 -11.439 20.908 1.00 71.62 386 LEU A C 1
ATOM 3014 O O . LEU A 1 386 ? -34.569 -10.412 21.158 1.00 71.62 386 LEU A O 1
ATOM 3018 N N . VAL A 1 387 ? -33.463 -11.690 19.691 1.00 72.44 387 VAL A N 1
ATOM 3019 C CA . VAL A 1 387 ? -33.681 -10.806 18.543 1.00 72.44 387 VAL A CA 1
ATOM 3020 C C . VAL A 1 387 ? -35.170 -10.727 18.211 1.00 72.44 387 VAL A C 1
ATOM 3022 O O . VAL A 1 387 ? -35.700 -9.626 18.092 1.00 72.44 387 VAL A O 1
ATOM 3025 N N . ASN A 1 388 ? -35.862 -11.866 18.128 1.00 72.81 388 ASN A N 1
ATOM 3026 C CA . ASN A 1 388 ? -37.301 -11.900 17.864 1.00 72.81 388 ASN A CA 1
ATOM 3027 C C . ASN A 1 388 ? -38.105 -11.195 18.965 1.00 72.81 388 ASN A C 1
ATOM 3029 O O . ASN A 1 388 ? -39.114 -10.556 18.669 1.00 72.81 388 ASN A O 1
ATOM 3033 N N . ALA A 1 389 ? -37.676 -11.304 20.224 1.00 64.69 389 ALA A N 1
ATOM 3034 C CA . ALA A 1 389 ? -38.281 -10.592 21.340 1.00 64.69 389 ALA A CA 1
ATOM 3035 C C . ALA A 1 389 ? -38.070 -9.079 21.201 1.00 64.69 389 ALA A C 1
ATOM 3037 O O . ALA A 1 389 ? -39.049 -8.345 21.240 1.00 64.69 389 ALA A O 1
ATOM 3038 N N . LEU A 1 390 ? -36.846 -8.614 20.935 1.00 70.94 390 LEU A N 1
ATOM 3039 C CA . LEU A 1 390 ? -36.522 -7.185 20.808 1.00 70.94 390 LEU A CA 1
ATOM 3040 C C . LEU A 1 390 ? -37.165 -6.504 19.600 1.00 70.94 390 LEU A C 1
ATOM 3042 O O . LEU A 1 390 ? -37.590 -5.350 19.678 1.00 70.94 390 LEU A O 1
ATOM 3046 N N . GLU A 1 391 ? -37.307 -7.228 18.492 1.00 73.56 391 GLU A N 1
ATOM 3047 C CA . GLU A 1 391 ? -38.068 -6.738 17.342 1.00 73.56 391 GLU A CA 1
ATOM 3048 C C . GLU A 1 391 ? -39.556 -6.581 17.657 1.00 73.56 391 GLU A C 1
ATOM 3050 O O . GLU A 1 391 ? -40.202 -5.670 17.137 1.00 73.56 391 GLU A O 1
ATOM 3055 N N . LYS A 1 392 ? -40.097 -7.425 18.543 1.00 73.69 392 LYS A N 1
ATOM 3056 C CA . LYS A 1 392 ? -41.481 -7.332 19.021 1.00 73.69 392 LYS A CA 1
ATOM 3057 C C . LYS A 1 392 ? -41.652 -6.287 20.130 1.00 73.69 392 LYS A C 1
ATOM 3059 O O . LYS A 1 392 ? -42.700 -5.646 20.180 1.00 73.69 392 LYS A O 1
ATOM 3064 N N . THR A 1 393 ? -40.647 -6.075 20.984 1.00 54.38 393 THR A N 1
ATOM 3065 C CA . THR A 1 393 ? -40.701 -5.161 22.144 1.00 54.38 393 THR A CA 1
ATOM 3066 C C . THR A 1 393 ? -40.283 -3.716 21.838 1.00 54.38 393 THR A C 1
ATOM 3068 O O . THR A 1 393 ? -40.190 -2.907 22.755 1.00 54.38 393 THR A O 1
ATOM 3071 N N . ARG A 1 394 ? -40.167 -3.342 20.553 1.00 70.69 394 ARG A N 1
ATOM 3072 C CA . ARG A 1 394 ? -39.950 -1.967 20.043 1.00 70.69 394 ARG A CA 1
ATOM 3073 C C . ARG A 1 394 ? -38.549 -1.360 20.228 1.00 70.69 394 ARG A C 1
ATOM 3075 O O . ARG A 1 394 ? -38.423 -0.152 20.034 1.00 70.69 394 ARG A O 1
ATOM 3082 N N . ASP A 1 395 ? -37.499 -2.143 20.481 1.00 81.12 395 ASP A N 1
ATOM 3083 C CA . ASP A 1 395 ? -36.111 -1.646 20.384 1.00 81.12 395 ASP A CA 1
ATOM 3084 C C . ASP A 1 395 ? -35.342 -2.337 19.241 1.00 81.12 395 ASP A C 1
ATOM 3086 O O . ASP A 1 395 ? -34.534 -3.253 19.445 1.00 81.12 395 ASP A O 1
ATOM 3090 N N . PRO A 1 396 ? -35.601 -1.925 17.987 1.00 81.94 396 PRO A N 1
ATOM 3091 C CA . PRO A 1 396 ? -34.978 -2.547 16.830 1.00 81.94 396 PRO A CA 1
ATOM 3092 C C . PRO A 1 396 ? -33.496 -2.143 16.666 1.00 81.94 396 PRO A C 1
ATOM 3094 O O . PRO A 1 396 ? -32.768 -2.782 15.894 1.00 81.94 396 PRO A O 1
ATOM 3097 N N . GLU A 1 397 ? -33.019 -1.128 17.401 1.00 86.25 397 GLU A N 1
ATOM 3098 C CA . GLU A 1 397 ? -31.593 -0.807 17.510 1.00 86.25 397 GLU A CA 1
ATOM 3099 C C . GLU A 1 397 ? -30.886 -1.863 18.370 1.00 86.25 397 GLU A C 1
ATOM 3101 O O . GLU A 1 397 ? -29.904 -2.459 17.917 1.00 86.25 397 GLU A O 1
ATOM 3106 N N . ALA A 1 398 ? -31.426 -2.185 19.551 1.00 81.25 398 ALA A N 1
ATOM 3107 C CA . ALA A 1 398 ? -30.899 -3.243 20.414 1.00 81.25 398 ALA A CA 1
ATOM 3108 C C . ALA A 1 398 ? -30.887 -4.613 19.715 1.00 81.25 398 ALA A C 1
ATOM 3110 O O . ALA A 1 398 ? -29.887 -5.336 19.782 1.00 81.25 398 ALA A O 1
ATOM 3111 N N . ALA A 1 399 ? -31.942 -4.938 18.958 1.00 81.12 399 ALA A N 1
ATOM 3112 C CA . ALA A 1 399 ? -31.977 -6.145 18.128 1.00 81.12 399 ALA A CA 1
ATOM 3113 C C . ALA A 1 399 ? -30.828 -6.173 17.100 1.00 81.12 399 ALA A C 1
ATOM 3115 O O . ALA A 1 399 ? -30.208 -7.213 16.867 1.00 81.12 399 ALA A O 1
ATOM 3116 N N . SER A 1 400 ? -30.503 -5.024 16.499 1.00 86.50 400 SER A N 1
ATOM 3117 C CA . SER A 1 400 ? -29.395 -4.900 15.542 1.00 86.50 400 SER A CA 1
ATOM 3118 C C . SER A 1 400 ? -28.028 -5.061 16.217 1.00 86.50 400 SER A C 1
ATOM 3120 O O . SER A 1 400 ? -27.150 -5.728 15.669 1.00 86.50 400 SER A O 1
ATOM 3122 N N . ILE A 1 401 ? -27.855 -4.520 17.427 1.00 85.56 401 ILE A N 1
ATOM 3123 C CA . ILE A 1 401 ? -26.642 -4.705 18.239 1.00 85.56 401 ILE A CA 1
ATOM 3124 C C . ILE A 1 401 ? -26.438 -6.186 18.581 1.00 85.56 401 ILE A C 1
ATOM 3126 O O . ILE A 1 401 ? -25.326 -6.696 18.444 1.00 85.56 401 ILE A O 1
ATOM 3130 N N . LEU A 1 402 ? -27.490 -6.903 18.982 1.00 81.56 402 LEU A N 1
ATOM 3131 C CA . LEU A 1 402 ? -27.407 -8.333 19.297 1.00 81.56 402 LEU A CA 1
ATOM 3132 C C . LEU A 1 402 ? -27.028 -9.184 18.086 1.00 81.56 402 LEU A C 1
ATOM 3134 O O . LEU A 1 402 ? -26.139 -10.028 18.197 1.00 81.56 402 LEU A O 1
ATOM 3138 N N . ARG A 1 403 ? -27.620 -8.913 16.916 1.00 84.62 403 ARG A N 1
ATOM 3139 C CA . ARG A 1 403 ? -27.233 -9.572 15.657 1.00 84.62 403 ARG A CA 1
ATOM 3140 C C . ARG A 1 403 ? -25.755 -9.377 15.343 1.00 84.62 403 ARG A C 1
ATOM 3142 O O . ARG A 1 403 ? -25.055 -10.351 15.074 1.00 84.62 403 ARG A O 1
ATOM 3149 N N . LEU A 1 404 ? -25.274 -8.139 15.468 1.00 81.62 404 LEU A N 1
ATOM 3150 C CA . LEU A 1 404 ? -23.868 -7.809 15.260 1.00 81.62 404 LEU A CA 1
ATOM 3151 C C . LEU A 1 404 ? -22.948 -8.573 16.204 1.00 81.62 404 LEU A C 1
ATOM 3153 O O . LEU A 1 404 ? -21.935 -9.122 15.774 1.00 81.62 404 LEU A O 1
ATOM 3157 N N . ARG A 1 405 ? -23.305 -8.636 17.488 1.00 79.00 405 ARG A N 1
ATOM 3158 C CA . ARG A 1 405 ? -22.535 -9.384 18.486 1.00 79.00 405 ARG A CA 1
ATOM 3159 C C . ARG A 1 405 ? -22.503 -10.873 18.171 1.00 79.00 405 ARG A C 1
ATOM 3161 O O . ARG A 1 405 ? -21.431 -11.463 18.242 1.00 79.00 405 ARG A O 1
ATOM 3168 N N . ALA A 1 406 ? -23.630 -11.458 17.774 1.00 76.81 406 ALA A N 1
ATOM 3169 C CA . ALA A 1 406 ? -23.693 -12.860 17.382 1.00 76.81 406 ALA A CA 1
ATOM 3170 C C . ALA A 1 406 ? -22.863 -13.143 16.120 1.00 76.81 406 ALA A C 1
ATOM 3172 O O . ALA A 1 406 ? -22.113 -14.114 16.081 1.00 76.81 406 ALA A O 1
ATOM 3173 N N . ALA A 1 407 ? -22.927 -12.276 15.105 1.00 77.50 407 ALA A N 1
ATOM 3174 C CA . ALA A 1 407 ? -22.111 -12.416 13.899 1.00 77.50 407 ALA A CA 1
ATOM 3175 C C . ALA A 1 407 ? -20.604 -12.357 14.212 1.00 77.50 407 ALA A C 1
ATOM 3177 O O . ALA A 1 407 ? -19.840 -13.182 13.709 1.00 77.50 407 ALA A O 1
ATOM 3178 N N . LEU A 1 408 ? -20.184 -11.435 15.089 1.00 72.94 408 LEU A N 1
ATOM 3179 C CA . LEU A 1 408 ? -18.797 -11.333 15.555 1.00 72.94 408 LEU A CA 1
ATOM 3180 C C . LEU A 1 408 ? -18.367 -12.550 16.384 1.00 72.94 408 LEU A C 1
ATOM 3182 O O . LEU A 1 408 ? -17.273 -13.063 16.170 1.00 72.94 408 LEU A O 1
ATOM 3186 N N . ALA A 1 409 ? -19.222 -13.039 17.288 1.00 71.31 409 ALA A N 1
ATOM 3187 C CA . ALA A 1 409 ? -18.936 -14.208 18.121 1.00 71.31 409 ALA A CA 1
ATOM 3188 C C . ALA A 1 409 ? -18.735 -15.486 17.291 1.00 71.31 409 ALA A C 1
ATOM 3190 O O . ALA A 1 409 ? -17.873 -16.298 17.610 1.00 71.31 409 ALA A O 1
ATOM 3191 N N . LYS A 1 410 ? -19.470 -15.628 16.181 1.00 74.44 410 LYS A N 1
ATOM 3192 C CA . LYS A 1 410 ? -19.327 -16.741 15.227 1.00 74.44 410 LYS A CA 1
ATOM 3193 C C . LYS A 1 410 ? -18.124 -16.597 14.282 1.00 74.44 410 LYS A C 1
ATOM 3195 O O . LYS A 1 410 ? -17.970 -17.416 13.380 1.00 74.44 410 LYS A O 1
ATOM 3200 N N . GLY A 1 411 ? -17.344 -15.517 14.386 1.00 68.38 411 GLY A N 1
ATOM 3201 C CA . GLY A 1 411 ? -16.276 -15.206 13.431 1.00 68.38 411 GLY A CA 1
ATOM 3202 C C . GLY A 1 411 ? -16.773 -14.908 12.009 1.00 68.38 411 GLY A C 1
ATOM 3203 O O . GLY A 1 411 ? -15.979 -14.890 11.072 1.00 68.38 411 GLY A O 1
ATOM 3204 N N . ARG A 1 412 ? -18.075 -14.641 11.813 1.00 80.38 412 ARG A N 1
ATOM 3205 C CA . ARG A 1 412 ? -18.660 -14.319 10.499 1.00 80.38 412 ARG A CA 1
ATOM 3206 C C . ARG A 1 412 ? -18.442 -12.845 10.170 1.00 80.38 412 ARG A C 1
ATOM 3208 O O . ARG A 1 412 ? -19.364 -12.033 10.188 1.00 80.38 412 ARG A O 1
ATOM 3215 N N . ILE A 1 413 ? -17.191 -12.493 9.884 1.00 77.25 413 ILE A N 1
ATOM 3216 C CA . ILE A 1 413 ? -16.742 -11.106 9.685 1.00 77.25 413 ILE A CA 1
ATOM 3217 C C . ILE A 1 413 ? -17.505 -10.405 8.548 1.00 77.25 413 ILE A C 1
ATOM 3219 O O . ILE A 1 413 ? -17.896 -9.245 8.693 1.00 77.25 413 ILE A O 1
ATOM 3223 N N . VAL A 1 414 ? -17.751 -11.104 7.435 1.00 83.81 414 VAL A N 1
ATOM 3224 C CA . VAL A 1 414 ? -18.480 -10.555 6.277 1.00 83.81 414 VAL A CA 1
ATOM 3225 C C . VAL A 1 414 ? -19.932 -10.230 6.642 1.00 83.81 414 VAL A C 1
ATOM 3227 O O . VAL A 1 414 ? -20.415 -9.141 6.322 1.00 83.81 414 VAL A O 1
ATOM 3230 N N . ASP A 1 415 ? -20.599 -11.121 7.380 1.00 85.31 415 ASP A N 1
ATOM 3231 C CA . ASP A 1 415 ? -21.966 -10.902 7.862 1.00 85.31 415 ASP A CA 1
ATOM 3232 C C . ASP A 1 415 ? -22.015 -9.749 8.865 1.00 85.31 415 ASP A C 1
ATOM 3234 O O . ASP A 1 415 ? -22.880 -8.879 8.763 1.00 85.31 415 ASP A O 1
ATOM 3238 N N . ALA A 1 416 ? -21.064 -9.699 9.804 1.00 82.94 416 ALA A N 1
ATOM 3239 C CA . ALA A 1 416 ? -20.960 -8.619 10.779 1.00 82.94 416 ALA A CA 1
ATOM 3240 C C . ALA A 1 416 ? -20.785 -7.256 10.089 1.00 82.94 416 ALA A C 1
ATOM 3242 O O . ALA A 1 416 ? -21.430 -6.286 10.478 1.00 82.94 416 ALA A O 1
ATOM 3243 N N . LEU A 1 417 ? -19.980 -7.180 9.022 1.00 87.06 417 LEU A N 1
ATOM 3244 C CA . LEU A 1 417 ? -19.815 -5.961 8.227 1.00 87.06 417 LEU A CA 1
ATOM 3245 C C . LEU A 1 417 ? -21.116 -5.539 7.541 1.00 87.06 417 LEU A C 1
ATOM 3247 O O . LEU A 1 417 ? -21.520 -4.378 7.626 1.00 87.06 417 LEU A O 1
ATOM 3251 N N . ALA A 1 418 ? -21.776 -6.475 6.855 1.00 92.38 418 ALA A N 1
ATOM 3252 C CA . ALA A 1 418 ? -23.035 -6.210 6.165 1.00 92.38 418 ALA A CA 1
ATOM 3253 C C . ALA A 1 418 ? -24.117 -5.731 7.145 1.00 92.38 418 ALA A C 1
ATOM 3255 O O . ALA A 1 418 ? -24.779 -4.719 6.900 1.00 92.38 418 ALA A O 1
ATOM 3256 N N . GLN A 1 419 ? -24.234 -6.400 8.292 1.00 93.06 419 GLN A N 1
ATOM 3257 C CA . GLN A 1 419 ? -25.145 -6.007 9.362 1.00 93.06 419 GLN A CA 1
ATOM 3258 C C . GLN A 1 419 ? -24.771 -4.650 9.964 1.00 93.06 419 GLN A C 1
ATOM 3260 O O . GLN A 1 419 ? -25.665 -3.879 10.298 1.00 93.06 419 GLN A O 1
ATOM 3265 N N . ALA A 1 420 ? -23.481 -4.315 10.070 1.00 92.56 420 ALA A N 1
ATOM 3266 C CA . ALA A 1 420 ? -23.042 -3.065 10.693 1.00 92.56 420 ALA A CA 1
ATOM 3267 C C . ALA A 1 420 ? -23.353 -1.878 9.790 1.00 92.56 420 ALA A C 1
ATOM 3269 O O . ALA A 1 420 ? -23.841 -0.855 10.266 1.00 92.56 420 ALA A O 1
ATOM 3270 N N . ARG A 1 421 ? -23.157 -2.040 8.475 1.00 95.81 421 ARG A N 1
ATOM 3271 C CA . ARG A 1 421 ? -23.553 -1.045 7.469 1.00 95.81 421 ARG A CA 1
ATOM 3272 C C . ARG A 1 421 ? -25.058 -0.829 7.483 1.00 95.81 421 ARG A C 1
ATOM 3274 O O . ARG A 1 421 ? -25.515 0.311 7.452 1.00 95.81 421 ARG A O 1
ATOM 3281 N N . GLU A 1 422 ? -25.824 -1.912 7.568 1.00 96.12 422 GLU A N 1
ATOM 3282 C CA . GLU A 1 422 ? -27.279 -1.827 7.617 1.00 96.12 422 GLU A CA 1
ATOM 3283 C C . GLU A 1 422 ? -27.779 -1.163 8.905 1.00 96.12 422 GLU A C 1
ATOM 3285 O O . GLU A 1 422 ? -28.637 -0.280 8.850 1.00 96.12 422 GLU A O 1
ATOM 3290 N N . ALA A 1 423 ? -27.205 -1.530 10.051 1.00 94.94 423 ALA A N 1
ATOM 3291 C CA . ALA A 1 423 ? -27.519 -0.931 11.341 1.00 94.94 423 ALA A CA 1
ATOM 3292 C C . ALA A 1 423 ? -27.138 0.554 11.378 1.00 94.94 423 ALA A C 1
ATOM 3294 O O . ALA A 1 423 ? -27.957 1.365 11.786 1.00 94.94 423 ALA A O 1
ATOM 3295 N N . ALA A 1 424 ? -25.960 0.943 10.883 1.00 95.69 424 ALA A N 1
ATOM 3296 C CA . ALA A 1 424 ? -25.546 2.345 10.808 1.00 95.69 424 ALA A CA 1
ATOM 3297 C C . ALA A 1 424 ? -26.405 3.169 9.831 1.00 95.69 424 ALA A C 1
ATOM 3299 O O . ALA A 1 424 ? -26.621 4.360 10.048 1.00 95.69 424 ALA A O 1
ATOM 3300 N N . ARG A 1 425 ? -26.921 2.548 8.761 1.00 96.19 425 ARG A N 1
ATOM 3301 C CA . ARG A 1 425 ? -27.840 3.190 7.809 1.00 96.19 425 ARG A CA 1
ATOM 3302 C C . ARG A 1 425 ? -29.219 3.432 8.422 1.00 96.19 425 ARG A C 1
ATOM 3304 O O . ARG A 1 425 ? -29.778 4.509 8.236 1.00 96.19 425 ARG A O 1
ATOM 3311 N N . LYS A 1 426 ? -29.767 2.436 9.124 1.00 95.81 426 LYS A N 1
ATOM 3312 C CA . LYS A 1 426 ? -31.082 2.516 9.786 1.00 95.81 426 LYS A CA 1
ATOM 3313 C C . LYS A 1 426 ? -31.049 3.349 11.066 1.00 95.81 426 LYS A C 1
ATOM 3315 O O . LYS A 1 426 ? -31.978 4.108 11.320 1.00 95.81 426 LYS A O 1
ATOM 3320 N N . TYR A 1 427 ? -29.966 3.234 11.828 1.00 94.44 427 TYR A N 1
ATOM 3321 C CA . TYR A 1 427 ? -29.758 3.861 13.130 1.00 94.44 427 TYR A CA 1
ATOM 3322 C C . TYR A 1 427 ? -28.414 4.609 13.136 1.00 94.44 427 TYR A C 1
ATOM 3324 O O . TYR A 1 427 ? -27.428 4.125 13.696 1.00 94.44 427 TYR A O 1
ATOM 3332 N N . PRO A 1 428 ? -28.335 5.812 12.535 1.00 93.81 428 PRO A N 1
ATOM 3333 C CA . PRO A 1 428 ? -27.079 6.563 12.445 1.00 93.81 428 PRO A CA 1
ATOM 3334 C C . PRO A 1 428 ? -26.444 6.907 13.800 1.00 93.81 428 PRO A C 1
ATOM 3336 O O . PRO A 1 428 ? -25.230 7.091 13.874 1.00 93.81 428 PRO A O 1
ATOM 3339 N N . ALA A 1 429 ? -27.254 6.970 14.864 1.00 91.62 429 ALA A N 1
ATOM 3340 C CA . ALA A 1 429 ? -26.817 7.208 16.239 1.00 91.62 429 ALA A CA 1
ATOM 3341 C C . ALA A 1 429 ? -26.338 5.939 16.974 1.00 91.62 429 ALA A C 1
ATOM 3343 O O . ALA A 1 429 ? -25.896 6.030 18.120 1.00 91.62 429 ALA A O 1
ATOM 3344 N N . CYS A 1 430 ? -26.391 4.766 16.332 1.00 92.56 430 CYS A N 1
ATOM 3345 C CA . CYS A 1 430 ? -25.947 3.515 16.929 1.00 92.56 430 CYS A CA 1
ATOM 3346 C C . CYS A 1 430 ? -24.416 3.461 16.993 1.00 92.56 430 CYS A C 1
ATOM 3348 O O . CYS A 1 430 ? -23.737 2.956 16.093 1.00 92.56 430 CYS A O 1
ATOM 3350 N N . ALA A 1 431 ? -23.854 3.973 18.090 1.00 88.19 431 ALA A N 1
ATOM 3351 C CA . ALA A 1 431 ? -22.411 4.021 18.305 1.00 88.19 431 ALA A CA 1
ATOM 3352 C C . ALA A 1 431 ? -21.749 2.633 18.246 1.00 88.19 431 ALA A C 1
ATOM 3354 O O . ALA A 1 431 ? -20.586 2.536 17.866 1.00 88.19 431 ALA A O 1
ATOM 3355 N N . PHE A 1 432 ? -22.474 1.557 18.580 1.00 86.38 432 PHE A N 1
ATOM 3356 C CA . PHE A 1 432 ? -21.956 0.191 18.476 1.00 86.38 432 PHE A CA 1
ATOM 3357 C C . PHE A 1 432 ? -21.810 -0.267 17.019 1.00 86.38 432 PHE A C 1
ATOM 3359 O O . PHE A 1 432 ? -20.777 -0.823 16.660 1.00 86.38 432 PHE A O 1
ATOM 3366 N N . ALA A 1 433 ? -22.785 0.014 16.150 1.00 91.44 433 ALA A N 1
ATOM 3367 C CA . ALA A 1 433 ? -22.653 -0.280 14.722 1.00 91.44 433 ALA A CA 1
ATOM 3368 C C . ALA A 1 433 ? -21.483 0.501 14.104 1.00 91.44 433 ALA A C 1
ATOM 3370 O O . ALA A 1 433 ? -20.663 -0.071 13.390 1.00 91.44 433 ALA A O 1
ATOM 3371 N N . GLN A 1 434 ? -21.350 1.783 14.457 1.00 94.75 434 GLN A N 1
ATOM 3372 C CA . GLN A 1 434 ? -20.226 2.627 14.038 1.00 94.75 434 GLN A CA 1
ATOM 3373 C C . GLN A 1 434 ? -18.881 2.119 14.574 1.00 94.75 434 GLN A C 1
ATOM 3375 O O . GLN A 1 434 ? -17.875 2.117 13.866 1.00 94.75 434 GLN A O 1
ATOM 3380 N N . CYS A 1 435 ? -18.870 1.628 15.814 1.00 87.06 435 CYS A N 1
ATOM 3381 C CA . CYS A 1 435 ? -17.725 0.964 16.417 1.00 87.06 435 CYS A CA 1
ATOM 3382 C C . CYS A 1 435 ? -17.312 -0.239 15.564 1.00 87.06 435 CYS A C 1
ATOM 3384 O O . CYS A 1 435 ? -16.185 -0.284 15.083 1.00 87.06 435 CYS A O 1
ATOM 3386 N N . VAL A 1 436 ? -18.242 -1.148 15.270 1.00 85.12 436 VAL A N 1
ATOM 3387 C CA . VAL A 1 436 ? -17.978 -2.315 14.423 1.00 85.12 436 VAL A CA 1
ATOM 3388 C C . VAL A 1 436 ? -17.497 -1.906 13.029 1.00 85.12 436 VAL A C 1
ATOM 3390 O O . VAL A 1 436 ? -16.482 -2.424 12.587 1.00 85.12 436 VAL A O 1
ATOM 3393 N N . LEU A 1 437 ? -18.122 -0.928 12.365 1.00 88.56 437 LEU A N 1
ATOM 3394 C CA . LEU A 1 437 ? -17.662 -0.416 11.063 1.00 88.56 437 LEU A CA 1
ATOM 3395 C C . LEU A 1 437 ? -16.234 0.127 11.099 1.00 88.56 437 LEU A C 1
ATOM 3397 O O . LEU A 1 437 ? -15.456 -0.086 10.173 1.00 88.56 437 LEU A O 1
ATOM 3401 N N . SER A 1 438 ? -15.857 0.783 12.191 1.00 86.81 438 SER A N 1
ATOM 3402 C CA . SER A 1 438 ? -14.493 1.265 12.357 1.00 86.81 438 SER A CA 1
ATOM 3403 C C . SER A 1 438 ? -13.487 0.163 12.689 1.00 86.81 438 SER A C 1
ATOM 3405 O O . SER A 1 438 ? -12.320 0.476 12.825 1.00 86.81 438 SER A O 1
ATOM 3407 N N . LEU A 1 439 ? -13.856 -1.117 12.822 1.00 80.25 439 LEU A N 1
ATOM 3408 C CA . LEU A 1 439 ? -12.872 -2.211 12.907 1.00 80.25 439 LEU A CA 1
ATOM 3409 C C . LEU A 1 439 ? -12.265 -2.574 11.550 1.00 80.25 439 LEU A C 1
ATOM 3411 O O . LEU A 1 439 ? -11.179 -3.154 11.500 1.00 80.25 439 LEU A O 1
ATOM 3415 N N . PHE A 1 440 ? -12.952 -2.233 10.466 1.00 76.12 440 PHE A N 1
ATOM 3416 C CA . PHE A 1 440 ? -12.670 -2.757 9.139 1.00 76.12 440 PHE A CA 1
ATOM 3417 C C . PHE A 1 440 ? -11.501 -2.059 8.438 1.00 76.12 440 PHE A C 1
ATOM 3419 O O . PHE A 1 440 ? -11.120 -0.946 8.804 1.00 76.12 440 PHE A O 1
ATOM 3426 N N . PRO A 1 441 ? -10.898 -2.729 7.440 1.00 71.38 441 PRO A N 1
ATOM 3427 C CA . PRO A 1 441 ? -9.650 -2.291 6.829 1.00 71.38 441 PRO A CA 1
ATOM 3428 C C . PRO A 1 441 ? -9.736 -1.004 6.006 1.00 71.38 441 PRO A C 1
ATOM 3430 O O . PRO A 1 441 ? -8.723 -0.320 5.867 1.00 71.38 441 PRO A O 1
ATOM 3433 N N . ASP A 1 442 ? -10.910 -0.661 5.475 1.00 85.06 442 ASP A N 1
ATOM 3434 C CA . ASP A 1 442 ? -11.100 0.580 4.728 1.00 85.06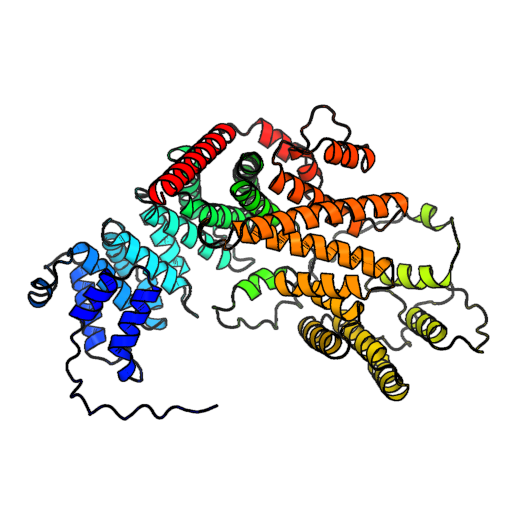 442 ASP A CA 1
ATOM 3435 C C . ASP A 1 442 ? -10.924 1.779 5.670 1.00 85.06 442 ASP A C 1
ATOM 3437 O O . ASP A 1 442 ? -11.786 2.093 6.492 1.00 85.06 442 ASP A O 1
ATOM 3441 N N . HIS A 1 443 ? -9.783 2.463 5.560 1.00 87.19 443 HIS A N 1
ATOM 3442 C CA . HIS A 1 443 ? -9.462 3.582 6.436 1.00 87.19 443 HIS A CA 1
ATOM 3443 C C . HIS A 1 443 ? -10.366 4.800 6.226 1.00 87.19 443 HIS A C 1
ATOM 3445 O O . HIS A 1 443 ? -10.561 5.570 7.167 1.00 87.19 443 HIS A O 1
ATOM 3451 N N . ALA A 1 444 ? -10.941 4.985 5.035 1.00 90.25 444 ALA A N 1
ATOM 3452 C CA . ALA A 1 444 ? -11.861 6.085 4.779 1.00 90.25 444 ALA A CA 1
ATOM 3453 C C . ALA A 1 444 ? -13.235 5.806 5.403 1.00 90.25 444 ALA A C 1
ATOM 3455 O O . ALA A 1 444 ? -13.773 6.674 6.098 1.00 90.25 444 ALA A O 1
ATOM 3456 N N . GLU A 1 445 ? -13.773 4.597 5.208 1.00 92.50 445 GLU A N 1
ATOM 3457 C CA . GLU A 1 445 ? -15.018 4.153 5.848 1.00 92.50 445 GLU A CA 1
ATOM 3458 C C . GLU A 1 445 ? -14.859 4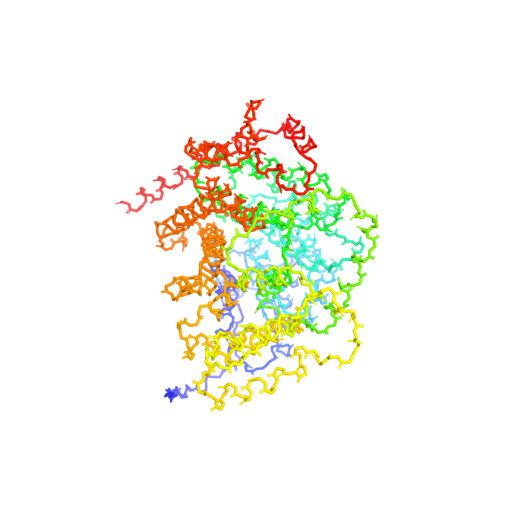.105 7.372 1.00 92.50 445 GLU A C 1
ATOM 3460 O O . GLU A 1 445 ? -15.678 4.672 8.097 1.00 92.50 445 GLU A O 1
ATOM 3465 N N . GLY A 1 446 ? -13.764 3.519 7.861 1.00 89.62 446 GLY A N 1
ATOM 3466 C CA . GLY A 1 446 ? -13.485 3.382 9.285 1.00 89.62 446 GLY A CA 1
ATOM 3467 C C . GLY A 1 446 ? -13.286 4.721 9.995 1.00 89.62 446 GLY A C 1
ATOM 3468 O O . GLY A 1 446 ? -13.797 4.905 11.101 1.00 89.62 446 GLY A O 1
ATOM 3469 N N . LEU A 1 447 ? -12.630 5.700 9.354 1.00 93.94 447 LEU A N 1
ATOM 3470 C CA . LEU A 1 447 ? -12.513 7.062 9.889 1.00 93.94 447 LEU A CA 1
ATOM 3471 C C . LEU A 1 447 ? -13.882 7.738 10.005 1.00 93.94 447 LEU A C 1
ATOM 3473 O O . LEU A 1 447 ? -14.200 8.318 11.045 1.00 93.94 447 LEU A O 1
ATOM 3477 N N . LYS A 1 448 ? -14.700 7.647 8.949 1.00 95.38 448 LYS A N 1
ATOM 3478 C CA . LYS A 1 448 ? -16.053 8.213 8.936 1.00 95.38 448 LYS A CA 1
ATOM 3479 C C . LYS A 1 448 ? -16.918 7.574 10.023 1.00 95.38 448 LYS A C 1
ATOM 3481 O O . LYS A 1 448 ? -17.596 8.291 10.758 1.00 95.38 448 LYS A O 1
ATOM 3486 N N . ALA A 1 449 ? -16.854 6.253 10.158 1.00 94.56 449 ALA A N 1
ATOM 3487 C CA . ALA A 1 449 ? -17.574 5.521 11.187 1.00 94.56 449 ALA A CA 1
ATOM 3488 C C . ALA A 1 449 ? -17.119 5.932 12.594 1.00 94.56 449 ALA A C 1
ATOM 3490 O O . ALA A 1 449 ? -17.948 6.258 13.440 1.00 94.56 449 ALA A O 1
ATOM 3491 N N . ALA A 1 450 ? -15.808 6.040 12.834 1.00 93.62 450 ALA A N 1
ATOM 3492 C CA . ALA A 1 450 ? -15.277 6.508 14.113 1.00 93.62 450 ALA A CA 1
ATOM 3493 C C . ALA A 1 450 ? -15.764 7.928 14.458 1.00 93.62 450 ALA A C 1
ATOM 3495 O O . ALA A 1 450 ? -16.179 8.181 15.588 1.00 93.62 450 ALA A O 1
ATOM 3496 N N . GLN A 1 451 ? -15.783 8.852 13.490 1.00 96.19 451 GLN A N 1
ATOM 3497 C CA . GLN A 1 451 ? -16.310 10.210 13.677 1.00 96.19 451 GLN A CA 1
ATOM 3498 C C . GLN A 1 451 ? -17.806 10.216 14.029 1.00 96.19 451 GLN A C 1
ATOM 3500 O O . GLN A 1 451 ? -18.209 10.884 14.982 1.00 96.19 451 GLN A O 1
ATOM 3505 N N . GLN A 1 452 ? -18.622 9.453 13.296 1.00 96.19 452 GLN A N 1
ATOM 3506 C CA . GLN A 1 452 ? -20.065 9.342 13.542 1.00 96.19 452 GLN A CA 1
ATOM 3507 C C . GLN A 1 452 ? -20.369 8.673 14.889 1.00 96.19 452 GLN A C 1
ATOM 3509 O O . GLN A 1 452 ? -21.238 9.126 15.639 1.00 96.19 452 GLN A O 1
ATOM 3514 N N . GLY A 1 453 ? -19.610 7.632 15.233 1.00 94.06 453 GLY A N 1
ATOM 3515 C CA . GLY A 1 453 ? -19.668 6.989 16.538 1.00 94.06 453 GLY A CA 1
ATOM 3516 C C . GLY A 1 453 ? -19.328 7.970 17.657 1.00 94.06 453 GLY A C 1
ATOM 3517 O O . GLY A 1 453 ? -20.069 8.064 18.627 1.00 94.06 453 GLY A O 1
ATOM 3518 N N . LEU A 1 454 ? -18.259 8.763 17.521 1.00 94.50 454 LEU A N 1
ATOM 3519 C CA . LEU A 1 454 ? -17.868 9.745 18.542 1.00 94.50 454 LEU A CA 1
ATOM 3520 C C . LEU A 1 454 ? -18.923 10.829 18.777 1.00 94.50 454 LEU A C 1
ATOM 3522 O O . LEU A 1 454 ? -19.082 11.273 19.913 1.00 94.50 454 LEU A O 1
ATOM 3526 N N . ALA A 1 455 ? -19.654 11.224 17.734 1.00 95.62 455 ALA A N 1
ATOM 3527 C CA . ALA A 1 455 ? -20.740 12.195 17.846 1.00 95.62 455 ALA A CA 1
ATOM 3528 C C . ALA A 1 455 ? -21.969 11.645 18.595 1.00 95.62 455 ALA A C 1
ATOM 3530 O O . ALA A 1 455 ? -22.712 12.412 19.201 1.00 95.62 455 ALA A O 1
ATOM 3531 N N . SER A 1 456 ? -22.185 10.327 18.565 1.00 92.56 456 SER A N 1
ATOM 3532 C CA . SER A 1 456 ? -23.374 9.669 19.127 1.00 92.56 456 SER A CA 1
ATOM 3533 C C . SER A 1 456 ? -23.114 8.911 20.435 1.00 92.56 456 SER A C 1
ATOM 3535 O O . SER A 1 456 ? -24.045 8.609 21.184 1.00 92.56 456 SER A O 1
ATOM 3537 N N . VAL A 1 457 ? -21.852 8.611 20.751 1.00 91.06 457 VAL A N 1
ATOM 3538 C CA . VAL A 1 457 ? -21.492 7.729 21.861 1.00 91.06 457 VAL A CA 1
ATOM 3539 C C . VAL A 1 457 ? -21.664 8.387 23.234 1.00 91.06 457 VAL A C 1
ATOM 3541 O O . VAL A 1 457 ? -21.006 9.373 23.592 1.00 91.06 457 VAL A O 1
ATOM 3544 N N . LYS A 1 458 ? -22.516 7.765 24.054 1.00 86.19 458 LYS A N 1
ATOM 3545 C CA . LYS A 1 458 ? -22.702 8.106 25.474 1.00 86.19 458 LYS A CA 1
ATOM 3546 C C . LYS A 1 458 ? -21.786 7.301 26.399 1.00 86.19 458 LYS A C 1
ATOM 3548 O O . LYS A 1 458 ? -21.323 7.828 27.404 1.00 86.19 458 LYS A O 1
ATOM 3553 N N . SER A 1 459 ? -21.486 6.045 26.049 1.00 83.38 459 SER A N 1
ATOM 3554 C CA . SER A 1 459 ? -20.616 5.185 26.862 1.00 83.38 459 SER A CA 1
ATOM 3555 C C . SER A 1 459 ? -19.169 5.708 26.860 1.00 83.38 459 SER A C 1
ATOM 3557 O O . SER A 1 459 ? -18.572 5.840 25.786 1.00 83.38 459 SER A O 1
ATOM 3559 N N . PRO A 1 460 ? -18.556 5.963 28.032 1.00 79.56 460 PRO A N 1
ATOM 3560 C CA . PRO A 1 460 ? -17.173 6.434 28.111 1.00 79.56 460 PRO A CA 1
ATOM 3561 C C . PRO A 1 460 ? -16.182 5.417 27.536 1.00 79.56 460 PRO A C 1
ATOM 3563 O O . PRO A 1 460 ? -15.146 5.803 26.995 1.00 79.56 460 PRO A O 1
ATOM 3566 N N . TYR A 1 461 ? -16.529 4.133 27.607 1.00 78.06 461 TYR A N 1
ATOM 3567 C CA . TYR A 1 461 ? -15.702 3.040 27.128 1.00 78.06 461 TYR A CA 1
ATOM 3568 C C . TYR A 1 461 ? -15.711 2.944 25.598 1.00 78.06 461 TYR A C 1
ATOM 3570 O O . TYR A 1 461 ? -14.656 2.979 24.966 1.00 78.06 461 TYR A O 1
ATOM 3578 N N . LEU A 1 462 ? -16.903 2.921 24.984 1.00 78.75 462 LEU A N 1
ATOM 3579 C CA . LEU A 1 462 ? -17.016 2.978 23.522 1.00 78.75 462 LEU A CA 1
ATOM 3580 C C . LEU A 1 462 ? -16.392 4.266 22.976 1.00 78.75 462 LEU A C 1
ATOM 3582 O O . LEU A 1 462 ? -15.777 4.239 21.916 1.00 78.75 462 LEU A O 1
ATOM 3586 N N . ARG A 1 463 ? -16.484 5.382 23.714 1.00 84.12 463 ARG A N 1
ATOM 3587 C CA . ARG A 1 463 ? -15.819 6.634 23.343 1.00 84.12 463 ARG A CA 1
ATOM 3588 C C . ARG A 1 463 ? -14.301 6.479 23.287 1.00 84.12 463 ARG A C 1
ATOM 3590 O O . ARG A 1 463 ? -13.717 6.845 22.277 1.00 84.12 463 ARG A O 1
ATOM 3597 N N . GLN A 1 464 ? -13.665 5.946 24.333 1.00 82.06 464 GLN A N 1
ATOM 3598 C CA . GLN A 1 464 ? -12.212 5.708 24.343 1.00 82.06 464 GLN A CA 1
ATOM 3599 C C . GLN 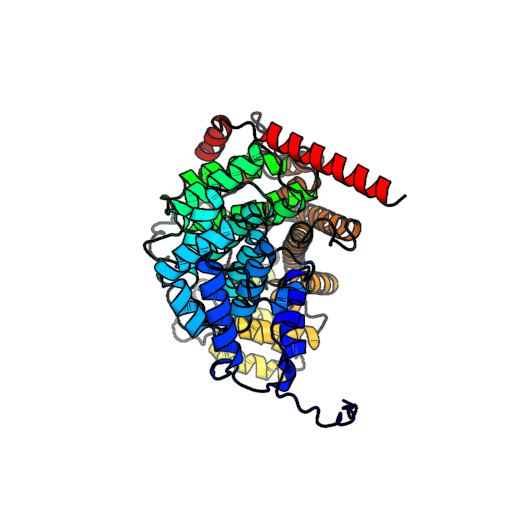A 1 464 ? -11.787 4.815 23.175 1.00 82.06 464 GLN A C 1
ATOM 3601 O O . GLN A 1 464 ? -10.828 5.122 22.470 1.00 82.06 464 GLN A O 1
ATOM 3606 N N . TRP A 1 465 ? -12.546 3.750 22.930 1.00 82.44 465 TRP A N 1
ATOM 3607 C CA . TRP A 1 465 ? -12.285 2.833 21.832 1.00 82.44 465 TRP A CA 1
ATOM 3608 C C . TRP A 1 465 ? -12.413 3.515 20.457 1.00 82.44 465 TRP A C 1
ATOM 3610 O O . TRP A 1 465 ? -11.520 3.397 19.620 1.00 82.44 465 TRP A O 1
ATOM 3620 N N . LEU A 1 466 ? -13.472 4.304 20.246 1.00 83.88 466 LEU A N 1
ATOM 3621 C CA . LEU A 1 466 ? -13.691 5.057 19.008 1.00 83.88 466 LEU A CA 1
ATOM 3622 C C . LEU A 1 466 ? -12.625 6.143 18.799 1.00 83.88 466 LEU A C 1
ATOM 3624 O O . LEU A 1 466 ? -12.251 6.400 17.657 1.00 83.88 466 LEU A O 1
ATOM 3628 N N . ILE A 1 467 ? -12.100 6.758 19.869 1.00 88.31 467 ILE A N 1
ATOM 3629 C CA . ILE A 1 467 ? -10.938 7.658 19.774 1.00 88.31 467 ILE A CA 1
ATOM 3630 C C . ILE A 1 467 ? -9.716 6.869 19.298 1.00 88.31 467 ILE A C 1
ATOM 3632 O O . ILE A 1 467 ? -9.061 7.298 18.354 1.00 88.31 467 ILE A O 1
ATOM 3636 N N . GLY A 1 468 ? -9.443 5.701 19.888 1.00 83.69 468 GLY A N 1
ATOM 3637 C CA . GLY A 1 468 ? -8.346 4.833 19.454 1.00 83.69 468 GLY A CA 1
ATOM 3638 C C . GLY A 1 468 ? -8.451 4.470 17.969 1.00 83.69 468 GLY A C 1
ATOM 3639 O O . GLY A 1 468 ? -7.495 4.644 17.217 1.00 83.69 468 GLY A O 1
ATOM 3640 N N . ARG A 1 469 ? -9.637 4.063 17.500 1.00 87.62 469 ARG A N 1
ATOM 3641 C CA . ARG A 1 469 ? -9.866 3.789 16.070 1.00 87.62 469 ARG A CA 1
ATOM 3642 C C . ARG A 1 469 ? -9.759 5.022 15.193 1.00 87.62 469 ARG A C 1
ATOM 3644 O O . ARG A 1 469 ? -9.210 4.925 14.099 1.00 87.62 469 ARG A O 1
ATOM 3651 N N . PHE A 1 470 ? -10.239 6.175 15.657 1.00 93.38 470 PHE A N 1
ATOM 3652 C CA . PHE A 1 470 ? -10.039 7.432 14.946 1.00 93.38 470 PHE A CA 1
ATOM 3653 C C . PHE A 1 470 ? -8.548 7.683 14.717 1.00 93.38 470 PHE A C 1
ATOM 3655 O O . PHE A 1 470 ? -8.166 7.941 13.584 1.00 93.38 470 PHE A O 1
ATOM 3662 N N . VAL A 1 471 ? -7.715 7.564 15.757 1.00 90.25 471 VAL A N 1
ATOM 3663 C CA . VAL A 1 471 ? -6.259 7.768 15.666 1.00 90.25 471 VAL A CA 1
ATOM 3664 C C . VAL A 1 471 ? -5.644 6.820 14.636 1.00 90.25 471 VAL A C 1
ATOM 3666 O O . VAL A 1 471 ? -4.914 7.272 13.760 1.00 90.25 471 VAL A O 1
ATOM 3669 N N . VAL A 1 472 ? -5.998 5.531 14.681 1.00 86.00 472 VAL A N 1
ATOM 3670 C CA . VAL A 1 472 ? -5.513 4.516 13.729 1.00 86.00 472 VAL A CA 1
ATOM 3671 C C . VAL A 1 472 ? -5.902 4.867 12.290 1.00 86.00 472 VAL A C 1
ATOM 3673 O O . VAL A 1 472 ? -5.060 4.846 11.395 1.00 86.00 472 VAL A O 1
ATOM 3676 N N . HIS A 1 473 ? -7.175 5.184 12.032 1.00 89.44 473 HIS A N 1
ATOM 3677 C CA . HIS A 1 473 ? -7.646 5.455 10.672 1.00 89.44 473 HIS A CA 1
ATOM 3678 C C . HIS A 1 473 ? -7.190 6.808 10.137 1.00 89.44 473 HIS A C 1
ATOM 3680 O O . HIS A 1 473 ? -6.798 6.884 8.976 1.00 89.44 473 HIS A O 1
ATOM 3686 N N . ALA A 1 474 ? -7.223 7.857 10.959 1.00 92.50 474 ALA A N 1
ATOM 3687 C CA . ALA A 1 474 ? -6.728 9.179 10.595 1.00 92.50 474 ALA A CA 1
ATOM 3688 C C . ALA A 1 474 ? -5.218 9.139 10.346 1.00 92.50 474 ALA A C 1
ATOM 3690 O O . ALA A 1 474 ? -4.763 9.658 9.333 1.00 92.50 474 ALA A O 1
ATOM 3691 N N . GLY A 1 475 ? -4.469 8.446 11.210 1.00 90.94 475 GLY A N 1
ATOM 3692 C CA . GLY A 1 475 ? -3.037 8.233 11.058 1.00 90.94 475 GLY A CA 1
ATOM 3693 C C . GLY A 1 475 ? -2.696 7.474 9.782 1.00 90.94 475 GLY A C 1
ATOM 3694 O O . GLY A 1 475 ? -1.982 7.993 8.933 1.00 90.94 475 GLY A O 1
ATOM 3695 N N . ALA A 1 476 ? -3.266 6.282 9.586 1.00 87.94 476 ALA A N 1
ATOM 3696 C CA . ALA A 1 476 ? -3.030 5.489 8.380 1.00 87.94 476 ALA A CA 1
ATOM 3697 C C . ALA A 1 476 ? -3.438 6.229 7.097 1.00 87.94 476 ALA A C 1
ATOM 3699 O O . ALA A 1 476 ? -2.707 6.198 6.109 1.00 87.94 476 ALA A O 1
ATOM 3700 N N . ARG A 1 477 ? -4.581 6.929 7.108 1.00 89.06 477 ARG A N 1
ATOM 3701 C CA . ARG A 1 477 ? -5.035 7.722 5.962 1.00 89.06 477 ARG A CA 1
ATOM 3702 C C . ARG A 1 477 ? -4.083 8.883 5.687 1.00 89.06 477 ARG A C 1
ATOM 3704 O O . ARG A 1 477 ? -3.629 9.001 4.555 1.00 89.06 477 ARG A O 1
ATOM 3711 N N . GLY A 1 478 ? -3.752 9.682 6.700 1.00 90.25 478 GLY A N 1
ATOM 3712 C CA . GLY A 1 478 ? -2.820 10.804 6.576 1.00 90.25 478 GLY A CA 1
ATOM 3713 C C . GLY A 1 478 ? -1.450 10.363 6.061 1.00 90.25 478 GLY A C 1
ATOM 3714 O O . GLY A 1 478 ? -0.907 10.984 5.158 1.00 90.25 478 GLY A O 1
ATOM 3715 N N . LEU A 1 479 ? -0.938 9.227 6.541 1.00 89.25 479 LEU A N 1
ATOM 3716 C CA . LEU A 1 479 ? 0.308 8.637 6.051 1.00 89.25 479 LEU A CA 1
ATOM 3717 C C . LEU A 1 479 ? 0.196 8.141 4.597 1.00 89.25 479 LEU A C 1
ATOM 3719 O O . LEU A 1 479 ? 1.089 8.394 3.790 1.00 89.25 479 LEU A O 1
ATOM 3723 N N . SER A 1 480 ? -0.915 7.488 4.231 1.00 85.19 480 SER A N 1
ATOM 3724 C CA . SER A 1 480 ? -1.138 6.966 2.870 1.00 85.19 480 SER A CA 1
ATOM 3725 C C . SER A 1 480 ? -1.246 8.052 1.794 1.00 85.19 480 SER A C 1
ATOM 3727 O O . SER A 1 480 ? -0.981 7.810 0.619 1.00 85.19 480 SER A O 1
ATOM 3729 N N . LEU A 1 481 ? -1.604 9.274 2.183 1.00 81.69 481 LEU A N 1
ATOM 3730 C CA . LEU A 1 481 ? -1.683 10.402 1.257 1.00 81.69 481 LEU A CA 1
ATOM 3731 C C . LEU A 1 481 ? -0.296 10.818 0.751 1.00 81.69 481 LEU A C 1
ATOM 3733 O O . LEU A 1 481 ? -0.172 11.308 -0.369 1.00 81.69 481 LEU A O 1
ATOM 3737 N N . PHE A 1 482 ? 0.755 10.512 1.516 1.00 79.25 482 PHE A N 1
ATOM 3738 C CA . PHE A 1 482 ? 2.142 10.684 1.091 1.00 79.25 482 PHE A CA 1
ATOM 3739 C C . PHE A 1 482 ? 2.682 9.503 0.272 1.00 79.25 482 PHE A C 1
ATOM 3741 O O . PHE A 1 482 ? 3.694 9.663 -0.411 1.00 79.25 482 PHE A O 1
ATOM 3748 N N . SER A 1 483 ? 2.014 8.340 0.293 1.00 73.75 483 SER A N 1
ATOM 3749 C CA . SER A 1 483 ? 2.382 7.170 -0.521 1.00 73.75 483 SER A CA 1
ATOM 3750 C C . SER A 1 483 ? 1.676 7.102 -1.881 1.00 73.75 483 SER A C 1
ATOM 3752 O O . SER A 1 483 ? 2.144 6.410 -2.785 1.00 73.75 483 SER A O 1
ATOM 3754 N N . GLY A 1 484 ? 0.582 7.843 -2.072 1.00 61.59 484 GLY A N 1
ATOM 3755 C CA . GLY A 1 484 ? -0.201 7.840 -3.307 1.00 61.59 484 GLY A CA 1
ATOM 3756 C C . GLY A 1 484 ? 0.474 8.547 -4.490 1.00 61.59 484 GLY A C 1
ATOM 3757 O O . GLY A 1 484 ? 0.587 9.765 -4.503 1.00 61.59 484 GLY A O 1
ATOM 3758 N N . ILE A 1 485 ? 0.861 7.763 -5.507 1.00 49.12 485 ILE A N 1
ATOM 3759 C CA . ILE A 1 485 ? 1.190 8.108 -6.911 1.00 49.12 485 ILE A CA 1
ATOM 3760 C C . ILE A 1 485 ? 1.560 9.586 -7.142 1.00 49.12 485 ILE A C 1
ATOM 3762 O O . ILE A 1 485 ? 0.842 10.336 -7.802 1.00 49.12 485 ILE A O 1
ATOM 3766 N N . GLY A 1 486 ? 2.742 9.962 -6.662 1.00 51.09 486 GLY A N 1
ATOM 3767 C CA . GLY A 1 486 ? 3.392 11.234 -6.948 1.00 51.09 486 GLY A CA 1
ATOM 3768 C C . GLY A 1 486 ? 3.016 12.337 -5.966 1.00 51.09 486 GLY A C 1
ATOM 3769 O O . GLY A 1 486 ? 1.853 12.693 -5.815 1.00 51.09 486 GLY A O 1
ATOM 3770 N N . ILE A 1 487 ? 4.045 12.971 -5.405 1.00 51.53 487 ILE A N 1
ATOM 3771 C CA . ILE A 1 487 ? 3.981 14.198 -4.588 1.00 51.53 487 ILE A CA 1
ATOM 3772 C C . ILE A 1 487 ? 3.105 15.287 -5.255 1.00 51.53 487 ILE A C 1
ATOM 3774 O O . ILE A 1 487 ? 2.507 16.117 -4.582 1.00 51.53 487 ILE A O 1
ATOM 3778 N N . ASN A 1 488 ? 2.931 15.207 -6.578 1.00 53.69 488 ASN A N 1
ATOM 3779 C CA . ASN A 1 488 ? 2.129 16.114 -7.396 1.00 53.69 488 ASN A CA 1
ATOM 3780 C C . ASN A 1 488 ? 0.620 15.776 -7.478 1.00 53.69 488 ASN A C 1
ATOM 3782 O O . ASN A 1 488 ? -0.111 16.506 -8.144 1.00 53.69 488 ASN A O 1
ATOM 3786 N N . LYS A 1 489 ? 0.134 14.673 -6.885 1.00 60.66 489 LYS A N 1
ATOM 3787 C CA . LYS A 1 489 ? -1.291 14.273 -6.940 1.00 60.66 489 LYS A CA 1
ATOM 3788 C C . LYS A 1 489 ? -2.065 14.498 -5.646 1.00 60.66 489 LYS A C 1
ATOM 3790 O O . LYS A 1 489 ? -3.290 14.347 -5.655 1.00 60.66 489 LYS A O 1
ATOM 3795 N N . CYS A 1 490 ? -1.395 14.876 -4.559 1.00 67.56 490 CYS A N 1
ATOM 3796 C CA . CYS A 1 490 ? -2.091 15.356 -3.374 1.00 67.56 490 CYS A CA 1
ATOM 3797 C C . CYS A 1 490 ? -2.830 16.651 -3.748 1.00 67.56 490 CYS A C 1
ATOM 3799 O O . CYS A 1 490 ? -2.213 17.660 -4.084 1.00 67.56 490 CYS A O 1
ATOM 3801 N N . LYS A 1 491 ? -4.168 16.596 -3.766 1.00 77.75 491 LYS A N 1
ATOM 3802 C CA . LYS A 1 491 ? -5.003 17.745 -4.146 1.00 77.75 491 LYS A CA 1
ATOM 3803 C C . LYS A 1 491 ? -4.953 18.859 -3.102 1.00 77.75 491 LYS A C 1
ATOM 3805 O O . LYS A 1 491 ? -5.149 20.013 -3.465 1.00 77.75 491 LYS A O 1
ATOM 3810 N N . ASP A 1 492 ? -4.731 18.502 -1.837 1.00 85.44 492 ASP A N 1
ATOM 3811 C CA . ASP A 1 492 ? -4.723 19.430 -0.709 1.00 85.44 492 ASP A CA 1
ATOM 3812 C C . ASP A 1 492 ? -3.801 18.924 0.423 1.00 85.44 492 ASP A C 1
ATOM 3814 O O . ASP A 1 492 ? -4.260 18.262 1.357 1.00 85.44 492 ASP A O 1
ATOM 3818 N N . PRO A 1 493 ? -2.491 19.224 0.361 1.00 83.50 493 PRO A N 1
ATOM 3819 C CA . PRO A 1 493 ? -1.541 18.775 1.379 1.00 83.50 493 PRO A CA 1
ATOM 3820 C C . PRO A 1 493 ? -1.797 19.402 2.754 1.00 83.50 493 PRO A C 1
ATOM 3822 O O . PRO A 1 493 ? -1.350 18.856 3.762 1.00 83.50 493 PRO A O 1
ATOM 3825 N N . ALA A 1 494 ? -2.511 20.532 2.819 1.00 89.19 494 ALA A N 1
ATOM 3826 C CA . ALA A 1 494 ? -2.843 21.176 4.083 1.00 89.19 494 ALA A CA 1
ATOM 3827 C C . ALA A 1 494 ? -3.914 20.378 4.836 1.00 89.19 494 ALA A C 1
ATOM 3829 O O . ALA A 1 494 ? -3.739 20.101 6.021 1.00 89.19 494 ALA A O 1
ATOM 3830 N N . ALA A 1 495 ? -4.973 19.939 4.147 1.00 88.62 495 ALA A N 1
ATOM 3831 C CA . ALA A 1 495 ? -6.006 19.094 4.749 1.00 88.62 495 ALA A CA 1
ATOM 3832 C C . ALA A 1 495 ? -5.437 17.774 5.300 1.00 88.62 495 ALA A C 1
ATOM 3834 O O . ALA A 1 495 ? -5.842 17.313 6.371 1.00 88.62 495 ALA A O 1
ATOM 3835 N N . ASP A 1 496 ? -4.473 17.190 4.590 1.00 85.38 496 ASP A N 1
ATOM 3836 C CA . ASP A 1 496 ? -3.826 15.935 4.975 1.00 85.38 496 ASP A CA 1
ATOM 3837 C C . ASP A 1 496 ? -2.939 16.109 6.218 1.00 85.38 496 ASP A C 1
ATOM 3839 O O . ASP A 1 496 ? -2.972 15.280 7.134 1.00 85.38 496 ASP A O 1
ATOM 3843 N N . LEU A 1 497 ? -2.207 17.224 6.297 1.00 90.94 497 LEU A N 1
ATOM 3844 C CA . LEU A 1 497 ? -1.425 17.585 7.477 1.00 90.94 497 LEU A CA 1
ATOM 3845 C C . LEU A 1 497 ? -2.328 17.820 8.696 1.00 90.94 497 LEU A C 1
ATOM 3847 O O . LEU A 1 497 ? -2.077 17.256 9.760 1.00 90.94 497 LEU A O 1
ATOM 3851 N N . THR A 1 498 ? -3.431 18.555 8.524 1.00 93.31 498 THR A N 1
ATOM 3852 C CA . THR A 1 498 ? -4.418 18.787 9.589 1.00 93.31 498 THR A CA 1
ATOM 3853 C C . THR A 1 498 ? -5.030 17.478 10.099 1.00 93.31 498 THR A C 1
ATOM 3855 O O . THR A 1 498 ? -5.317 17.342 11.291 1.00 93.31 498 THR A O 1
ATOM 3858 N N . LEU A 1 499 ? -5.218 16.479 9.228 1.00 92.69 499 LEU A N 1
ATOM 3859 C CA . LEU A 1 499 ? -5.712 15.167 9.645 1.00 92.69 499 LEU A CA 1
ATOM 3860 C C . LEU A 1 499 ? -4.707 14.433 10.551 1.00 92.69 499 LEU A C 1
ATOM 3862 O O . LEU A 1 499 ? -5.124 13.831 11.545 1.00 92.69 499 LEU A O 1
ATOM 3866 N N . LEU A 1 500 ? -3.408 14.493 10.235 1.00 93.62 500 LEU A N 1
ATOM 3867 C CA . LEU A 1 500 ? -2.347 13.915 11.069 1.00 93.62 500 LEU A CA 1
ATOM 3868 C C . LEU A 1 500 ? -2.216 14.639 12.414 1.00 93.62 500 LEU A C 1
ATOM 3870 O O . LEU A 1 500 ? -2.152 13.980 13.452 1.00 93.62 500 LEU A O 1
ATOM 3874 N N . GLU A 1 501 ? -2.235 15.972 12.413 1.00 94.94 501 GLU A N 1
ATOM 3875 C CA . GLU A 1 501 ? -2.204 16.788 13.635 1.00 94.94 501 GLU A CA 1
ATOM 3876 C C . GLU A 1 501 ? -3.390 16.448 14.549 1.00 94.94 501 GLU A C 1
ATOM 3878 O O . GLU A 1 501 ? -3.209 16.138 15.728 1.00 94.94 501 GLU A O 1
ATOM 3883 N N . SER A 1 502 ? -4.601 16.361 13.986 1.00 94.75 502 SER A N 1
ATOM 3884 C CA . SER A 1 502 ? -5.797 15.967 14.738 1.00 94.75 502 SER A CA 1
ATOM 3885 C C . SER A 1 502 ? -5.697 14.547 15.315 1.00 94.75 502 SER A C 1
ATOM 3887 O O . SER A 1 502 ? -6.210 14.273 16.407 1.00 94.75 502 SER A O 1
ATOM 3889 N N . ALA A 1 503 ? -5.038 13.624 14.607 1.00 94.50 503 ALA A N 1
ATOM 3890 C CA . ALA A 1 503 ? -4.779 12.279 15.112 1.00 94.50 503 ALA A CA 1
ATOM 3891 C C . ALA A 1 503 ? -3.808 12.300 16.307 1.00 94.50 503 ALA A C 1
ATOM 3893 O O . ALA A 1 503 ? -4.070 11.617 17.300 1.00 94.50 503 ALA A O 1
ATOM 3894 N N . VAL A 1 504 ? -2.747 13.116 16.261 1.00 94.31 504 VAL A N 1
ATOM 3895 C CA . VAL A 1 504 ? -1.802 13.290 17.379 1.00 94.31 504 VAL A CA 1
ATOM 3896 C C . VAL A 1 504 ? -2.485 13.867 18.611 1.00 94.31 504 VAL A C 1
ATOM 3898 O O . VAL A 1 504 ? -2.363 13.293 19.693 1.00 94.31 504 VAL A O 1
ATOM 3901 N N . GLU A 1 505 ? -3.248 14.951 18.459 1.00 94.88 505 GLU A N 1
ATOM 3902 C CA . GLU A 1 505 ? -3.956 15.593 19.573 1.00 94.88 505 GLU A CA 1
ATOM 3903 C C . GLU A 1 505 ? -4.902 14.616 20.283 1.00 94.88 505 GLU A C 1
ATOM 3905 O O . GLU A 1 505 ? -4.949 14.539 21.514 1.00 94.88 505 GLU A O 1
ATOM 3910 N N . ARG A 1 506 ? -5.639 13.814 19.506 1.00 94.56 506 ARG A N 1
ATOM 3911 C CA . ARG A 1 506 ? -6.568 12.813 20.044 1.00 94.56 506 ARG A CA 1
ATOM 3912 C C . ARG A 1 506 ? -5.855 11.638 20.695 1.00 94.56 506 ARG A C 1
ATOM 3914 O O . ARG A 1 506 ? -6.330 11.158 21.724 1.00 94.56 506 ARG A O 1
ATOM 3921 N N . ALA A 1 507 ? -4.732 11.190 20.137 1.00 90.44 507 ALA A N 1
ATOM 3922 C CA . ALA A 1 507 ? -3.906 10.161 20.756 1.00 90.44 507 ALA A CA 1
ATOM 3923 C C . ALA A 1 507 ? -3.353 10.649 22.103 1.00 90.44 507 ALA A C 1
ATOM 3925 O O . ALA A 1 507 ? -3.471 9.946 23.106 1.00 90.44 507 ALA A O 1
ATOM 3926 N N . GLN A 1 508 ? -2.862 11.889 22.160 1.00 91.50 508 GLN A N 1
ATOM 3927 C CA . GLN A 1 508 ? -2.383 12.511 23.393 1.00 91.50 508 GLN A CA 1
ATOM 3928 C C . GLN A 1 508 ? -3.496 12.637 24.444 1.00 91.50 508 GLN A C 1
ATOM 3930 O O . GLN A 1 508 ? -3.308 12.261 25.601 1.00 91.50 508 GLN A O 1
ATOM 3935 N N . ALA A 1 509 ? -4.676 13.125 24.048 1.00 90.69 509 ALA A N 1
ATOM 3936 C CA . ALA A 1 509 ? -5.830 13.249 24.937 1.00 90.69 509 ALA A CA 1
ATOM 3937 C C . ALA A 1 509 ? -6.297 11.887 25.477 1.00 90.69 509 ALA A C 1
ATOM 3939 O O . ALA A 1 509 ? -6.626 11.766 26.659 1.00 90.69 509 ALA A O 1
ATOM 3940 N N . LEU A 1 510 ? -6.295 10.850 24.632 1.00 87.12 510 LEU A N 1
ATOM 3941 C CA . LEU A 1 510 ? -6.628 9.488 25.037 1.00 87.12 510 LEU A CA 1
ATOM 3942 C C . LEU A 1 510 ? -5.608 8.932 26.033 1.00 87.12 510 LEU A C 1
ATOM 3944 O O . LEU A 1 510 ? -6.009 8.357 27.041 1.00 87.12 510 LEU A O 1
ATOM 3948 N N . LEU A 1 511 ? -4.311 9.125 25.788 1.00 84.94 511 LEU A N 1
ATOM 3949 C CA . LEU A 1 511 ? -3.262 8.641 26.682 1.00 84.94 511 LEU A CA 1
ATOM 3950 C C . LEU A 1 511 ? -3.326 9.332 28.052 1.00 84.94 511 LEU A C 1
ATOM 3952 O O . LEU A 1 511 ? -3.293 8.629 29.059 1.00 84.94 511 LEU A O 1
ATOM 3956 N N . ARG A 1 512 ? -3.522 10.661 28.110 1.00 88.12 512 ARG A N 1
ATOM 3957 C CA . ARG A 1 512 ? -3.764 11.388 29.378 1.00 88.12 512 ARG A CA 1
ATOM 3958 C C . ARG A 1 512 ? -4.926 10.774 30.154 1.00 88.12 512 ARG A C 1
ATOM 3960 O O . ARG A 1 512 ? -4.772 10.397 31.306 1.00 88.12 512 ARG A O 1
ATOM 3967 N N . LYS A 1 513 ? -6.058 10.559 29.480 1.00 86.50 513 LYS A N 1
ATOM 3968 C CA . LYS A 1 513 ? -7.232 9.950 30.108 1.00 86.50 513 LYS A CA 1
ATOM 3969 C C . LYS A 1 513 ? -6.963 8.528 30.613 1.00 86.50 513 LYS A C 1
ATOM 3971 O O . LYS A 1 513 ? -7.381 8.177 31.706 1.00 86.50 513 LYS A O 1
ATOM 3976 N N . ILE A 1 514 ? -6.272 7.697 29.830 1.00 80.31 514 ILE A N 1
ATOM 3977 C CA . ILE A 1 514 ? -5.931 6.325 30.235 1.00 80.31 514 ILE A CA 1
ATOM 3978 C C . ILE A 1 514 ? -5.021 6.317 31.470 1.00 80.31 514 ILE A C 1
ATOM 3980 O O . ILE A 1 514 ? -5.151 5.413 32.295 1.00 80.31 514 ILE A O 1
ATOM 3984 N N . ARG A 1 515 ? -4.102 7.283 31.585 1.00 81.44 515 ARG A N 1
ATOM 3985 C CA . ARG A 1 515 ? -3.252 7.444 32.770 1.00 81.44 515 ARG A CA 1
ATOM 3986 C C . ARG A 1 515 ? -4.097 7.740 34.001 1.00 81.44 515 ARG A C 1
ATOM 3988 O O . ARG A 1 515 ? -3.990 7.016 34.984 1.00 81.44 515 ARG A O 1
ATOM 3995 N N . ASP A 1 516 ? -4.943 8.759 33.906 1.00 83.81 516 ASP A N 1
ATOM 3996 C CA . ASP A 1 516 ? -5.718 9.262 35.040 1.00 83.81 516 ASP A CA 1
ATOM 3997 C C . ASP A 1 516 ? -6.779 8.238 35.498 1.00 83.81 516 ASP A C 1
ATOM 3999 O O . ASP A 1 516 ? -6.989 8.052 36.694 1.00 83.81 516 ASP A O 1
ATOM 4003 N N . ASP A 1 517 ? -7.386 7.505 34.556 1.00 78.31 517 ASP A N 1
ATOM 4004 C CA . ASP A 1 517 ? -8.446 6.521 34.828 1.00 78.31 517 ASP A CA 1
ATOM 4005 C C . ASP A 1 517 ? -7.914 5.105 35.161 1.00 78.31 517 ASP A C 1
ATOM 4007 O O . ASP A 1 517 ? -8.707 4.178 35.344 1.00 78.31 517 ASP A O 1
ATOM 4011 N N . GLY A 1 518 ? -6.591 4.876 35.162 1.00 69.12 518 GLY A N 1
ATOM 4012 C CA . GLY A 1 518 ? -6.012 3.528 35.314 1.00 69.12 518 GLY A CA 1
ATOM 4013 C C . GLY A 1 518 ? -6.422 2.552 34.194 1.00 69.12 518 GLY A C 1
ATOM 4014 O O . GLY A 1 518 ? -6.536 1.347 34.410 1.00 69.12 518 GLY A O 1
ATOM 4015 N N . GLY A 1 519 ? -6.690 3.077 32.994 1.00 60.59 519 GLY A N 1
ATOM 4016 C CA . GLY A 1 519 ? -7.408 2.395 31.915 1.00 60.59 519 GLY A CA 1
ATOM 4017 C C . GLY A 1 519 ? -6.665 1.241 31.221 1.00 60.59 519 GLY A C 1
ATOM 4018 O O . GLY A 1 519 ? -5.478 0.990 31.442 1.00 60.59 519 GLY A O 1
ATOM 4019 N N . CYS A 1 520 ? -7.389 0.565 30.317 1.00 59.09 520 CYS A N 1
ATOM 4020 C CA . CYS A 1 520 ? -6.988 -0.669 29.629 1.00 59.09 520 CYS A CA 1
ATOM 4021 C C . CYS A 1 520 ? -5.598 -0.610 28.965 1.00 59.09 520 CYS A C 1
ATOM 4023 O O . CYS A 1 520 ? -5.345 0.183 28.052 1.00 59.09 520 CYS A O 1
ATOM 4025 N N . ARG A 1 521 ? -4.729 -1.549 29.361 1.00 61.94 521 ARG A N 1
ATOM 4026 C CA . ARG A 1 521 ? -3.348 -1.704 28.877 1.00 61.94 521 ARG A CA 1
ATOM 4027 C C . ARG A 1 521 ? -3.218 -1.894 27.354 1.00 61.94 521 ARG A C 1
ATOM 4029 O O . ARG A 1 521 ? -2.259 -1.413 26.766 1.00 61.94 521 ARG A O 1
ATOM 4036 N N . ARG A 1 522 ? -4.180 -2.534 26.680 1.00 58.44 522 ARG A N 1
ATOM 4037 C CA . ARG A 1 522 ? -4.104 -2.736 25.215 1.00 58.44 522 ARG A CA 1
ATOM 4038 C C . ARG A 1 522 ? -4.371 -1.453 24.424 1.00 58.44 522 ARG A C 1
ATOM 4040 O O . ARG A 1 522 ? -3.623 -1.117 23.513 1.00 58.44 522 ARG A O 1
ATOM 4047 N N . LEU A 1 523 ? -5.418 -0.711 24.802 1.00 60.28 523 LEU A N 1
ATOM 4048 C CA . LEU A 1 523 ? -5.721 0.608 24.225 1.00 60.28 523 LEU A CA 1
ATOM 4049 C C . LEU A 1 523 ? -4.565 1.585 24.460 1.00 60.28 523 LEU A C 1
ATOM 4051 O O . LEU A 1 523 ? -4.261 2.399 23.591 1.00 60.28 523 LEU A O 1
ATOM 4055 N N . ARG A 1 524 ? -3.899 1.455 25.611 1.00 67.06 524 ARG A N 1
ATOM 4056 C CA . ARG A 1 524 ? -2.673 2.171 25.962 1.00 67.06 524 ARG A CA 1
ATOM 4057 C C . ARG A 1 524 ? -1.541 1.907 24.972 1.00 67.06 524 ARG A C 1
ATOM 4059 O O . ARG A 1 524 ? -1.050 2.856 24.378 1.00 67.06 524 ARG A O 1
ATOM 4066 N N . GLU A 1 525 ? -1.154 0.650 24.775 1.00 70.38 525 GLU A N 1
ATOM 4067 C CA . GLU A 1 525 ? -0.021 0.279 23.913 1.00 70.38 525 GLU A CA 1
ATOM 4068 C C . GLU A 1 525 ? -0.241 0.715 22.457 1.00 70.38 525 GLU A C 1
ATOM 4070 O O . GLU A 1 525 ? 0.621 1.374 21.878 1.00 70.38 525 GLU A O 1
ATOM 4075 N N . GLN A 1 526 ? -1.426 0.454 21.894 1.00 72.06 526 GLN A N 1
ATOM 4076 C CA . GLN A 1 526 ? -1.734 0.849 20.517 1.00 72.06 526 GLN A CA 1
ATOM 4077 C C . GLN A 1 526 ? -1.768 2.375 20.342 1.00 72.06 526 GLN A C 1
ATOM 4079 O O . GLN A 1 526 ? -1.221 2.896 19.372 1.00 72.06 526 GLN A O 1
ATOM 4084 N N . SER A 1 527 ? -2.401 3.105 21.266 1.00 77.50 527 SER A N 1
ATOM 4085 C CA . SER A 1 527 ? -2.493 4.569 21.167 1.00 77.50 527 SER A CA 1
ATOM 4086 C C . SER A 1 527 ? -1.135 5.232 21.362 1.00 77.50 527 SER A C 1
ATOM 4088 O O . SER A 1 527 ? -0.846 6.218 20.692 1.00 77.50 527 SER A O 1
ATOM 4090 N N . LEU A 1 528 ? -0.295 4.677 22.240 1.00 79.12 528 LEU A N 1
ATOM 4091 C CA . LEU A 1 528 ? 1.072 5.136 22.461 1.00 79.12 528 LEU A CA 1
ATOM 4092 C C . LEU A 1 528 ? 1.930 4.915 21.217 1.00 79.12 528 LEU A C 1
ATOM 4094 O O . LEU A 1 528 ? 2.615 5.832 20.778 1.00 79.12 528 LEU A O 1
ATOM 4098 N N . PHE A 1 529 ? 1.837 3.730 20.616 1.00 78.00 529 PHE A N 1
ATOM 4099 C CA . PHE A 1 529 ? 2.532 3.408 19.377 1.00 78.00 529 PHE A CA 1
ATOM 4100 C C . PHE A 1 529 ? 2.160 4.382 18.252 1.00 78.00 529 PHE A C 1
ATOM 4102 O O . PHE A 1 529 ? 3.038 5.013 17.665 1.00 78.00 529 PHE A O 1
ATOM 4109 N N . TRP A 1 530 ? 0.862 4.592 18.006 1.00 82.56 530 TRP A N 1
ATOM 4110 C CA . TRP A 1 530 ? 0.412 5.568 17.011 1.00 82.56 530 TRP A CA 1
ATOM 4111 C C . TRP A 1 530 ? 0.816 6.997 17.364 1.00 82.56 530 TRP A C 1
ATOM 4113 O O . TRP A 1 530 ? 1.243 7.732 16.481 1.00 82.56 530 TRP A O 1
ATOM 4123 N N . TYR A 1 531 ? 0.729 7.396 18.633 1.00 85.94 531 TYR A N 1
ATOM 4124 C CA . TYR A 1 531 ? 1.183 8.713 19.071 1.00 85.94 531 TYR A CA 1
ATOM 4125 C C . TYR A 1 531 ? 2.656 8.941 18.722 1.00 85.94 531 TYR A C 1
ATOM 4127 O O . TYR A 1 531 ? 2.987 9.982 18.154 1.00 85.94 531 TYR A O 1
ATOM 4135 N N . ILE A 1 532 ? 3.525 7.963 18.995 1.00 81.56 532 ILE A N 1
ATOM 4136 C CA . ILE A 1 532 ? 4.948 8.071 18.669 1.00 81.56 532 ILE A CA 1
ATOM 4137 C C . ILE A 1 532 ? 5.150 8.152 17.158 1.00 81.56 532 ILE A C 1
ATOM 4139 O O . ILE A 1 532 ? 5.770 9.100 16.682 1.00 81.56 532 ILE A O 1
ATOM 4143 N N . LEU A 1 533 ? 4.572 7.226 16.392 1.00 84.12 533 LEU A N 1
ATOM 4144 C CA . LEU A 1 533 ? 4.739 7.196 14.938 1.00 84.12 533 LEU A CA 1
ATOM 4145 C C . LEU A 1 533 ? 4.239 8.464 14.244 1.00 84.12 533 LEU A C 1
ATOM 4147 O O . LEU A 1 533 ? 4.885 8.956 13.321 1.00 84.12 533 LEU A O 1
ATOM 4151 N N . LEU A 1 534 ? 3.108 9.012 14.685 1.00 88.12 534 LEU A N 1
ATOM 4152 C CA . LEU A 1 534 ? 2.557 10.236 14.112 1.00 88.12 534 LEU A CA 1
ATOM 4153 C C . LEU A 1 534 ? 3.415 11.458 14.453 1.00 88.12 534 LEU A C 1
ATOM 4155 O O . LEU A 1 534 ? 3.635 12.300 13.586 1.00 88.12 534 LEU A O 1
ATOM 4159 N N . ASN A 1 535 ? 3.966 11.533 15.669 1.00 87.50 535 ASN A N 1
ATOM 4160 C CA . ASN A 1 535 ? 4.929 12.578 16.019 1.00 87.50 535 ASN A CA 1
ATOM 4161 C C . ASN A 1 535 ? 6.232 12.440 15.222 1.00 87.50 535 ASN A C 1
ATOM 4163 O O . ASN A 1 535 ? 6.758 13.446 14.756 1.00 87.50 535 ASN A O 1
ATOM 4167 N N . VAL A 1 536 ? 6.726 11.219 14.995 1.00 83.50 536 VAL A N 1
ATOM 4168 C CA . VAL A 1 536 ? 7.879 10.981 14.112 1.00 83.50 536 VAL A CA 1
ATOM 4169 C C . VAL A 1 536 ? 7.557 11.416 12.680 1.00 83.50 536 VAL A C 1
ATOM 4171 O O . VAL A 1 536 ? 8.358 12.103 12.056 1.00 83.50 536 VAL A O 1
ATOM 4174 N N . ALA A 1 537 ? 6.374 11.099 12.153 1.00 88.31 537 ALA A N 1
ATOM 4175 C CA . ALA A 1 537 ? 5.976 11.542 10.818 1.00 88.31 537 ALA A CA 1
ATOM 4176 C C . ALA A 1 537 ? 5.931 13.080 10.717 1.00 88.31 537 ALA A C 1
ATOM 4178 O O . ALA A 1 537 ? 6.505 13.662 9.792 1.00 88.31 537 ALA A O 1
ATOM 4179 N N . LEU A 1 538 ? 5.314 13.753 11.694 1.00 90.50 538 LEU A N 1
ATOM 4180 C CA . LEU A 1 538 ? 5.133 15.208 11.699 1.00 90.50 538 LEU A CA 1
ATOM 4181 C C . LEU A 1 538 ? 6.410 15.988 12.022 1.00 90.50 538 LEU A C 1
ATOM 4183 O O . LEU A 1 538 ? 6.654 17.021 11.401 1.00 90.50 538 LEU A O 1
ATOM 4187 N N . HIS A 1 539 ? 7.244 15.497 12.935 1.00 86.44 539 HIS A N 1
ATOM 4188 C CA . HIS A 1 539 ? 8.348 16.262 13.526 1.00 86.44 539 HIS A CA 1
ATOM 4189 C C . HIS A 1 539 ? 9.729 15.607 13.351 1.00 86.44 539 HIS A C 1
ATOM 4191 O O . HIS A 1 539 ? 10.752 16.236 13.622 1.00 86.44 539 HIS A O 1
ATOM 4197 N N . GLY A 1 540 ? 9.792 14.373 12.851 1.00 83.69 540 GLY A N 1
ATOM 4198 C CA . GLY A 1 540 ? 11.033 13.619 12.685 1.00 83.69 540 GLY A CA 1
ATOM 4199 C C . GLY A 1 540 ? 11.725 13.330 14.010 1.00 83.69 540 GLY A C 1
ATOM 4200 O O . GLY A 1 540 ? 11.080 13.013 15.007 1.00 83.69 540 GLY A O 1
ATOM 4201 N N . SER A 1 541 ? 13.052 13.471 14.035 1.00 71.06 541 SER A N 1
ATOM 4202 C CA . SER A 1 541 ? 13.846 13.353 15.266 1.00 71.06 541 SER A CA 1
ATOM 4203 C C . SER A 1 541 ? 13.652 14.523 16.233 1.00 71.06 541 SER A C 1
ATOM 4205 O O . SER A 1 541 ? 14.085 14.440 17.379 1.00 71.06 541 SER A O 1
ATOM 4207 N N . CYS A 1 542 ? 13.016 15.615 15.799 1.00 70.44 542 CYS A N 1
ATOM 4208 C CA . CYS A 1 542 ? 12.697 16.763 16.643 1.00 70.44 542 CYS A CA 1
ATOM 4209 C C . CYS A 1 542 ? 11.396 16.511 17.412 1.00 70.44 542 CYS A C 1
ATOM 4211 O O . CYS A 1 542 ? 10.439 17.276 17.301 1.00 70.44 542 CYS A O 1
ATOM 4213 N N . PHE A 1 543 ? 11.357 15.411 18.164 1.00 68.19 543 PHE A N 1
ATOM 4214 C CA . PHE A 1 543 ? 10.215 15.054 18.996 1.00 68.19 543 PHE A CA 1
ATOM 4215 C C . PHE A 1 543 ? 9.913 16.221 19.956 1.00 68.19 543 PHE A C 1
ATOM 4217 O O . PHE A 1 543 ? 10.835 16.672 20.646 1.00 68.19 543 PHE A O 1
ATOM 4224 N N . PRO A 1 544 ? 8.680 16.765 19.987 1.00 70.94 544 PRO A N 1
ATOM 4225 C CA . PRO A 1 544 ? 8.372 17.914 20.833 1.00 70.94 544 PRO A CA 1
ATOM 4226 C C . PRO A 1 544 ? 8.713 17.610 22.293 1.00 70.94 544 PRO A C 1
ATOM 4228 O O . PRO A 1 544 ? 8.386 16.526 22.773 1.00 70.94 544 PRO A O 1
ATOM 4231 N N . SER A 1 545 ? 9.307 18.558 23.029 1.00 71.50 545 SER A N 1
ATOM 4232 C CA . SER A 1 545 ? 9.593 18.364 24.462 1.00 71.50 545 SER A CA 1
ATOM 4233 C C . SER A 1 545 ? 8.334 17.966 25.226 1.00 71.50 545 SER A C 1
ATOM 4235 O O . SER A 1 545 ? 8.369 17.018 25.990 1.00 71.50 545 SER A O 1
ATOM 4237 N N . SER A 1 546 ? 7.185 18.560 24.893 1.00 70.62 546 SER A N 1
ATOM 4238 C CA . SER A 1 546 ? 5.885 18.185 25.458 1.00 70.62 546 SER A CA 1
ATOM 4239 C C . SER A 1 546 ? 5.481 16.730 25.195 1.00 70.62 546 SER A C 1
ATOM 4241 O O . SER A 1 546 ? 4.740 16.147 25.982 1.00 70.62 546 SER A O 1
ATOM 4243 N N . ALA A 1 547 ? 5.934 16.137 24.091 1.00 68.69 547 ALA A N 1
ATOM 4244 C CA . ALA A 1 547 ? 5.701 14.739 23.778 1.00 68.69 547 ALA A CA 1
ATOM 4245 C C . ALA A 1 547 ? 6.692 13.830 24.514 1.00 68.69 547 ALA A C 1
ATOM 4247 O O . ALA A 1 547 ? 6.280 12.787 25.009 1.00 68.69 547 ALA A O 1
ATOM 4248 N N . THR A 1 548 ? 7.952 14.243 24.643 1.00 66.75 548 THR A N 1
ATOM 4249 C CA . THR A 1 548 ? 8.970 13.534 25.432 1.00 66.75 548 THR A CA 1
ATOM 4250 C C . THR A 1 548 ? 8.636 13.546 26.921 1.00 66.75 548 THR A C 1
ATOM 4252 O O . THR A 1 548 ? 8.610 12.488 27.537 1.00 66.75 548 THR A O 1
ATOM 4255 N N . ASP A 1 549 ? 8.291 14.705 27.481 1.00 70.50 549 ASP A N 1
ATOM 4256 C CA . ASP A 1 549 ? 7.850 14.868 28.870 1.00 70.50 549 ASP A CA 1
ATOM 4257 C C . ASP A 1 549 ? 6.629 13.989 29.139 1.00 70.50 549 ASP A C 1
ATOM 4259 O O . ASP A 1 549 ? 6.565 13.292 30.147 1.00 70.50 549 ASP A O 1
ATOM 4263 N N . PHE A 1 550 ? 5.695 13.951 28.182 1.00 69.19 550 PHE A N 1
ATOM 4264 C CA . PHE A 1 550 ? 4.544 13.066 28.254 1.00 69.19 550 PHE A CA 1
ATOM 4265 C C . PHE A 1 550 ? 4.953 11.587 28.282 1.00 69.19 550 PHE A C 1
ATOM 4267 O O . PHE A 1 550 ? 4.415 10.842 29.089 1.00 69.19 550 PHE A O 1
ATOM 4274 N N . LEU A 1 551 ? 5.898 11.149 27.442 1.00 69.00 551 LEU A N 1
ATOM 4275 C CA . LEU A 1 551 ? 6.389 9.764 27.438 1.00 69.00 551 LEU A CA 1
ATOM 4276 C C . LEU A 1 551 ? 7.115 9.397 28.739 1.00 69.00 551 LEU A C 1
ATOM 4278 O O . LEU A 1 551 ? 6.860 8.324 29.278 1.00 69.00 551 LEU A O 1
ATOM 4282 N N . VAL A 1 552 ? 7.970 10.284 29.253 1.00 69.06 552 VAL A N 1
ATOM 4283 C CA . VAL A 1 552 ? 8.707 10.090 30.514 1.00 69.06 552 VAL A CA 1
ATOM 4284 C C . VAL A 1 552 ? 7.745 10.025 31.700 1.00 69.06 552 VAL A C 1
ATOM 4286 O O . VAL A 1 552 ? 7.882 9.158 32.560 1.00 69.06 552 VAL A O 1
ATOM 4289 N N . GLU A 1 553 ? 6.735 10.897 31.732 1.00 70.44 553 GLU A N 1
ATOM 4290 C CA . GLU A 1 553 ? 5.680 10.862 32.749 1.00 70.44 553 GLU A CA 1
ATOM 4291 C C . GLU A 1 553 ? 4.835 9.580 32.643 1.00 70.44 553 GLU A C 1
ATOM 4293 O O . GLU A 1 553 ? 4.396 9.026 33.649 1.00 70.44 553 GLU A O 1
ATOM 4298 N N . TYR A 1 554 ? 4.592 9.101 31.421 1.00 65.12 554 TYR A N 1
ATOM 4299 C CA . TYR A 1 554 ? 3.731 7.950 31.159 1.00 65.12 554 TYR A CA 1
ATOM 4300 C C . TYR A 1 554 ? 4.415 6.600 31.408 1.00 65.12 554 TYR A C 1
ATOM 4302 O O . TYR A 1 554 ? 3.762 5.636 31.812 1.00 65.12 554 TYR A O 1
ATOM 4310 N N . GLU A 1 555 ? 5.719 6.520 31.165 1.00 69.00 555 GLU A N 1
ATOM 4311 C CA . GLU A 1 555 ? 6.534 5.330 31.366 1.00 69.00 555 GLU A CA 1
ATOM 4312 C C . GLU A 1 555 ? 7.906 5.747 31.919 1.00 69.00 555 GLU A C 1
ATOM 4314 O O . GLU A 1 555 ? 8.844 5.962 31.156 1.00 69.00 555 GLU A O 1
ATOM 4319 N N . PRO A 1 556 ? 8.053 5.845 33.254 1.00 65.62 556 PRO A N 1
ATOM 4320 C CA . PRO A 1 556 ? 9.289 6.311 33.890 1.00 65.62 556 PRO A CA 1
ATOM 4321 C C . PRO A 1 556 ? 10.527 5.475 33.535 1.00 65.62 556 PRO A C 1
ATOM 4323 O O . PRO A 1 556 ? 11.649 5.967 33.607 1.00 65.62 556 PRO A O 1
ATOM 4326 N N . SER A 1 557 ? 10.339 4.219 33.112 1.00 62.09 557 SER A N 1
ATOM 4327 C CA . SER A 1 557 ? 11.406 3.348 32.601 1.00 62.09 557 SER A CA 1
ATOM 4328 C C . SER A 1 557 ? 11.938 3.756 31.220 1.00 62.09 557 SER A C 1
ATOM 4330 O O . SER A 1 557 ? 12.945 3.212 30.779 1.00 62.09 557 SER A O 1
ATOM 4332 N N . LEU A 1 558 ? 11.295 4.713 30.540 1.00 59.06 558 LEU A N 1
ATOM 4333 C CA . LEU A 1 558 ? 11.841 5.426 29.380 1.00 59.06 558 LEU A CA 1
ATOM 4334 C C . LEU A 1 558 ? 12.745 6.603 29.785 1.00 59.06 558 LEU A C 1
ATOM 4336 O O . LEU A 1 558 ? 13.127 7.388 28.917 1.00 59.06 558 LEU A O 1
ATOM 4340 N N . SER A 1 559 ? 13.072 6.746 31.079 1.00 55.03 559 SER A N 1
ATOM 4341 C CA . SER A 1 559 ? 14.073 7.697 31.569 1.00 55.03 559 SER A CA 1
ATOM 4342 C C . SER A 1 559 ? 15.299 7.691 30.647 1.00 55.03 559 SER A C 1
ATOM 4344 O O . SER A 1 559 ? 15.851 6.620 30.377 1.00 55.03 559 SER A O 1
ATOM 4346 N N . PRO A 1 560 ? 15.713 8.857 30.126 1.00 54.12 560 PRO A N 1
ATOM 4347 C CA . PRO A 1 560 ? 16.750 8.926 29.121 1.00 54.12 560 PRO A CA 1
ATOM 4348 C C . PRO A 1 560 ? 18.104 8.693 29.787 1.00 54.12 560 PRO A C 1
ATOM 4350 O O . PRO A 1 560 ? 18.771 9.636 30.205 1.00 54.12 560 PRO A O 1
ATOM 4353 N N . ASP A 1 561 ? 18.572 7.451 29.786 1.00 58.06 561 ASP A N 1
ATOM 4354 C CA . ASP A 1 561 ? 19.988 7.120 30.000 1.00 58.06 561 ASP A CA 1
ATOM 4355 C C . ASP A 1 561 ? 20.854 7.546 28.782 1.00 58.06 561 ASP A C 1
ATOM 4357 O O . ASP A 1 561 ? 21.820 6.885 28.411 1.00 58.06 561 ASP A O 1
ATOM 4361 N N . GLY A 1 562 ? 20.510 8.666 28.127 1.00 59.47 562 GLY A N 1
ATOM 4362 C CA . GLY A 1 562 ? 21.215 9.239 26.974 1.00 59.47 562 GLY A CA 1
ATOM 4363 C C . GLY A 1 562 ? 20.704 8.838 25.582 1.00 59.47 562 GLY A C 1
ATOM 4364 O O . GLY A 1 562 ? 21.300 9.258 24.592 1.00 59.47 562 GLY A O 1
ATOM 4365 N N . GLU A 1 563 ? 19.619 8.067 25.466 1.00 56.16 563 GLU A N 1
ATOM 4366 C CA . GLU A 1 563 ? 19.067 7.634 24.167 1.00 56.16 563 GLU A CA 1
ATOM 4367 C C . GLU A 1 563 ? 18.058 8.627 23.564 1.00 56.16 563 GLU A C 1
ATOM 4369 O O . GLU A 1 563 ? 17.392 9.383 24.277 1.00 56.16 563 GLU A O 1
ATOM 4374 N N . THR A 1 564 ? 17.936 8.649 22.228 1.00 57.03 564 THR A N 1
ATOM 4375 C CA . THR A 1 564 ? 17.025 9.578 21.543 1.00 57.03 564 THR A CA 1
ATOM 4376 C C . THR A 1 564 ? 15.586 9.041 21.526 1.00 57.03 564 THR A C 1
ATOM 4378 O O . THR A 1 564 ? 15.385 7.838 21.368 1.00 57.03 564 THR A O 1
ATOM 4381 N N . PRO A 1 565 ? 14.542 9.894 21.598 1.00 52.50 565 PRO A N 1
ATOM 4382 C CA . PRO A 1 565 ? 13.141 9.455 21.495 1.00 52.50 565 PRO A CA 1
ATOM 4383 C C . PRO A 1 565 ? 12.800 8.691 20.202 1.00 52.50 565 PRO A C 1
ATOM 4385 O O . PRO A 1 565 ? 11.798 7.989 20.144 1.00 52.50 565 PRO A O 1
ATOM 4388 N N . GLY A 1 566 ? 13.622 8.801 19.153 1.00 52.97 566 GLY A N 1
ATOM 4389 C CA . GLY A 1 566 ? 13.464 8.002 17.934 1.00 52.97 566 GLY A CA 1
ATOM 4390 C C . GLY A 1 566 ? 13.741 6.509 18.138 1.00 52.97 566 GLY A C 1
ATOM 4391 O O . GLY A 1 566 ? 13.246 5.702 17.358 1.00 52.97 566 GLY A O 1
ATOM 4392 N N . ASP A 1 567 ? 14.471 6.147 19.192 1.00 54.50 567 ASP A N 1
ATOM 4393 C CA . ASP A 1 567 ? 14.882 4.772 19.484 1.00 54.50 567 ASP A CA 1
ATOM 4394 C C . ASP A 1 567 ? 13.908 4.088 20.470 1.00 54.50 567 ASP A C 1
ATOM 4396 O O . ASP A 1 567 ? 13.812 2.862 20.525 1.00 54.50 567 ASP A O 1
ATOM 4400 N N . CYS A 1 568 ? 13.102 4.867 21.207 1.00 53.97 568 CYS A N 1
ATOM 4401 C CA . CYS A 1 568 ? 12.255 4.352 22.288 1.00 53.97 568 CYS A CA 1
ATOM 4402 C C . CYS A 1 568 ? 11.082 3.481 21.810 1.00 53.97 568 CYS A C 1
ATOM 4404 O O . CYS A 1 568 ? 10.641 2.587 22.532 1.00 53.97 568 CYS A O 1
ATOM 4406 N N . TRP A 1 569 ? 10.576 3.692 20.591 1.00 56.16 569 TRP A N 1
ATOM 4407 C CA . TRP A 1 569 ? 9.490 2.865 20.059 1.00 56.16 569 TRP A CA 1
ATOM 4408 C C . TRP A 1 569 ? 9.978 1.502 19.563 1.00 56.16 569 TRP A C 1
ATOM 4410 O O . TRP A 1 569 ? 9.194 0.556 19.584 1.00 56.16 569 TRP A O 1
ATOM 4420 N N . LEU A 1 570 ? 11.258 1.363 19.187 1.00 54.22 570 LEU A N 1
ATOM 4421 C CA . LEU A 1 570 ? 11.843 0.064 18.833 1.00 54.22 570 LEU A CA 1
ATOM 4422 C C . LEU A 1 570 ? 11.788 -0.896 20.028 1.00 54.22 570 LEU A C 1
ATOM 4424 O O . LEU A 1 570 ? 11.473 -2.067 19.835 1.00 54.22 570 LEU A O 1
ATOM 4428 N N . ARG A 1 571 ? 11.933 -0.391 21.264 1.00 57.66 571 ARG A N 1
ATOM 4429 C CA . ARG A 1 571 ? 11.749 -1.174 22.508 1.00 57.66 571 ARG A CA 1
ATOM 4430 C C . ARG A 1 571 ? 10.354 -1.789 22.655 1.00 57.66 571 ARG A C 1
ATOM 4432 O O . ARG A 1 571 ? 10.156 -2.734 23.408 1.00 57.66 571 ARG A O 1
ATOM 4439 N N . ARG A 1 572 ? 9.356 -1.208 21.983 1.00 52.84 572 ARG A N 1
ATOM 4440 C CA . ARG A 1 572 ? 7.956 -1.660 22.002 1.00 52.84 572 ARG A CA 1
ATOM 4441 C C . ARG A 1 572 ? 7.633 -2.598 20.837 1.00 52.84 572 ARG A C 1
ATOM 4443 O O . ARG A 1 572 ? 6.519 -3.118 20.778 1.00 52.84 572 ARG A O 1
ATOM 4450 N N . THR A 1 573 ? 8.566 -2.798 19.910 1.00 52.34 573 THR A N 1
ATOM 4451 C CA . THR A 1 573 ? 8.443 -3.831 18.880 1.00 52.34 573 THR A CA 1
ATOM 4452 C C . THR A 1 573 ? 8.801 -5.194 19.487 1.00 52.34 573 THR A C 1
ATOM 4454 O O . THR A 1 573 ? 9.541 -5.239 20.465 1.00 52.34 573 THR A O 1
ATOM 4457 N N . PRO A 1 574 ? 8.283 -6.318 18.962 1.00 44.97 574 PRO A N 1
ATOM 4458 C CA . PRO A 1 574 ? 8.566 -7.654 19.504 1.00 44.97 574 PRO A CA 1
ATOM 4459 C C . PRO A 1 574 ? 10.031 -8.111 19.347 1.00 44.97 574 PRO A C 1
ATOM 4461 O O . PRO A 1 574 ? 10.342 -9.255 19.662 1.00 44.97 574 PRO A O 1
ATOM 4464 N N . TYR A 1 575 ? 10.919 -7.252 18.851 1.00 53.00 575 TYR A N 1
ATOM 4465 C CA . TYR A 1 575 ? 12.301 -7.589 18.545 1.00 53.00 575 TYR A CA 1
ATOM 4466 C C . TYR A 1 575 ? 13.241 -7.262 19.704 1.00 53.00 575 TYR A C 1
ATOM 4468 O O . TYR A 1 575 ? 12.997 -6.353 20.499 1.00 53.00 575 TYR A O 1
ATOM 4476 N N . ASN A 1 576 ? 14.337 -8.016 19.784 1.00 53.31 576 ASN A N 1
ATOM 4477 C CA . ASN A 1 576 ? 15.342 -7.895 20.829 1.00 53.31 576 ASN A CA 1
ATOM 4478 C C . ASN A 1 576 ? 16.023 -6.515 20.775 1.00 53.31 576 ASN A C 1
ATOM 4480 O O . ASN A 1 576 ? 16.862 -6.236 19.920 1.00 53.31 576 ASN A O 1
ATOM 4484 N N . GLU A 1 577 ? 15.643 -5.648 21.713 1.00 52.84 577 GLU A N 1
ATOM 4485 C CA . GLU A 1 577 ? 16.085 -4.256 21.844 1.00 52.84 577 GLU A CA 1
ATOM 4486 C C . GLU A 1 577 ? 17.604 -4.086 21.715 1.00 52.84 577 GLU A C 1
ATOM 4488 O O . GLU A 1 577 ? 18.072 -3.203 20.995 1.00 52.84 577 GLU A O 1
ATOM 4493 N N . ARG A 1 578 ? 18.386 -4.952 22.372 1.00 57.19 578 ARG A N 1
ATOM 4494 C CA . ARG A 1 578 ? 19.854 -4.872 22.334 1.00 57.19 578 ARG A CA 1
ATOM 4495 C C . ARG A 1 578 ? 20.410 -5.086 20.938 1.00 57.19 578 ARG A C 1
ATOM 4497 O O . ARG A 1 578 ? 21.331 -4.389 20.536 1.00 57.19 578 ARG A O 1
ATOM 4504 N N . GLU A 1 579 ? 19.839 -6.023 20.205 1.00 61.00 579 GLU A N 1
ATOM 4505 C CA . GLU A 1 579 ? 20.351 -6.454 18.911 1.00 61.00 579 GLU A CA 1
ATOM 4506 C C . GLU A 1 579 ? 20.062 -5.414 17.830 1.00 61.00 579 GLU A C 1
ATOM 4508 O O . GLU A 1 579 ? 20.944 -5.076 17.036 1.00 61.00 579 GLU A O 1
ATOM 4513 N N . ILE A 1 580 ? 18.877 -4.796 17.878 1.00 59.06 580 ILE A N 1
ATOM 4514 C CA . ILE A 1 580 ? 18.546 -3.671 17.002 1.00 59.06 580 ILE A CA 1
ATOM 4515 C C . ILE A 1 580 ? 19.413 -2.457 17.319 1.00 59.06 580 ILE A C 1
ATOM 4517 O O . ILE A 1 580 ? 20.000 -1.876 16.405 1.00 59.06 580 ILE A O 1
ATOM 4521 N N . LEU A 1 581 ? 19.525 -2.070 18.591 1.00 59.22 581 LEU A N 1
ATOM 4522 C CA . LEU A 1 581 ? 20.300 -0.891 18.980 1.00 59.22 581 LEU A CA 1
ATOM 4523 C C . LEU A 1 581 ? 21.793 -1.066 18.699 1.00 59.22 581 LEU A C 1
ATOM 4525 O O . LEU A 1 581 ? 22.434 -0.136 18.211 1.00 59.22 581 LEU A O 1
ATOM 4529 N N . ASP A 1 582 ? 22.357 -2.243 18.954 1.00 65.00 582 ASP A N 1
ATOM 4530 C CA . ASP A 1 582 ? 23.759 -2.507 18.642 1.00 65.00 582 ASP A CA 1
ATOM 4531 C C . ASP A 1 582 ? 23.979 -2.545 17.129 1.00 65.00 582 ASP A C 1
ATOM 4533 O O . ASP A 1 582 ? 24.930 -1.938 16.635 1.00 65.00 582 ASP A O 1
ATOM 4537 N N . THR A 1 583 ? 23.050 -3.106 16.356 1.00 58.97 583 THR A N 1
ATOM 4538 C CA . THR A 1 583 ? 23.130 -3.048 14.891 1.00 58.97 583 THR A CA 1
ATOM 4539 C C . THR A 1 583 ? 22.995 -1.626 14.353 1.00 58.97 583 THR A C 1
ATOM 4541 O O . THR A 1 583 ? 23.696 -1.265 13.412 1.00 58.97 583 THR A O 1
ATOM 4544 N N . LEU A 1 584 ? 22.180 -0.768 14.973 1.00 58.88 584 LEU A N 1
ATOM 4545 C CA . LEU A 1 584 ? 22.115 0.656 14.630 1.00 58.88 584 LEU A CA 1
ATOM 4546 C C . LEU A 1 584 ? 23.424 1.389 14.940 1.00 58.88 584 LEU A C 1
ATOM 4548 O O . LEU A 1 584 ? 23.812 2.277 14.181 1.00 58.88 584 LEU A O 1
ATOM 4552 N N . LYS A 1 585 ? 24.139 1.000 16.003 1.00 63.25 585 LYS A N 1
ATOM 4553 C CA . LYS A 1 585 ? 25.491 1.511 16.297 1.00 63.25 585 LYS A CA 1
ATOM 4554 C C . LYS A 1 585 ? 26.527 1.001 15.291 1.00 63.25 585 LYS A C 1
ATOM 4556 O O . LYS A 1 585 ? 27.464 1.728 14.967 1.00 63.25 585 LYS A O 1
ATOM 4561 N N . PHE A 1 586 ? 26.365 -0.230 14.799 1.00 51.97 586 PHE A N 1
ATOM 4562 C CA . PHE A 1 586 ? 27.261 -0.869 13.829 1.00 51.97 586 PHE A CA 1
ATOM 4563 C C . PHE A 1 586 ? 26.910 -0.607 12.369 1.00 51.97 586 PHE A C 1
ATOM 4565 O O . PHE A 1 586 ? 27.716 -0.955 11.503 1.00 51.97 586 PHE A O 1
ATOM 4572 N N . ALA A 1 587 ? 25.755 -0.005 12.079 1.00 54.84 587 ALA A N 1
ATOM 4573 C CA . ALA A 1 587 ? 25.353 0.356 10.733 1.00 54.84 587 ALA A CA 1
ATOM 4574 C C . ALA A 1 587 ? 26.411 1.305 10.156 1.00 54.84 587 ALA A C 1
ATOM 4576 O O . ALA A 1 587 ? 26.399 2.513 10.377 1.00 54.84 587 ALA A O 1
ATOM 4577 N N . LYS A 1 588 ? 27.351 0.727 9.400 1.00 46.69 588 LYS A N 1
ATOM 4578 C CA . LYS A 1 588 ? 28.505 1.367 8.747 1.00 46.69 588 LYS A CA 1
ATOM 4579 C C . LYS A 1 588 ? 28.111 2.456 7.733 1.00 46.69 588 LYS A C 1
ATOM 4581 O O . LYS A 1 588 ? 28.972 2.959 7.017 1.00 46.69 588 LYS A O 1
ATOM 4586 N N . VAL A 1 589 ? 26.826 2.789 7.614 1.00 56.97 589 VAL A N 1
ATOM 4587 C CA . VAL A 1 589 ? 26.243 3.430 6.439 1.00 56.97 589 VAL A CA 1
ATOM 4588 C C . VAL A 1 589 ? 25.983 4.913 6.676 1.00 56.97 589 VAL A C 1
ATOM 4590 O O . VAL A 1 589 ? 25.400 5.335 7.672 1.00 56.97 589 VAL A O 1
ATOM 4593 N N . GLU A 1 590 ? 26.358 5.715 5.684 1.00 83.38 590 GLU A N 1
ATOM 4594 C CA . GLU A 1 590 ? 26.131 7.155 5.597 1.00 83.38 590 GLU A CA 1
ATOM 4595 C C . GLU A 1 590 ? 24.648 7.540 5.378 1.00 83.38 590 GLU A C 1
ATOM 4597 O O . GLU A 1 590 ? 24.366 8.548 4.726 1.00 83.38 590 GLU A O 1
ATOM 4602 N N . TRP A 1 591 ? 23.677 6.779 5.900 1.00 88.12 591 TRP A N 1
ATOM 4603 C CA . TRP A 1 591 ? 22.247 7.046 5.697 1.00 88.12 591 TRP A CA 1
ATOM 4604 C C . TRP A 1 591 ? 21.826 8.478 6.070 1.00 88.12 591 TRP A C 1
ATOM 4606 O O . TRP A 1 591 ? 21.085 9.079 5.294 1.00 88.12 591 TRP A O 1
ATOM 4616 N N . PRO A 1 592 ? 22.336 9.111 7.150 1.00 87.31 592 PRO A N 1
ATOM 4617 C CA . PRO A 1 592 ? 22.058 10.526 7.405 1.00 87.31 592 PRO A CA 1
ATOM 4618 C C . PRO A 1 592 ? 22.466 11.449 6.245 1.00 87.31 592 PRO A C 1
ATOM 4620 O O . PRO A 1 592 ? 21.744 12.388 5.917 1.00 87.31 592 PRO A O 1
ATOM 4623 N N . ARG A 1 593 ? 23.587 11.159 5.568 1.00 90.69 593 ARG A N 1
ATOM 4624 C CA . ARG A 1 593 ? 24.027 11.922 4.388 1.00 90.69 593 ARG A CA 1
ATOM 4625 C C . ARG A 1 593 ? 23.148 11.641 3.174 1.00 90.69 593 ARG A C 1
ATOM 4627 O O . ARG A 1 593 ? 22.896 12.562 2.402 1.00 90.69 593 ARG A O 1
ATOM 4634 N N . VAL A 1 594 ? 22.689 10.399 3.003 1.00 91.25 594 VAL A N 1
ATOM 4635 C CA . VAL A 1 594 ? 21.724 10.018 1.956 1.00 91.25 594 VAL A CA 1
ATOM 4636 C C . VAL A 1 594 ? 20.429 10.816 2.114 1.00 91.25 594 VAL A C 1
ATOM 4638 O O . VAL A 1 594 ? 19.984 11.463 1.167 1.00 91.25 594 VAL A O 1
ATOM 4641 N N . VAL A 1 595 ? 19.879 10.846 3.329 1.00 91.56 595 VAL A N 1
ATOM 4642 C CA . VAL A 1 595 ? 18.662 11.596 3.668 1.00 91.56 595 VAL A CA 1
ATOM 4643 C C . VAL A 1 595 ? 18.852 13.089 3.404 1.00 91.56 595 VAL A C 1
ATOM 4645 O O . VAL A 1 595 ? 18.049 13.685 2.691 1.00 91.56 595 VAL A O 1
ATOM 4648 N N . ASP A 1 596 ? 19.956 13.684 3.870 1.00 92.69 596 ASP A N 1
ATOM 4649 C CA . ASP A 1 596 ? 20.270 15.096 3.608 1.00 92.69 596 ASP A CA 1
ATOM 4650 C C . ASP A 1 596 ? 20.406 15.406 2.102 1.00 92.69 596 ASP A C 1
ATOM 4652 O O . ASP A 1 596 ? 20.023 16.493 1.659 1.00 92.69 596 ASP A O 1
ATOM 4656 N N . ARG A 1 597 ? 20.964 14.491 1.292 1.00 93.44 597 ARG A N 1
ATOM 4657 C CA . ARG A 1 597 ? 21.047 14.661 -0.173 1.00 93.44 597 ARG A CA 1
ATOM 4658 C C . ARG A 1 597 ? 19.664 14.646 -0.815 1.00 93.44 597 ARG A C 1
ATOM 4660 O O . ARG A 1 597 ? 19.375 15.518 -1.637 1.00 93.44 597 ARG A O 1
ATOM 4667 N N . ILE A 1 598 ? 18.817 13.693 -0.433 1.00 92.56 598 ILE A N 1
ATOM 4668 C CA . ILE A 1 598 ? 17.451 13.573 -0.952 1.00 92.56 598 ILE A CA 1
ATOM 4669 C C . ILE A 1 598 ? 16.623 14.803 -0.555 1.00 92.56 598 ILE A C 1
ATOM 4671 O O . ILE A 1 598 ? 15.983 15.405 -1.417 1.00 92.56 598 ILE A O 1
ATOM 4675 N N . ASP A 1 599 ? 16.718 15.257 0.697 1.00 93.31 599 ASP A N 1
ATOM 4676 C CA . ASP A 1 599 ? 16.047 16.470 1.176 1.00 93.31 599 ASP A CA 1
ATOM 4677 C C . ASP A 1 599 ? 16.471 17.715 0.384 1.00 93.31 599 ASP A C 1
ATOM 4679 O O . ASP A 1 599 ? 15.636 18.526 -0.022 1.00 93.31 599 ASP A O 1
ATOM 4683 N N . LYS A 1 600 ? 17.775 17.874 0.116 1.00 94.00 600 LYS A N 1
ATOM 4684 C CA . LYS A 1 600 ? 18.285 18.989 -0.698 1.00 94.00 600 LYS A CA 1
ATOM 4685 C C . LYS A 1 600 ? 17.771 18.926 -2.138 1.00 94.00 600 LYS A C 1
ATOM 4687 O O . LYS A 1 600 ? 17.391 19.965 -2.679 1.00 94.00 600 LYS A O 1
ATOM 4692 N N . SER A 1 601 ? 17.735 17.735 -2.739 1.00 90.88 601 SER A N 1
ATOM 4693 C CA . SER A 1 601 ? 17.220 17.516 -4.100 1.00 90.88 601 SER A CA 1
ATOM 4694 C C . SER A 1 601 ? 15.726 17.853 -4.213 1.00 90.88 601 SER A C 1
ATOM 4696 O O . SER A 1 601 ? 15.300 18.552 -5.137 1.00 90.88 601 SER A O 1
ATOM 4698 N N . MET A 1 602 ? 14.939 17.445 -3.215 1.00 88.25 602 MET A N 1
ATOM 4699 C CA . MET A 1 602 ? 13.521 17.783 -3.072 1.00 88.25 602 MET A CA 1
ATOM 4700 C C . MET A 1 602 ? 13.289 19.296 -2.998 1.00 88.25 602 MET A C 1
ATOM 4702 O O . MET A 1 602 ? 12.543 19.854 -3.802 1.00 88.25 602 MET A O 1
ATOM 4706 N N . VAL A 1 603 ? 13.983 19.982 -2.083 1.00 90.31 603 VAL A N 1
ATOM 4707 C CA . VAL A 1 603 ? 13.849 21.438 -1.910 1.00 90.31 603 VAL A CA 1
ATOM 4708 C C . VAL A 1 603 ? 14.278 22.195 -3.173 1.00 90.31 603 VAL A C 1
ATOM 4710 O O . VAL A 1 603 ? 13.685 23.221 -3.510 1.00 90.31 603 VAL A O 1
ATOM 4713 N N . ALA A 1 604 ? 15.298 21.711 -3.888 1.00 92.44 604 ALA A N 1
ATOM 4714 C CA . ALA A 1 604 ? 15.715 22.293 -5.161 1.00 92.44 604 ALA A CA 1
ATOM 4715 C C . ALA A 1 604 ? 14.642 22.119 -6.252 1.00 92.44 604 ALA A C 1
ATOM 4717 O O . ALA A 1 604 ? 14.312 23.087 -6.938 1.00 92.44 604 ALA A O 1
ATOM 4718 N N . SER A 1 605 ? 14.052 20.926 -6.360 1.00 88.12 605 SER A N 1
ATOM 4719 C CA . SER A 1 605 ? 13.014 20.615 -7.352 1.00 88.12 605 SER A CA 1
ATOM 4720 C C . SER A 1 605 ? 11.735 21.434 -7.138 1.00 88.12 605 SER A C 1
ATOM 4722 O O . SER A 1 605 ? 11.179 21.968 -8.095 1.00 88.12 605 SER A O 1
ATOM 4724 N N . GLU A 1 606 ? 11.298 21.616 -5.887 1.00 86.00 606 GLU A N 1
ATOM 4725 C CA . GLU A 1 606 ? 10.143 22.468 -5.563 1.00 86.00 606 GLU A CA 1
ATOM 4726 C C . GLU A 1 606 ? 10.380 23.942 -5.920 1.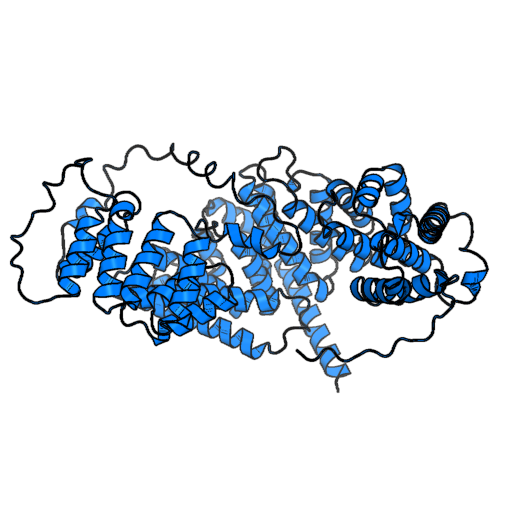00 86.00 606 GLU A C 1
ATOM 4728 O O . GLU A 1 606 ? 9.467 24.636 -6.371 1.00 86.00 606 GLU A O 1
ATOM 4733 N N . LYS A 1 607 ? 11.609 24.441 -5.725 1.00 91.56 607 LYS A N 1
ATOM 4734 C CA . LYS A 1 607 ? 11.976 25.810 -6.116 1.00 91.56 607 LYS A CA 1
ATOM 4735 C C . LYS A 1 607 ? 11.948 25.987 -7.632 1.00 91.56 607 LYS A C 1
ATOM 4737 O O . LYS A 1 607 ? 11.458 27.013 -8.091 1.00 91.56 607 LYS A O 1
ATOM 4742 N N . MET A 1 608 ? 12.433 25.002 -8.390 1.00 91.50 608 MET A N 1
ATOM 4743 C CA . MET A 1 608 ? 12.373 25.022 -9.856 1.00 91.50 608 MET A CA 1
ATOM 4744 C C . MET A 1 608 ? 10.921 25.046 -10.351 1.00 91.50 608 MET A C 1
ATOM 4746 O O . MET A 1 608 ? 10.558 25.951 -11.092 1.00 91.50 608 MET A O 1
ATOM 4750 N N . GLN A 1 609 ? 10.055 24.166 -9.837 1.00 86.81 609 GLN A N 1
ATOM 4751 C CA . GLN A 1 609 ? 8.632 24.145 -10.212 1.00 86.81 609 GLN A CA 1
ATOM 4752 C C . GLN A 1 609 ? 7.900 25.457 -9.886 1.00 86.81 609 GLN A C 1
ATOM 4754 O O . GLN A 1 609 ? 7.070 25.918 -10.666 1.00 86.81 609 GLN A O 1
ATOM 4759 N N . LYS A 1 610 ? 8.207 26.088 -8.742 1.00 88.19 610 LYS A N 1
ATOM 4760 C CA . LYS A 1 610 ? 7.635 27.396 -8.374 1.00 88.19 610 LYS A CA 1
ATOM 4761 C C . LYS A 1 610 ? 8.113 28.533 -9.276 1.00 88.19 610 LYS A C 1
ATOM 4763 O O . LYS A 1 610 ? 7.392 29.520 -9.400 1.00 88.19 610 LYS A O 1
ATOM 4768 N N . ASN A 1 611 ? 9.305 28.419 -9.857 1.00 94.56 611 ASN A N 1
ATOM 4769 C CA . ASN A 1 611 ? 9.823 29.396 -10.809 1.00 94.56 611 ASN A CA 1
ATOM 4770 C C . ASN A 1 611 ? 9.212 29.197 -12.198 1.00 94.56 611 ASN A C 1
ATOM 4772 O O . ASN A 1 611 ? 8.854 30.187 -12.813 1.00 94.56 611 ASN A O 1
ATOM 4776 N N . ASP A 1 612 ? 9.025 27.953 -12.649 1.00 93.19 612 ASP A N 1
ATOM 4777 C CA . ASP A 1 612 ? 8.398 27.655 -13.948 1.00 93.19 612 ASP A CA 1
ATOM 4778 C C . ASP A 1 612 ? 6.902 28.025 -13.992 1.00 93.19 612 ASP A C 1
ATOM 4780 O O . ASP A 1 612 ? 6.336 28.234 -15.063 1.00 93.19 612 ASP A O 1
ATOM 4784 N N . ALA A 1 613 ? 6.245 28.095 -12.830 1.00 89.38 613 ALA A N 1
ATOM 4785 C CA . ALA A 1 613 ? 4.842 28.492 -12.704 1.00 89.38 613 ALA A CA 1
ATOM 4786 C C . ALA A 1 613 ? 4.617 30.018 -12.620 1.00 89.38 613 ALA A C 1
ATOM 4788 O O . ALA A 1 613 ? 3.461 30.448 -12.606 1.00 89.38 613 ALA A O 1
ATOM 4789 N N . ARG A 1 614 ? 5.683 30.819 -12.497 1.00 86.62 614 ARG A N 1
ATOM 4790 C CA . ARG A 1 614 ? 5.640 32.290 -12.435 1.00 86.62 614 ARG A CA 1
ATOM 4791 C C . ARG A 1 614 ? 6.004 32.885 -13.782 1.00 86.62 614 ARG A C 1
ATOM 4793 O O . ARG A 1 614 ? 5.349 33.888 -14.141 1.00 86.62 614 ARG A O 1
#

pLDDT: mean 73.01, std 20.62, range [25.33, 96.19]

Radius of gyration: 29.7 Å; Cα contacts (8 Å, |Δi|>4): 608; chains: 1; bounding box: 70×61×92 Å

Solvent-accessible surface area (backbone atoms only — not comparable to full-atom values): 35018 Å² total; per-residue (Å²): 140,81,83,76,81,75,76,82,71,77,87,69,85,74,90,72,78,68,61,65,64,54,34,54,50,33,53,69,35,94,40,70,68,50,24,48,48,52,50,45,66,76,46,60,84,64,81,67,72,57,83,80,37,71,63,47,60,48,49,52,52,50,44,54,34,58,57,64,72,65,62,78,76,58,84,79,53,71,79,52,95,65,57,73,56,31,45,46,14,15,43,49,34,51,46,60,74,66,47,52,54,74,58,49,33,56,44,50,70,31,66,71,51,51,60,39,50,46,60,43,58,68,36,79,66,8,18,52,48,42,43,51,38,53,61,49,50,59,54,41,66,90,39,72,39,64,62,41,38,51,50,49,34,55,54,32,58,77,50,58,89,40,72,55,39,46,50,41,38,37,51,37,51,39,50,46,58,71,69,50,66,92,89,54,95,79,50,55,79,79,36,70,56,39,52,49,43,49,52,46,52,50,46,34,52,65,75,49,68,60,61,77,74,46,50,46,53,49,38,50,28,53,19,51,48,45,34,52,23,60,76,59,39,80,86,27,45,68,58,41,65,61,49,49,54,51,40,58,34,31,26,53,31,90,44,50,50,54,5,17,34,25,45,57,25,55,54,46,70,54,71,74,88,43,88,50,52,63,50,43,64,68,56,76,40,79,70,49,73,86,69,80,89,78,75,59,78,77,65,72,68,68,80,76,80,80,84,86,87,88,82,88,84,57,82,67,66,72,60,74,76,68,86,89,85,67,67,75,68,50,56,52,52,60,45,69,71,46,83,94,74,52,69,61,63,62,48,52,51,56,49,48,52,71,74,53,85,80,83,77,91,73,77,86,76,70,81,85,74,73,67,91,65,88,85,64,79,50,67,77,70,47,43,61,57,53,32,56,47,25,59,72,71,73,40,58,64,60,24,45,53,51,52,36,51,51,25,52,74,70,66,36,59,69,58,22,49,55,48,20,55,50,37,31,70,77,36,64,60,39,28,65,29,17,46,56,45,27,64,46,66,54,38,69,60,10,27,53,22,14,53,46,15,58,76,45,44,78,51,70,64,62,36,53,50,26,49,48,39,27,27,52,19,29,37,53,46,35,30,46,57,49,48,47,82,38,91,87,60,54,89,52,66,64,64,40,49,52,39,35,52,53,20,38,55,51,25,50,54,50,51,55,49,35,63,78,67,71,45,62,68,66,64,46,53,55,34,48,51,51,34,51,50,48,43,29,22,73,44,18,74,60,60,50,65,74,55,52,54,47,46,34,74,74,37,64,90,62,54,69,90,79,66,58,80,80,57,58,59,52,64,73,42,100,55,64,49,67,62,55,52,50,46,58,72,61,54,89,65,66,40,66,58,36,33,54,49,43,48,52,51,51,58,51,51,56,51,51,55,58,57,76,74,105

Foldseek 3Di:
DDDDPDPPDPPDPPPDPDCLVLLLQLLVDPALVSNLVSLCVSCVVVPDDCPPPPVLVVLVVQLVCLLVVPDQRDPVNVVDPDDSLSSNLSSLSSNLSNDDLVVLQVLLPDPVSLVSLLVLCVDPNNNLSSLRSLLVSLLDAPHPNLSVLLSLLVSLLVPVPDLSSLLSNLSSLLSNLLPDDQPDPCHVCPDPSNVSNVCSLVCCLAPPVHPPLCLLSSLSSLLSLLLSLVSVPPVSVVVNLLSVLLLLLQLQFPDLLSVLSSLLSVCSLVPCPDPQSVVLSVVVSVSYDDPPPPDCVVVVPPPPPPPDDDDPDDPVVVVVPDDDPDPLVVVLVVLVVPPPDRPVVSNVVSVVCVVDVDDDPDDDDDPPPPDPDVPDDDLLRCLVVVLVVCVVVPNNLVSLLSQLVNCVSVVVLVSNLVSLVVSCVVPVLSLSSLLSQLVHDPLVSNLVSLVSSCVNDPDPVSNLSSLLSNLVSLLSQLSVLSSPRDPVPNPDNPVSLVSLVVSLVSLLVSLVVCVVVVHDPVSNLSSLLSNLSSQSSNPNLPRDVVNVVSVCVSPVVVPPPPDGSSLVVVVSRPDDSVVSVVSSVVVPDPSNVSSVVNSVVVVVVVVVVVVVVD